Protein 9HQD (pdb70)

Structure (mmCIF, N/CA/C/O backbone):
data_9HQD
#
_entry.id   9HQD
#
_cell.length_a   60.430
_cell.length_b   75.130
_cell.length_c   134.180
_cell.angle_alpha   90.000
_cell.angle_beta   90.000
_cell.angle_gamma   90.000
#
_symmetry.space_group_name_H-M   'P 21 21 21'
#
loop_
_entity.id
_entity.type
_entity.pdbx_description
1 polymer '(+)-T-muurolol synthase ((2E,6E)-farnesyl diphosphate cyclizing)'
2 non-polymer 'MAGNESIUM ION'
3 non-polymer '(3S,6E)-3,7,11-trimethyldodeca-6,10-dien-1-yl trihydrogen diphosphate'
4 non-polymer 1,2-ETHANEDIOL
5 water water
#
loop_
_atom_site.group_PDB
_atom_site.id
_atom_site.type_symbol
_atom_site.label_atom_id
_atom_site.label_alt_id
_atom_site.label_comp_id
_atom_site.label_asym_id
_atom_site.label_entity_id
_atom_site.label_seq_id
_atom_site.pdbx_PDB_ins_code
_atom_site.Cartn_x
_atom_site.Cartn_y
_atom_site.Cartn_z
_atom_site.occupancy
_atom_site.B_iso_or_equiv
_atom_site.auth_seq_id
_atom_site.auth_comp_id
_atom_site.auth_asym_id
_atom_site.auth_atom_id
_atom_site.pdbx_PDB_model_num
ATOM 1 N N . GLN A 1 3 ? 6.799 24.361 -10.086 1.00 64.81 3 GLN A N 1
ATOM 2 C CA . GLN A 1 3 ? 5.998 23.227 -10.644 1.00 64.87 3 GLN A CA 1
ATOM 3 C C . GLN A 1 3 ? 6.930 22.041 -10.931 1.00 56.46 3 GLN A C 1
ATOM 4 O O . GLN A 1 3 ? 6.596 20.918 -10.507 1.00 52.53 3 GLN A O 1
ATOM 10 N N . ASP A 1 4 ? 8.049 22.281 -11.625 1.00 50.78 4 ASP A N 1
ATOM 11 C CA . ASP A 1 4 ? 9.128 21.280 -11.847 1.00 49.94 4 ASP A CA 1
ATOM 12 C C . ASP A 1 4 ? 10.093 21.342 -10.656 1.00 45.92 4 ASP A C 1
ATOM 13 O O . ASP A 1 4 ? 10.675 22.421 -10.431 1.00 44.28 4 ASP A O 1
ATOM 18 N N . TYR A 1 5 ? 10.247 20.232 -9.923 1.00 39.83 5 TYR A N 1
ATOM 19 C CA . TYR A 1 5 ? 11.099 20.130 -8.708 1.00 38.73 5 TYR A CA 1
ATOM 20 C C . TYR A 1 5 ? 12.304 19.216 -8.963 1.00 36.05 5 TYR A C 1
ATOM 21 O O . TYR A 1 5 ? 13.067 18.985 -8.008 1.00 37.21 5 TYR A O 1
ATOM 30 N N . ARG A 1 6 ? 12.491 18.745 -10.203 1.00 35.34 6 ARG A N 1
ATOM 31 C CA . ARG A 1 6 ? 13.608 17.842 -10.605 1.00 33.91 6 ARG A CA 1
ATOM 32 C C . ARG A 1 6 ? 14.936 18.415 -10.084 1.00 31.77 6 ARG A C 1
ATOM 33 O O . ARG A 1 6 ? 15.710 17.661 -9.469 1.00 28.77 6 ARG A O 1
ATOM 41 N N . ALA A 1 7 ? 15.165 19.717 -10.279 1.00 29.14 7 ALA A N 1
ATOM 42 C CA . ALA A 1 7 ? 16.420 20.417 -9.917 1.00 28.81 7 ALA A CA 1
ATOM 43 C C . ALA A 1 7 ? 16.623 20.439 -8.393 1.00 28.30 7 ALA A C 1
ATOM 44 O O . ALA A 1 7 ? 17.766 20.678 -7.954 1.00 27.33 7 ALA A O 1
ATOM 46 N N . ARG A 1 8 ? 15.570 20.222 -7.603 1.00 28.29 8 ARG A N 1
ATOM 47 C CA . ARG A 1 8 ? 15.647 20.311 -6.120 1.00 30.32 8 ARG A CA 1
ATOM 48 C C . ARG A 1 8 ? 15.492 18.920 -5.493 1.00 28.60 8 ARG A C 1
ATOM 49 O O . ARG A 1 8 ? 15.392 18.852 -4.258 1.00 29.52 8 ARG A O 1
ATOM 57 N N . LEU A 1 9 ? 15.513 17.860 -6.309 1.00 27.52 9 LEU A N 1
ATOM 58 C CA . LEU A 1 9 ? 15.441 16.445 -5.851 1.00 28.51 9 LEU A CA 1
ATOM 59 C C . LEU A 1 9 ? 16.648 15.693 -6.418 1.00 30.44 9 LEU A C 1
ATOM 60 O O . LEU A 1 9 ? 16.457 14.686 -7.121 1.00 34.51 9 LEU A O 1
ATOM 65 N N . VAL A 1 10 ? 17.847 16.189 -6.120 1.00 31.11 10 VAL A N 1
ATOM 66 C CA . VAL A 1 10 ? 19.136 15.679 -6.671 1.00 32.81 10 VAL A CA 1
ATOM 67 C C . VAL A 1 10 ? 19.735 14.699 -5.655 1.00 30.59 10 VAL A C 1
ATOM 68 O O . VAL A 1 10 ? 19.679 14.990 -4.444 1.00 32.73 10 VAL A O 1
ATOM 72 N N . TYR A 1 11 ? 20.240 13.563 -6.139 1.00 29.78 11 TYR A N 1
ATOM 73 C CA . TYR A 1 11 ? 20.998 12.552 -5.354 1.00 28.49 11 TYR A CA 1
ATOM 74 C C . TYR A 1 11 ? 22.380 12.385 -5.969 1.00 28.90 11 TYR A C 1
ATOM 75 O O . TYR A 1 11 ? 22.500 12.382 -7.193 1.00 30.38 11 TYR A O 1
ATOM 84 N N . PRO A 1 12 ? 23.450 12.238 -5.148 1.00 30.48 12 PRO A N 1
ATOM 85 C CA . PRO A 1 12 ? 24.805 12.016 -5.657 1.00 31.73 12 PRO A CA 1
ATOM 86 C C . PRO A 1 12 ? 25.106 10.541 -5.972 1.00 33.35 12 PRO A C 1
ATOM 87 O O . PRO A 1 12 ? 26.249 10.132 -5.897 1.00 37.31 12 PRO A O 1
ATOM 91 N N . PHE A 1 13 ? 24.061 9.780 -6.292 1.00 31.05 13 PHE A N 1
ATOM 92 C CA . PHE A 1 13 ? 24.123 8.387 -6.798 1.00 31.08 13 PHE A CA 1
ATOM 93 C C . PHE A 1 13 ? 23.011 8.240 -7.838 1.00 31.33 13 PHE A C 1
ATOM 94 O O . PHE A 1 13 ? 22.078 9.070 -7.833 1.00 31.09 13 PHE A O 1
ATOM 102 N N . SER A 1 14 ? 23.122 7.252 -8.724 1.00 33.92 14 SER A N 1
ATOM 103 C CA . SER A 1 14 ? 22.170 7.041 -9.843 1.00 35.46 14 SER A CA 1
ATOM 104 C C . SER A 1 14 ? 21.425 5.725 -9.638 1.00 33.69 14 SER A C 1
ATOM 105 O O . SER A 1 14 ? 21.931 4.848 -8.907 1.00 33.22 14 SER A O 1
ATOM 108 N N . GLY A 1 15 ? 20.254 5.622 -10.259 1.00 31.58 15 GLY A N 1
ATOM 109 C CA . GLY A 1 15 ? 19.437 4.402 -10.274 1.00 31.80 15 GLY A CA 1
ATOM 110 C C . GLY A 1 15 ? 19.761 3.547 -11.479 1.00 30.70 15 GLY A C 1
ATOM 111 O O . GLY A 1 15 ? 20.756 3.820 -12.184 1.00 31.49 15 GLY A O 1
ATOM 112 N N . ALA A 1 16 ? 18.937 2.531 -11.690 1.00 29.00 16 ALA A N 1
ATOM 113 C CA . ALA A 1 16 ? 18.945 1.650 -12.872 1.00 30.04 16 ALA A CA 1
ATOM 114 C C . ALA A 1 16 ? 17.528 1.106 -13.012 1.00 29.35 16 ALA A C 1
ATOM 115 O O . ALA A 1 16 ? 16.749 1.248 -12.047 1.00 29.83 16 ALA A O 1
ATOM 117 N N . ILE A 1 17 ? 17.205 0.526 -14.163 1.00 28.63 17 ILE A N 1
ATOM 118 C CA . ILE A 1 17 ? 15.873 -0.089 -14.416 1.00 29.22 17 ILE A CA 1
ATOM 119 C C . ILE A 1 17 ? 16.109 -1.488 -14.986 1.00 29.63 17 ILE A C 1
ATOM 120 O O . ILE A 1 17 ? 17.053 -1.654 -15.775 1.00 30.84 17 ILE A O 1
ATOM 125 N N . SER A 1 18 ? 15.306 -2.461 -14.560 1.00 30.39 18 SER A N 1
ATOM 126 C CA . SER A 1 18 ? 15.324 -3.836 -15.115 1.00 30.95 18 SER A CA 1
ATOM 127 C C . SER A 1 18 ? 15.021 -3.761 -16.607 1.00 31.69 18 SER A C 1
ATOM 128 O O . SER A 1 18 ? 14.079 -3.078 -17.009 1.00 28.91 18 SER A O 1
ATOM 131 N N . PRO A 1 19 ? 15.815 -4.440 -17.467 1.00 32.85 19 PRO A N 1
ATOM 132 C CA . PRO A 1 19 ? 15.504 -4.541 -18.894 1.00 34.00 19 PRO A CA 1
ATOM 133 C C . PRO A 1 19 ? 14.086 -5.036 -19.222 1.00 34.01 19 PRO A C 1
ATOM 134 O O . PRO A 1 19 ? 13.616 -4.754 -20.308 1.00 34.58 19 PRO A O 1
ATOM 138 N N . HIS A 1 20 ? 13.444 -5.754 -18.294 1.00 34.15 20 HIS A N 1
ATOM 139 C CA . HIS A 1 20 ? 12.115 -6.395 -18.491 1.00 36.20 20 HIS A CA 1
ATOM 140 C C . HIS A 1 20 ? 10.983 -5.502 -17.968 1.00 31.97 20 HIS A C 1
ATOM 141 O O . HIS A 1 20 ? 9.856 -6.019 -17.841 1.00 29.18 20 HIS A O 1
ATOM 148 N N . ALA A 1 21 ? 11.253 -4.209 -17.737 1.00 30.16 21 ALA A N 1
ATOM 149 C CA . ALA A 1 21 ? 10.335 -3.237 -17.094 1.00 29.91 21 ALA A CA 1
ATOM 150 C C . ALA A 1 21 ? 8.916 -3.347 -17.672 1.00 29.45 21 ALA A C 1
ATOM 151 O O . ALA A 1 21 ? 7.975 -3.520 -16.886 1.00 29.95 21 ALA A O 1
ATOM 153 N N . ASP A 1 22 ? 8.764 -3.241 -18.994 1.00 30.31 22 ASP A N 1
ATOM 154 C CA . ASP A 1 22 ? 7.435 -3.167 -19.661 1.00 31.45 22 ASP A CA 1
ATOM 155 C C . ASP A 1 22 ? 6.725 -4.526 -19.581 1.00 31.12 22 ASP A C 1
ATOM 156 O O . ASP A 1 22 ? 5.510 -4.539 -19.322 1.00 29.91 22 ASP A O 1
ATOM 161 N N . ILE A 1 23 ? 7.450 -5.628 -19.784 1.00 31.97 23 ILE A N 1
ATOM 162 C CA . ILE A 1 23 ? 6.889 -7.007 -19.666 1.00 34.14 23 ILE A CA 1
ATOM 163 C C . ILE A 1 23 ? 6.334 -7.180 -18.247 1.00 31.68 23 ILE A C 1
ATOM 164 O O . ILE A 1 23 ? 5.233 -7.751 -18.104 1.00 33.33 23 ILE A O 1
ATOM 169 N N . VAL A 1 24 ? 7.061 -6.689 -17.240 1.00 29.82 24 VAL A N 1
ATOM 170 C CA . VAL A 1 24 ? 6.694 -6.829 -15.800 1.00 30.40 24 VAL A CA 1
ATOM 171 C C . VAL A 1 24 ? 5.405 -6.041 -15.534 1.00 29.71 24 VAL A C 1
ATOM 172 O O . VAL A 1 24 ? 4.521 -6.586 -14.853 1.00 31.46 24 VAL A O 1
ATOM 176 N N . ASP A 1 25 ? 5.292 -4.818 -16.060 1.00 30.81 25 ASP A N 1
ATOM 177 C CA . ASP A 1 25 ? 4.089 -3.962 -15.878 1.00 32.81 25 ASP A CA 1
ATOM 178 C C . ASP A 1 25 ? 2.864 -4.655 -16.495 1.00 33.81 25 ASP A C 1
ATOM 179 O O . ASP A 1 25 ? 1.804 -4.655 -15.846 1.00 32.55 25 ASP A O 1
ATOM 184 N N . GLN A 1 26 ? 3.007 -5.234 -17.692 1.00 35.98 26 GLN A N 1
ATOM 185 C CA . GLN A 1 26 ? 1.921 -5.966 -18.403 1.00 39.79 26 GLN A CA 1
ATOM 186 C C . GLN A 1 26 ? 1.462 -7.152 -17.542 1.00 38.57 26 GLN A C 1
ATOM 187 O O . GLN A 1 26 ? 0.239 -7.356 -17.419 1.00 40.42 26 GLN A O 1
ATOM 193 N N . ALA A 1 27 ? 2.404 -7.889 -16.945 1.00 37.29 27 ALA A N 1
ATOM 194 C CA . ALA A 1 27 ? 2.133 -9.055 -16.070 1.00 37.43 27 ALA A CA 1
ATOM 195 C C . ALA A 1 27 ? 1.401 -8.605 -14.796 1.00 34.66 27 ALA A C 1
ATOM 196 O O . ALA A 1 27 ? 0.583 -9.385 -14.285 1.00 36.43 27 ALA A O 1
ATOM 198 N N . THR A 1 28 ? 1.685 -7.399 -14.296 1.00 33.16 28 THR A N 1
ATOM 199 C CA . THR A 1 28 ? 1.044 -6.824 -13.082 1.00 32.61 28 THR A CA 1
ATOM 200 C C . THR A 1 28 ? -0.421 -6.498 -13.403 1.00 33.08 28 THR A C 1
ATOM 201 O O . THR A 1 28 ? -1.284 -6.768 -12.545 1.00 34.19 28 THR A O 1
ATOM 205 N N . LEU A 1 29 ? -0.698 -5.964 -14.596 1.00 35.24 29 LEU A N 1
ATOM 206 C CA . LEU A 1 29 ? -2.077 -5.627 -15.048 1.00 38.15 29 LEU A CA 1
ATOM 207 C C . LEU A 1 29 ? -2.915 -6.908 -15.156 1.00 37.06 29 LEU A C 1
ATOM 208 O O . LEU A 1 29 ? -4.090 -6.871 -14.748 1.00 37.93 29 LEU A O 1
ATOM 213 N N . ALA A 1 30 ? -2.336 -7.995 -15.676 1.00 38.25 30 ALA A N 1
ATOM 214 C CA . ALA A 1 30 ? -2.997 -9.316 -15.805 1.00 39.28 30 ALA A CA 1
ATOM 215 C C . ALA A 1 30 ? -3.317 -9.862 -14.408 1.00 40.07 30 ALA A C 1
ATOM 216 O O . ALA A 1 30 ? -4.454 -10.319 -14.196 1.00 42.20 30 ALA A O 1
ATOM 218 N N . TRP A 1 31 ? -2.349 -9.801 -13.488 1.00 38.95 31 TRP A N 1
ATOM 219 C CA . TRP A 1 31 ? -2.514 -10.199 -12.064 1.00 38.06 31 TRP A CA 1
ATOM 220 C C . TRP A 1 31 ? -3.648 -9.378 -11.431 1.00 38.34 31 TRP A C 1
ATOM 221 O O . TRP A 1 31 ? -4.519 -9.980 -10.774 1.00 39.52 31 TRP A O 1
ATOM 232 N N . ALA A 1 32 ? -3.644 -8.058 -11.643 1.00 35.73 32 ALA A N 1
ATOM 233 C CA . ALA A 1 32 ? -4.669 -7.112 -11.140 1.00 37.30 32 ALA A CA 1
ATOM 234 C C . ALA A 1 32 ? -6.052 -7.520 -11.664 1.00 39.30 32 ALA A C 1
ATOM 235 O O . ALA A 1 32 ? -6.986 -7.616 -10.847 1.00 41.92 32 ALA A O 1
ATOM 237 N N . ALA A 1 33 ? -6.165 -7.759 -12.975 1.00 40.25 33 ALA A N 1
ATOM 238 C CA . ALA A 1 33 ? -7.400 -8.207 -13.661 1.00 42.16 33 ALA A CA 1
ATOM 239 C C . ALA A 1 33 ? -7.864 -9.543 -13.068 1.00 43.05 33 ALA A C 1
ATOM 240 O O . ALA A 1 33 ? -9.053 -9.649 -12.709 1.00 41.77 33 ALA A O 1
ATOM 242 N N . MET A 1 34 ? -6.942 -10.507 -12.946 1.00 43.48 34 MET A N 1
ATOM 243 C CA . MET A 1 34 ? -7.201 -11.888 -12.452 1.00 44.70 34 MET A CA 1
ATOM 244 C C . MET A 1 34 ? -7.844 -11.841 -11.059 1.00 42.60 34 MET A C 1
ATOM 245 O O . MET A 1 34 ? -8.758 -12.652 -10.811 1.00 42.88 34 MET A O 1
ATOM 250 N N . PHE A 1 35 ? -7.396 -10.926 -10.190 1.00 40.07 35 PHE A N 1
ATOM 251 C CA . PHE A 1 35 ? -7.857 -10.797 -8.780 1.00 41.06 35 PHE A CA 1
ATOM 252 C C . PHE A 1 35 ? -8.934 -9.707 -8.656 1.00 41.57 35 PHE A C 1
ATOM 253 O O . PHE A 1 35 ? -9.399 -9.468 -7.525 1.00 41.51 35 PHE A O 1
ATOM 261 N N . GLY A 1 36 ? -9.341 -9.096 -9.776 1.00 43.39 36 GLY A N 1
ATOM 262 C CA . GLY A 1 36 ? -10.483 -8.162 -9.857 1.00 45.97 36 GLY A CA 1
ATOM 263 C C . GLY A 1 36 ? -10.211 -6.851 -9.138 1.00 45.01 36 GLY A C 1
ATOM 264 O O . GLY A 1 36 ? -11.153 -6.311 -8.527 1.00 46.24 36 GLY A O 1
ATOM 265 N N . LEU A 1 37 ? -8.974 -6.350 -9.227 1.00 43.62 37 LEU A N 1
ATOM 266 C CA . LEU A 1 37 ? -8.493 -5.130 -8.520 1.00 43.92 37 LEU A CA 1
ATOM 267 C C . LEU A 1 37 ? -8.689 -3.881 -9.390 1.00 45.87 37 LEU A C 1
ATOM 268 O O . LEU A 1 37 ? -8.604 -2.769 -8.832 1.00 43.86 37 LEU A O 1
ATOM 273 N N . LEU A 1 38 ? -8.919 -4.050 -10.698 1.00 49.08 38 LEU A N 1
ATOM 274 C CA . LEU A 1 38 ? -9.081 -2.929 -11.665 1.00 53.28 38 LEU A CA 1
ATOM 275 C C . LEU A 1 38 ? -10.558 -2.523 -11.744 1.00 60.32 38 LEU A C 1
ATOM 276 O O . LEU A 1 38 ? -11.353 -3.281 -12.334 1.00 59.47 38 LEU A O 1
ATOM 281 N N . THR A 1 39 ? -10.899 -1.367 -11.165 1.00 68.81 39 THR A N 1
ATOM 282 C CA . THR A 1 39 ? -12.236 -0.719 -11.241 1.00 75.84 39 THR A CA 1
ATOM 283 C C . THR A 1 39 ? -12.083 0.602 -12.007 1.00 83.42 39 THR A C 1
ATOM 284 O O . THR A 1 39 ? -11.218 1.408 -11.610 1.00 88.78 39 THR A O 1
ATOM 288 N N . ASP A 1 40 ? -12.882 0.800 -13.063 1.00 89.51 40 ASP A N 1
ATOM 289 C CA . ASP A 1 40 ? -12.812 1.966 -13.987 1.00 92.50 40 ASP A CA 1
ATOM 290 C C . ASP A 1 40 ? -11.522 1.875 -14.812 1.00 92.93 40 ASP A C 1
ATOM 291 O O . ASP A 1 40 ? -11.472 0.999 -15.698 1.00 90.94 40 ASP A O 1
ATOM 296 N N . LYS A 1 45 ? -8.222 3.693 -17.166 1.00 78.96 45 LYS A N 1
ATOM 297 C CA . LYS A 1 45 ? -6.813 3.992 -17.544 1.00 81.15 45 LYS A CA 1
ATOM 298 C C . LYS A 1 45 ? -5.865 3.047 -16.789 1.00 79.02 45 LYS A C 1
ATOM 299 O O . LYS A 1 45 ? -4.850 3.532 -16.244 1.00 79.33 45 LYS A O 1
ATOM 305 N N . SER A 1 46 ? -6.178 1.746 -16.776 1.00 77.51 46 SER A N 1
ATOM 306 C CA . SER A 1 46 ? -5.331 0.664 -16.203 1.00 77.06 46 SER A CA 1
ATOM 307 C C . SER A 1 46 ? -3.950 0.675 -16.872 1.00 76.99 46 SER A C 1
ATOM 308 O O . SER A 1 46 ? -2.952 0.369 -16.192 1.00 75.93 46 SER A O 1
ATOM 311 N N . ARG A 1 47 ? -3.911 1.045 -18.155 1.00 76.59 47 ARG A N 1
ATOM 312 C CA . ARG A 1 47 ? -2.728 0.956 -19.052 1.00 76.61 47 ARG A CA 1
ATOM 313 C C . ARG A 1 47 ? -1.715 2.072 -18.738 1.00 71.44 47 ARG A C 1
ATOM 314 O O . ARG A 1 47 ? -0.596 1.998 -19.282 1.00 73.30 47 ARG A O 1
ATOM 322 N N . ARG A 1 48 ? -2.066 3.044 -17.882 1.00 66.62 48 ARG A N 1
ATOM 323 C CA . ARG A 1 48 ? -1.191 4.194 -17.507 1.00 61.68 48 ARG A CA 1
ATOM 324 C C . ARG A 1 48 ? -0.854 4.186 -16.005 1.00 53.55 48 ARG A C 1
ATOM 325 O O . ARG A 1 48 ? -0.295 5.197 -15.533 1.00 53.65 48 ARG A O 1
ATOM 333 N N . LEU A 1 49 ? -1.143 3.103 -15.275 1.00 46.16 49 LEU A N 1
ATOM 334 C CA . LEU A 1 49 ? -0.795 2.981 -13.829 1.00 42.60 49 LEU A CA 1
ATOM 335 C C . LEU A 1 49 ? 0.729 2.876 -13.682 1.00 38.30 49 LEU A C 1
ATOM 336 O O . LEU A 1 49 ? 1.291 3.625 -12.860 1.00 37.76 49 LEU A O 1
ATOM 341 N N . GLN A 1 50 ? 1.361 1.983 -14.452 1.00 37.04 50 GLN A N 1
ATOM 342 C CA . GLN A 1 50 ? 2.839 1.861 -14.597 1.00 36.54 50 GLN A CA 1
ATOM 343 C C . GLN A 1 50 ? 3.482 1.443 -13.267 1.00 32.95 50 GLN A C 1
ATOM 344 O O . GLN A 1 50 ? 4.643 1.817 -13.041 1.00 30.08 50 GLN A O 1
ATOM 350 N N . TYR A 1 51 ? 2.783 0.678 -12.423 1.00 30.23 51 TYR A N 1
ATOM 351 C CA . TYR A 1 51 ? 3.296 0.248 -11.095 1.00 29.40 51 TYR A CA 1
ATOM 352 C C . TYR A 1 51 ? 4.499 -0.682 -11.286 1.00 28.24 51 TYR A C 1
ATOM 353 O O . TYR A 1 51 ? 5.379 -0.672 -10.423 1.00 28.71 51 TYR A O 1
ATOM 362 N N . GLY A 1 52 ? 4.534 -1.439 -12.387 1.00 29.77 52 GLY A N 1
ATOM 363 C CA . GLY A 1 52 ? 5.677 -2.296 -12.762 1.00 28.94 52 GLY A CA 1
ATOM 364 C C . GLY A 1 52 ? 6.933 -1.486 -13.041 1.00 29.16 52 GLY A C 1
ATOM 365 O O . GLY A 1 52 ? 8.033 -2.012 -12.807 1.00 29.14 52 GLY A O 1
ATOM 366 N N . LEU A 1 53 ? 6.788 -0.246 -13.524 1.00 29.45 53 LEU A N 1
ATOM 367 C CA . LEU A 1 53 ? 7.937 0.617 -13.913 1.00 29.69 53 LEU A CA 1
ATOM 368 C C . LEU A 1 53 ? 8.594 1.231 -12.667 1.00 27.67 53 LEU A C 1
ATOM 369 O O . LEU A 1 53 ? 9.760 1.664 -12.784 1.00 29.90 53 LEU A O 1
ATOM 374 N N . LEU A 1 54 ? 7.895 1.280 -11.527 1.00 25.43 54 LEU A N 1
ATOM 375 C CA . LEU A 1 54 ? 8.497 1.639 -10.213 1.00 24.35 54 LEU A CA 1
ATOM 376 C C . LEU A 1 54 ? 9.307 0.443 -9.701 1.00 24.37 54 LEU A C 1
ATOM 377 O O . LEU A 1 54 ? 10.485 0.634 -9.363 1.00 25.74 54 LEU A O 1
ATOM 382 N N . ALA A 1 55 ? 8.701 -0.747 -9.675 1.00 24.79 55 ALA A N 1
ATOM 383 C CA . ALA A 1 55 ? 9.326 -2.013 -9.227 1.00 24.00 55 ALA A CA 1
ATOM 384 C C . ALA A 1 55 ? 10.588 -2.278 -10.050 1.00 22.93 55 ALA A C 1
ATOM 385 O O . ALA A 1 55 ? 11.611 -2.635 -9.451 1.00 25.49 55 ALA A O 1
ATOM 387 N N . ALA A 1 56 ? 10.504 -2.111 -11.376 1.00 24.16 56 ALA A N 1
ATOM 388 C CA . ALA A 1 56 ? 11.616 -2.326 -12.333 1.00 26.58 56 ALA A CA 1
ATOM 389 C C . ALA A 1 56 ? 12.810 -1.439 -11.960 1.00 25.90 56 ALA A C 1
ATOM 390 O O . ALA A 1 56 ? 13.945 -1.877 -12.176 1.00 26.51 56 ALA A O 1
ATOM 392 N N . ARG A 1 57 ? 12.559 -0.243 -11.420 1.00 26.06 57 ARG A N 1
ATOM 393 C CA . ARG A 1 57 ? 13.622 0.710 -10.991 1.00 26.85 57 ARG A CA 1
ATOM 394 C C . ARG A 1 57 ? 14.086 0.403 -9.559 1.00 26.05 57 ARG A C 1
ATOM 395 O O . ARG A 1 57 ? 15.285 0.597 -9.275 1.00 26.03 57 ARG A O 1
ATOM 403 N N . ALA A 1 58 ? 13.181 -0.025 -8.674 1.00 24.79 58 ALA A N 1
ATOM 404 C CA . ALA A 1 58 ? 13.475 -0.238 -7.237 1.00 24.65 58 ALA A CA 1
ATOM 405 C C . ALA A 1 58 ? 14.306 -1.515 -7.050 1.00 25.09 58 ALA A C 1
ATOM 406 O O . ALA A 1 58 ? 15.151 -1.533 -6.133 1.00 26.52 58 ALA A O 1
ATOM 408 N N . TYR A 1 59 ? 14.094 -2.530 -7.898 1.00 24.80 59 TYR A N 1
ATOM 409 C CA . TYR A 1 59 ? 14.809 -3.835 -7.865 1.00 25.09 59 TYR A CA 1
ATOM 410 C C . TYR A 1 59 ? 15.379 -4.128 -9.252 1.00 27.05 59 TYR A C 1
ATOM 411 O O . TYR A 1 59 ? 14.985 -5.099 -9.896 1.00 29.60 59 TYR A O 1
ATOM 420 N N . PRO A 1 60 ? 16.335 -3.303 -9.739 1.00 27.47 60 PRO A N 1
ATOM 421 C CA . PRO A 1 60 ? 16.732 -3.315 -11.149 1.00 29.32 60 PRO A CA 1
ATOM 422 C C . PRO A 1 60 ? 17.481 -4.576 -11.609 1.00 31.35 60 PRO A C 1
ATOM 423 O O . PRO A 1 60 ? 17.503 -4.822 -12.801 1.00 31.39 60 PRO A O 1
ATOM 427 N N . ARG A 1 61 ? 18.077 -5.322 -10.673 1.00 31.44 61 ARG A N 1
ATOM 428 C CA . ARG A 1 61 ? 18.938 -6.500 -10.964 1.00 34.74 61 ARG A CA 1
ATOM 429 C C . ARG A 1 61 ? 18.226 -7.796 -10.559 1.00 34.09 61 ARG A C 1
ATOM 430 O O . ARG A 1 61 ? 18.845 -8.865 -10.705 1.00 37.18 61 ARG A O 1
ATOM 438 N N . ALA A 1 62 ? 16.975 -7.710 -10.095 1.00 34.05 62 ALA A N 1
ATOM 439 C CA . ALA A 1 62 ? 16.169 -8.860 -9.616 1.00 35.08 62 ALA A CA 1
ATOM 440 C C . ALA A 1 62 ? 15.858 -9.807 -10.782 1.00 35.40 62 ALA A C 1
ATOM 441 O O . ALA A 1 62 ? 15.657 -9.320 -11.913 1.00 33.17 62 ALA A O 1
ATOM 443 N N . ASP A 1 63 ? 15.814 -11.114 -10.508 1.00 34.46 63 ASP A N 1
ATOM 444 C CA . ASP A 1 63 ? 15.319 -12.146 -11.459 1.00 39.15 63 ASP A CA 1
ATOM 445 C C . ASP A 1 63 ? 13.839 -11.856 -11.734 1.00 38.98 63 ASP A C 1
ATOM 446 O O . ASP A 1 63 ? 13.180 -11.278 -10.843 1.00 37.76 63 ASP A O 1
ATOM 451 N N . ARG A 1 64 ? 13.339 -12.227 -12.917 1.00 40.46 64 ARG A N 1
ATOM 452 C CA . ARG A 1 64 ? 11.994 -11.810 -13.402 1.00 42.41 64 ARG A CA 1
ATOM 453 C C . ARG A 1 64 ? 10.920 -12.232 -12.391 1.00 41.25 64 ARG A C 1
ATOM 454 O O . ARG A 1 64 ? 9.973 -11.449 -12.191 1.00 39.12 64 ARG A O 1
ATOM 462 N N . GLU A 1 65 ? 11.061 -13.412 -11.779 1.00 41.75 65 GLU A N 1
ATOM 463 C CA . GLU A 1 65 ? 10.052 -13.978 -10.843 1.00 42.35 65 GLU A CA 1
ATOM 464 C C . GLU A 1 65 ? 9.968 -13.104 -9.587 1.00 39.10 65 GLU A C 1
ATOM 465 O O . GLU A 1 65 ? 8.842 -12.726 -9.217 1.00 36.37 65 GLU A O 1
ATOM 471 N N . MET A 1 66 ? 11.111 -12.804 -8.959 1.00 36.26 66 MET A N 1
ATOM 472 C CA . MET A 1 66 ? 11.183 -11.956 -7.738 1.00 36.31 66 MET A CA 1
ATOM 473 C C . MET A 1 66 ? 10.721 -10.534 -8.083 1.00 34.72 66 MET A C 1
ATOM 474 O O . MET A 1 66 ? 9.970 -9.948 -7.286 1.00 33.81 66 MET A O 1
ATOM 479 N N . LEU A 1 67 ? 11.141 -9.998 -9.231 1.00 34.94 67 LEU A N 1
ATOM 480 C CA . LEU A 1 67 ? 10.703 -8.658 -9.706 1.00 33.00 67 LEU A CA 1
ATOM 481 C C . LEU A 1 67 ? 9.176 -8.642 -9.860 1.00 31.99 67 LEU A C 1
ATOM 482 O O . LEU A 1 67 ? 8.559 -7.606 -9.539 1.00 30.82 67 LEU A O 1
ATOM 487 N N . GLN A 1 68 ? 8.578 -9.745 -10.321 1.00 32.73 68 GLN A N 1
ATOM 488 C CA . GLN A 1 68 ? 7.113 -9.816 -10.568 1.00 32.63 68 GLN A CA 1
ATOM 489 C C . GLN A 1 68 ? 6.357 -9.782 -9.232 1.00 30.47 68 GLN A C 1
ATOM 490 O O . GLN A 1 68 ? 5.309 -9.111 -9.180 1.00 32.41 68 GLN A O 1
ATOM 496 N N . ILE A 1 69 ? 6.867 -10.457 -8.194 1.00 28.85 69 ILE A N 1
ATOM 497 C CA . ILE A 1 69 ? 6.304 -10.401 -6.809 1.00 29.43 69 ILE A CA 1
ATOM 498 C C . ILE A 1 69 ? 6.361 -8.945 -6.327 1.00 28.67 69 ILE A C 1
ATOM 499 O O . ILE A 1 69 ? 5.324 -8.427 -5.860 1.00 28.97 69 ILE A O 1
ATOM 504 N N . ALA A 1 70 ? 7.530 -8.310 -6.441 1.00 27.70 70 ALA A N 1
ATOM 505 C CA . ALA A 1 70 ? 7.761 -6.907 -6.025 1.00 26.27 70 ALA A CA 1
ATOM 506 C C . ALA A 1 70 ? 6.762 -5.990 -6.745 1.00 25.40 70 ALA A C 1
ATOM 507 O O . ALA A 1 70 ? 6.120 -5.165 -6.064 1.00 24.18 70 ALA A O 1
ATOM 509 N N . ALA A 1 71 ? 6.617 -6.138 -8.067 1.00 25.27 71 ALA A N 1
ATOM 510 C CA . ALA A 1 71 ? 5.701 -5.326 -8.907 1.00 26.69 71 ALA A CA 1
ATOM 511 C C . ALA A 1 71 ? 4.248 -5.519 -8.453 1.00 25.75 71 ALA A C 1
ATOM 512 O O . ALA A 1 71 ? 3.525 -4.519 -8.334 1.00 26.70 71 ALA A O 1
ATOM 514 N N . ASP A 1 72 ? 3.830 -6.761 -8.208 1.00 25.43 72 ASP A N 1
ATOM 515 C CA . ASP A 1 72 ? 2.444 -7.084 -7.773 1.00 26.35 72 ASP A CA 1
ATOM 516 C C . ASP A 1 72 ? 2.203 -6.525 -6.363 1.00 26.53 72 ASP A C 1
ATOM 517 O O . ASP A 1 72 ? 1.091 -6.020 -6.117 1.00 28.02 72 ASP A O 1
ATOM 522 N N . TRP A 1 73 ? 3.206 -6.601 -5.480 1.00 27.51 73 TRP A N 1
ATOM 523 C CA . TRP A 1 73 ? 3.155 -6.067 -4.089 1.00 26.39 73 TRP A CA 1
ATOM 524 C C . TRP A 1 73 ? 2.994 -4.541 -4.117 1.00 26.64 73 TRP A C 1
ATOM 525 O O . TRP A 1 73 ? 2.128 -4.024 -3.384 1.00 25.92 73 TRP A O 1
ATOM 536 N N . ILE A 1 74 ? 3.802 -3.851 -4.926 1.00 25.91 74 ILE A N 1
ATOM 537 C CA . ILE A 1 74 ? 3.741 -2.366 -5.074 1.00 25.24 74 ILE A CA 1
ATOM 538 C C . ILE A 1 74 ? 2.361 -1.994 -5.627 1.00 25.43 74 ILE A C 1
ATOM 539 O O . ILE A 1 74 ? 1.755 -1.048 -5.095 1.00 27.57 74 ILE A O 1
ATOM 544 N N . ALA A 1 75 ? 1.873 -2.724 -6.637 1.00 27.07 75 ALA A N 1
ATOM 545 C CA . ALA A 1 75 ? 0.512 -2.560 -7.200 1.00 27.68 75 ALA A CA 1
ATOM 546 C C . ALA A 1 75 ? -0.517 -2.710 -6.075 1.00 26.31 75 ALA A C 1
ATOM 547 O O . ALA A 1 75 ? -1.425 -1.851 -5.969 1.00 23.34 75 ALA A O 1
ATOM 549 N N . TRP A 1 76 ? -0.390 -3.769 -5.270 1.00 26.38 76 TRP A N 1
ATOM 550 C CA . TRP A 1 76 ? -1.309 -4.050 -4.136 1.00 26.86 76 TRP A CA 1
ATOM 551 C C . TRP A 1 76 ? -1.359 -2.830 -3.211 1.00 26.35 76 TRP A C 1
ATOM 552 O O . TRP A 1 76 ? -2.466 -2.396 -2.867 1.00 28.96 76 TRP A O 1
ATOM 563 N N . LEU A 1 77 ? -0.199 -2.287 -2.835 1.00 26.02 77 LEU A N 1
ATOM 564 C CA . LEU A 1 77 ? -0.130 -1.119 -1.918 1.00 25.83 77 LEU A CA 1
ATOM 565 C C . LEU A 1 77 ? -0.896 0.061 -2.532 1.00 25.86 77 LEU A C 1
ATOM 566 O O . LEU A 1 77 ? -1.652 0.705 -1.794 1.00 27.33 77 LEU A O 1
ATOM 571 N N . PHE A 1 78 ? -0.737 0.324 -3.831 1.00 27.79 78 PHE A N 1
ATOM 572 C CA . PHE A 1 78 ? -1.395 1.470 -4.516 1.00 27.99 78 PHE A CA 1
ATOM 573 C C . PHE A 1 78 ? -2.916 1.262 -4.546 1.00 28.81 78 PHE A C 1
ATOM 574 O O . PHE A 1 78 ? -3.654 2.218 -4.238 1.00 29.41 78 PHE A O 1
ATOM 582 N N . PHE A 1 79 ? -3.378 0.059 -4.895 1.00 28.50 79 PHE A N 1
ATOM 583 C CA . PHE A 1 79 ? -4.824 -0.294 -4.912 1.00 31.43 79 PHE A CA 1
ATOM 584 C C . PHE A 1 79 ? -5.401 -0.085 -3.505 1.00 31.19 79 PHE A C 1
ATOM 585 O O . PHE A 1 79 ? -6.444 0.574 -3.391 1.00 33.82 79 PHE A O 1
ATOM 593 N N . MET A 1 80 ? -4.727 -0.601 -2.470 1.00 32.85 80 MET A N 1
ATOM 594 C CA . MET A 1 80 ? -5.126 -0.429 -1.044 1.00 33.66 80 MET A CA 1
ATOM 595 C C . MET A 1 80 ? -5.137 1.064 -0.700 1.00 34.64 80 MET A C 1
ATOM 596 O O . MET A 1 80 ? -6.179 1.564 -0.236 1.00 35.47 80 MET A O 1
ATOM 601 N N . ASP A 1 81 ? -4.008 1.738 -0.928 1.00 33.94 81 ASP A N 1
ATOM 602 C CA . ASP A 1 81 ? -3.768 3.157 -0.556 1.00 36.75 81 ASP A CA 1
ATOM 603 C C . ASP A 1 81 ? -4.882 4.048 -1.113 1.00 39.46 81 ASP A C 1
ATOM 604 O O . ASP A 1 81 ? -5.341 4.943 -0.378 1.00 43.29 81 ASP A O 1
ATOM 609 N N . ASP A 1 82 ? -5.294 3.815 -2.363 1.00 41.84 82 ASP A N 1
ATOM 610 C CA . ASP A 1 82 ? -6.291 4.656 -3.077 1.00 43.28 82 ASP A CA 1
ATOM 611 C C . ASP A 1 82 ? -7.656 4.542 -2.389 1.00 47.91 82 ASP A C 1
ATOM 612 O O . ASP A 1 82 ? -8.365 5.557 -2.355 1.00 49.65 82 ASP A O 1
ATOM 617 N N . GLN A 1 83 ? -8.003 3.377 -1.833 1.00 52.24 83 GLN A N 1
ATOM 618 C CA . GLN A 1 83 ? -9.236 3.211 -1.016 1.00 55.16 83 GLN A CA 1
ATOM 619 C C . GLN A 1 83 ? -9.123 4.076 0.247 1.00 56.26 83 GLN A C 1
ATOM 620 O O . GLN A 1 83 ? -10.031 4.897 0.480 1.00 56.14 83 GLN A O 1
ATOM 626 N N . CYS A 1 84 ? -8.038 3.918 1.013 1.00 56.73 84 CYS A N 1
ATOM 627 C CA . CYS A 1 84 ? -7.768 4.666 2.274 1.00 58.61 84 CYS A CA 1
ATOM 628 C C . CYS A 1 84 ? -7.763 6.180 2.013 1.00 59.06 84 CYS A C 1
ATOM 629 O O . CYS A 1 84 ? -8.425 6.913 2.773 1.00 60.40 84 CYS A O 1
ATOM 632 N N . ASP A 1 85 ? -7.047 6.628 0.977 1.00 54.10 85 ASP A N 1
ATOM 633 C CA . ASP A 1 85 ? -6.675 8.057 0.777 1.00 52.17 85 ASP A CA 1
ATOM 634 C C . ASP A 1 85 ? -7.699 8.792 -0.097 1.00 55.37 85 ASP A C 1
ATOM 635 O O . ASP A 1 85 ? -7.545 10.028 -0.232 1.00 57.67 85 ASP A O 1
ATOM 640 N N . GLU A 1 86 ? -8.685 8.093 -0.676 1.00 57.53 86 GLU A N 1
ATOM 641 C CA . GLU A 1 86 ? -9.672 8.720 -1.603 1.00 61.36 86 GLU A CA 1
ATOM 642 C C . GLU A 1 86 ? -11.099 8.178 -1.411 1.00 62.14 86 GLU A C 1
ATOM 643 O O . GLU A 1 86 ? -11.991 8.703 -2.103 1.00 62.75 86 GLU A O 1
ATOM 649 N N . THR A 1 87 ? -11.335 7.206 -0.517 1.00 61.32 87 THR A N 1
ATOM 650 C CA . THR A 1 87 ? -12.670 6.569 -0.310 1.00 59.00 87 THR A CA 1
ATOM 651 C C . THR A 1 87 ? -13.016 6.549 1.188 1.00 56.62 87 THR A C 1
ATOM 652 O O . THR A 1 87 ? -12.150 6.921 2.005 1.00 54.84 87 THR A O 1
ATOM 656 N N . GLY A 1 88 ? -14.251 6.149 1.518 1.00 56.43 88 GLY A N 1
ATOM 657 C CA . GLY A 1 88 ? -14.864 6.241 2.859 1.00 53.51 88 GLY A CA 1
ATOM 658 C C . GLY A 1 88 ? -14.233 5.326 3.897 1.00 49.97 88 GLY A C 1
ATOM 659 O O . GLY A 1 88 ? -14.439 5.596 5.099 1.00 50.01 88 GLY A O 1
ATOM 660 N N . ILE A 1 89 ? -13.513 4.274 3.490 1.00 44.97 89 ILE A N 1
ATOM 661 C CA . ILE A 1 89 ? -12.884 3.312 4.448 1.00 45.84 89 ILE A CA 1
ATOM 662 C C . ILE A 1 89 ? -11.791 4.045 5.242 1.00 43.15 89 ILE A C 1
ATOM 663 O O . ILE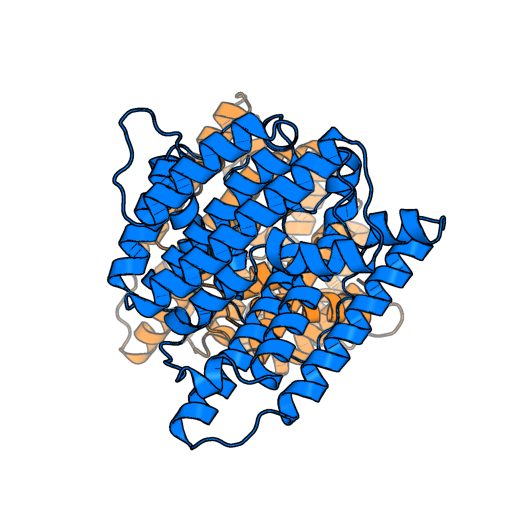 A 1 89 ? -11.647 3.760 6.448 1.00 38.49 89 ILE A O 1
ATOM 668 N N . GLY A 1 90 ? -11.084 4.981 4.601 1.00 41.34 90 GLY A N 1
ATOM 669 C CA . GLY A 1 90 ? -10.031 5.805 5.228 1.00 43.78 90 GLY A CA 1
ATOM 670 C C . GLY A 1 90 ? -10.576 6.782 6.262 1.00 45.10 90 GLY A C 1
ATOM 671 O O . GLY A 1 90 ? -9.743 7.398 6.962 1.00 46.10 90 GLY A O 1
ATOM 672 N N . ARG A 1 91 ? -11.904 6.946 6.344 1.00 44.48 91 ARG A N 1
ATOM 673 C CA . ARG A 1 91 ? -12.596 7.802 7.350 1.00 44.78 91 ARG A CA 1
ATOM 674 C C . ARG A 1 91 ? -13.441 6.951 8.313 1.00 46.59 91 ARG A C 1
ATOM 675 O O .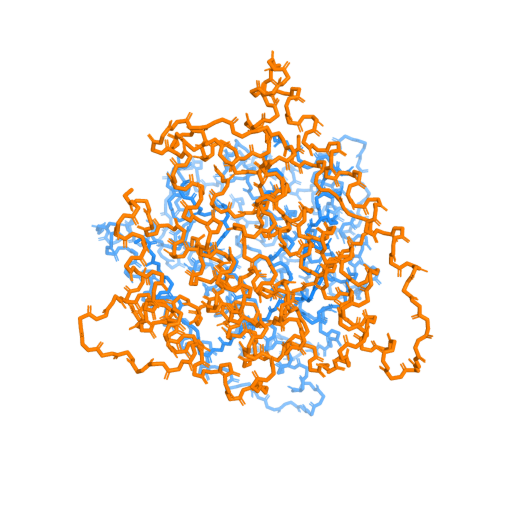 ARG A 1 91 ? -14.165 7.553 9.128 1.00 47.27 91 ARG A O 1
ATOM 683 N N . ASP A 1 92 ? -13.357 5.618 8.236 1.00 47.01 92 ASP A N 1
ATOM 684 C CA . ASP A 1 92 ? -14.171 4.683 9.062 1.00 48.10 92 ASP A CA 1
ATOM 685 C C . ASP A 1 92 ? -13.241 3.678 9.753 1.00 46.48 92 ASP A C 1
ATOM 686 O O . ASP A 1 92 ? -12.943 2.631 9.142 1.00 47.26 92 ASP A O 1
ATOM 691 N N . LEU A 1 93 ? -12.831 3.980 10.991 1.00 45.64 93 LEU A N 1
ATOM 692 C CA . LEU A 1 93 ? -11.897 3.154 11.806 1.00 45.25 93 LEU A CA 1
ATOM 693 C C . LEU A 1 93 ? -12.444 1.726 11.957 1.00 46.62 93 LEU A C 1
ATOM 694 O O . LEU A 1 93 ? -11.638 0.782 11.829 1.00 44.58 93 LEU A O 1
ATOM 699 N N . GLN A 1 94 ? -13.748 1.567 12.217 1.00 51.04 94 GLN A N 1
ATOM 700 C CA . GLN A 1 94 ? -14.375 0.243 12.502 1.00 52.21 94 GLN A CA 1
ATOM 701 C C . GLN A 1 94 ? -14.337 -0.646 11.251 1.00 51.65 94 GLN A C 1
ATOM 702 O O . GLN A 1 94 ? -14.107 -1.860 11.411 1.00 53.51 94 GLN A O 1
ATOM 708 N N . ARG A 1 95 ? -14.554 -0.079 10.060 1.00 50.17 95 ARG A N 1
ATOM 709 C CA . ARG A 1 95 ? -14.411 -0.820 8.775 1.00 51.66 95 ARG A CA 1
ATOM 710 C C . ARG A 1 95 ? -12.932 -1.163 8.556 1.00 47.50 95 ARG A C 1
ATOM 711 O O . ARG A 1 95 ? -12.649 -2.298 8.131 1.00 44.95 95 ARG A O 1
ATOM 719 N N . MET A 1 96 ? -12.024 -0.226 8.849 1.00 44.29 96 MET A N 1
ATOM 720 C CA . MET A 1 96 ? -10.561 -0.418 8.664 1.00 44.42 96 MET A CA 1
ATOM 721 C C . MET A 1 96 ? -10.060 -1.533 9.595 1.00 43.11 96 MET A C 1
ATOM 722 O O . MET A 1 96 ? -9.264 -2.367 9.121 1.00 40.96 96 MET A O 1
ATOM 727 N N . ILE A 1 97 ? -10.506 -1.552 10.859 1.00 42.36 97 ILE A N 1
ATOM 728 C CA . ILE A 1 97 ? -10.119 -2.590 11.866 1.00 43.81 97 ILE A CA 1
ATOM 729 C C . ILE A 1 97 ? -10.554 -3.964 11.341 1.00 43.53 97 ILE A C 1
ATOM 730 O O . ILE A 1 97 ? -9.731 -4.905 11.398 1.00 43.10 97 ILE A O 1
ATOM 735 N N . ALA A 1 98 ? -11.793 -4.063 10.846 1.00 43.38 98 ALA A N 1
ATOM 736 C CA . ALA A 1 98 ? -12.397 -5.290 10.273 1.00 43.02 98 ALA A CA 1
ATOM 737 C C . ALA A 1 98 ? -11.519 -5.808 9.128 1.00 41.99 98 ALA A C 1
ATOM 738 O O . ALA A 1 98 ? -11.129 -6.995 9.168 1.00 43.71 98 ALA A O 1
ATOM 740 N N . LEU A 1 99 ? -11.202 -4.941 8.161 1.00 39.83 99 LEU A N 1
ATOM 741 C CA . LEU A 1 99 ? -10.373 -5.278 6.971 1.00 39.00 99 LEU A CA 1
ATOM 742 C C . LEU A 1 99 ? -8.967 -5.706 7.414 1.00 37.75 99 LEU A C 1
ATOM 743 O O . LEU A 1 99 ? -8.496 -6.755 6.931 1.00 37.66 99 LEU A O 1
ATOM 748 N N . HIS A 1 100 ? -8.315 -4.931 8.289 1.00 36.15 100 HIS A N 1
ATOM 749 C CA . HIS A 1 100 ? -6.926 -5.192 8.756 1.00 37.07 100 HIS A CA 1
ATOM 750 C C . HIS A 1 100 ? -6.853 -6.554 9.456 1.00 38.92 100 HIS A C 1
ATOM 751 O O . HIS A 1 100 ? -5.856 -7.270 9.234 1.00 38.30 100 HIS A O 1
ATOM 758 N N . GLU A 1 101 ? -7.872 -6.907 10.245 1.00 42.01 101 GLU A N 1
ATOM 759 C CA . GLU A 1 101 ? -7.959 -8.223 10.937 1.00 46.04 101 GLU A CA 1
ATOM 760 C C . GLU A 1 101 ? -7.932 -9.344 9.889 1.00 43.88 101 GLU A C 1
ATOM 761 O O . GLU A 1 101 ? -7.234 -10.346 10.133 1.00 47.02 101 GLU A O 1
ATOM 767 N N . ARG A 1 102 ? -8.621 -9.169 8.754 1.00 42.74 102 ARG A N 1
ATOM 768 C CA . ARG A 1 102 ? -8.631 -10.162 7.643 1.00 43.43 102 ARG A CA 1
ATOM 769 C C . ARG A 1 102 ? -7.243 -10.220 6.993 1.00 40.22 102 ARG A C 1
ATOM 770 O O . ARG A 1 102 ? -6.734 -11.339 6.800 1.00 38.49 102 ARG A O 1
ATOM 778 N N . PHE A 1 103 ? -6.645 -9.071 6.668 1.00 37.13 103 PHE A N 1
ATOM 779 C CA . PHE A 1 103 ? -5.283 -9.002 6.076 1.00 36.04 103 PHE A CA 1
ATOM 780 C C . PHE A 1 103 ? -4.295 -9.719 7.003 1.00 36.55 103 PHE A C 1
ATOM 781 O O . PHE A 1 103 ? -3.512 -10.547 6.509 1.00 36.14 103 PHE A O 1
ATOM 789 N N . LEU A 1 104 ? -4.350 -9.423 8.305 1.00 38.24 104 LEU A N 1
ATOM 790 C CA . LEU A 1 104 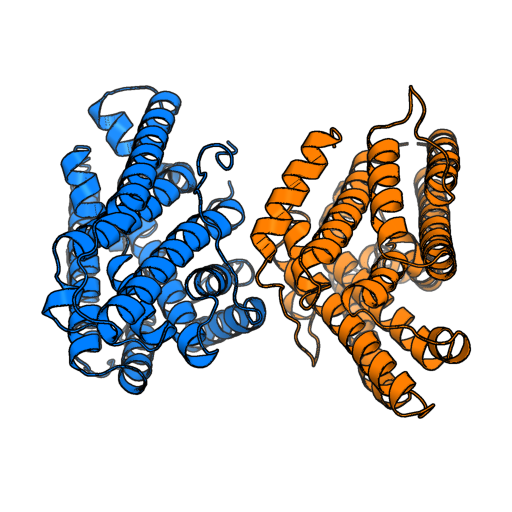? -3.418 -9.964 9.334 1.00 39.50 104 LEU A CA 1
ATOM 791 C C . LEU A 1 104 ? -3.570 -11.487 9.436 1.00 40.58 104 LEU A C 1
ATOM 792 O O . LEU A 1 104 ? -2.532 -12.166 9.584 1.00 42.53 104 LEU A O 1
ATOM 797 N N . ALA A 1 105 ? -4.802 -12.000 9.359 1.00 39.46 105 ALA A N 1
ATOM 798 C CA . ALA A 1 105 ? -5.099 -13.451 9.277 1.00 40.66 105 ALA A CA 1
ATOM 799 C C . ALA A 1 105 ? -4.373 -14.034 8.059 1.00 41.01 105 ALA A C 1
ATOM 800 O O . ALA A 1 105 ? -3.668 -15.051 8.215 1.00 41.46 105 ALA A O 1
ATOM 802 N N . ILE A 1 106 ? -4.519 -13.387 6.897 1.00 38.96 106 ILE A N 1
ATOM 803 C CA . ILE A 1 106 ? -3.904 -13.810 5.603 1.00 38.48 106 ILE A CA 1
ATOM 804 C C . ILE A 1 106 ? -2.372 -13.802 5.737 1.00 38.09 106 ILE A C 1
ATOM 805 O O . ILE A 1 106 ? -1.743 -14.776 5.284 1.00 36.10 106 ILE A O 1
ATOM 810 N N . LEU A 1 107 ? -1.786 -12.760 6.337 1.00 37.21 107 LEU A N 1
ATOM 811 C CA . LEU A 1 107 ? -0.309 -12.646 6.508 1.00 39.09 107 LEU A CA 1
ATOM 812 C C . LEU A 1 107 ? 0.212 -13.801 7.376 1.00 40.67 107 LEU A C 1
ATOM 813 O O . LEU A 1 107 ? 1.346 -14.252 7.120 1.00 41.93 107 LEU A O 1
ATOM 818 N N . ASP A 1 108 ? -0.586 -14.265 8.345 1.00 41.46 108 ASP A N 1
ATOM 819 C CA . ASP A 1 108 ? -0.250 -15.404 9.244 1.00 46.78 108 ASP A CA 1
ATOM 820 C C . ASP A 1 108 ? -0.413 -16.738 8.501 1.00 47.60 108 ASP A C 1
ATOM 821 O O . ASP A 1 108 ? 0.086 -17.757 9.023 1.00 52.92 108 ASP A O 1
ATOM 826 N N . GLY A 1 109 ? -1.091 -16.741 7.346 1.00 45.28 109 GLY A N 1
ATOM 827 C CA . GLY A 1 109 ? -1.190 -17.903 6.440 1.00 45.80 109 GLY A CA 1
ATOM 828 C C . GLY A 1 109 ? -2.600 -18.464 6.331 1.00 44.47 109 GLY A C 1
ATOM 829 O O . GLY A 1 109 ? -2.751 -19.526 5.695 1.00 43.22 109 GLY A O 1
ATOM 830 N N . ALA A 1 110 ? -3.600 -17.792 6.915 1.00 41.42 110 ALA A N 1
ATOM 831 C CA . ALA A 1 110 ? -5.029 -18.175 6.825 1.00 44.29 110 ALA A CA 1
ATOM 832 C C . ALA A 1 110 ? -5.487 -18.087 5.365 1.00 42.42 110 ALA A C 1
ATOM 833 O O . ALA A 1 110 ? -5.051 -17.160 4.656 1.00 39.80 110 ALA A O 1
ATOM 835 N N . THR A 1 111 ? -6.334 -19.024 4.933 1.00 44.27 111 THR A N 1
ATOM 836 C CA . THR A 1 111 ? -6.875 -19.099 3.550 1.00 46.26 111 THR A CA 1
ATOM 837 C C . THR A 1 111 ? -8.064 -18.148 3.430 1.00 43.77 111 THR A C 1
ATOM 838 O O . THR A 1 111 ? -8.907 -18.098 4.324 1.00 44.44 111 THR A O 1
ATOM 842 N N . PRO A 1 112 ? -8.171 -17.362 2.333 1.00 42.29 112 PRO A N 1
ATOM 843 C CA . PRO A 1 112 ? -9.290 -16.435 2.157 1.00 44.91 112 PRO A CA 1
ATOM 844 C C . PRO A 1 112 ? -10.656 -17.139 2.132 1.00 46.71 112 PRO A C 1
ATOM 845 O O . PRO A 1 112 ? -10.750 -18.216 1.572 1.00 47.68 112 PRO A O 1
ATOM 849 N N . GLU A 1 113 ? -11.666 -16.516 2.748 1.00 48.80 113 GLU A N 1
ATOM 850 C CA . GLU A 1 113 ? -13.084 -16.971 2.726 1.00 52.23 113 GLU A CA 1
ATOM 851 C C . GLU A 1 113 ? -13.680 -16.642 1.352 1.00 49.10 113 GLU A C 1
ATOM 852 O O . GLU A 1 113 ? -13.085 -15.817 0.634 1.00 48.84 113 GLU A O 1
ATOM 858 N N . ALA A 1 114 ? -14.816 -17.258 1.009 1.00 49.65 114 ALA A N 1
ATOM 859 C CA . ALA A 1 114 ? -15.470 -17.154 -0.318 1.00 54.63 114 ALA A CA 1
ATOM 860 C C . ALA A 1 114 ? -15.765 -15.690 -0.665 1.00 57.20 114 ALA A C 1
ATOM 861 O O . ALA A 1 114 ? -15.643 -15.342 -1.858 1.00 66.21 114 ALA A O 1
ATOM 863 N N . HIS A 1 115 ? -16.129 -14.866 0.326 1.00 55.62 115 HIS A N 1
ATOM 864 C CA . HIS A 1 115 ? -16.582 -13.462 0.124 1.00 55.83 115 HIS A CA 1
ATOM 865 C C . HIS A 1 115 ? -15.693 -12.476 0.897 1.00 57.14 115 HIS A C 1
ATOM 866 O O . HIS A 1 115 ? -16.188 -11.380 1.243 1.00 60.41 115 HIS A O 1
ATOM 873 N N . ASP A 1 116 ? -14.422 -12.835 1.120 1.00 54.96 116 ASP A N 1
ATOM 874 C CA . ASP A 1 116 ? -13.324 -11.872 1.409 1.00 50.49 116 ASP A CA 1
ATOM 875 C C . ASP A 1 116 ? -13.191 -10.956 0.188 1.00 48.31 116 ASP A C 1
ATOM 876 O O . ASP A 1 116 ? -13.462 -11.432 -0.932 1.00 48.51 116 ASP A O 1
ATOM 881 N N . CYS A 1 117 ? -12.805 -9.694 0.381 1.00 50.16 117 CYS A N 1
ATOM 882 C CA . CYS A 1 117 ? -12.689 -8.702 -0.722 1.00 50.92 117 CYS A CA 1
ATOM 883 C C . CYS A 1 117 ? -11.479 -9.051 -1.599 1.00 45.18 117 CYS A C 1
ATOM 884 O O . CYS A 1 117 ? -10.590 -9.801 -1.133 1.00 41.56 117 CYS A O 1
ATOM 887 N N . ALA A 1 118 ? -11.472 -8.542 -2.834 1.00 41.37 118 ALA A N 1
ATOM 888 C CA . ALA A 1 118 ? -10.444 -8.796 -3.870 1.00 42.11 118 ALA A CA 1
ATOM 889 C C . ALA A 1 118 ? -9.035 -8.632 -3.284 1.00 39.01 118 ALA A C 1
ATOM 890 O O . ALA A 1 118 ? -8.181 -9.496 -3.567 1.00 38.47 118 ALA A O 1
ATOM 892 N N . LEU A 1 119 ? -8.799 -7.570 -2.503 1.00 37.12 119 LEU A N 1
ATOM 893 C CA . LEU A 1 119 ? -7.454 -7.233 -1.952 1.00 35.61 119 LEU A CA 1
ATOM 894 C C . LEU A 1 119 ? -6.978 -8.334 -0.994 1.00 35.04 119 LEU A C 1
ATOM 895 O O . LEU A 1 119 ? -5.763 -8.582 -0.951 1.00 32.19 119 LEU A O 1
ATOM 900 N N . THR A 1 120 ? -7.891 -8.962 -0.249 1.00 35.13 120 THR A N 1
ATOM 901 C CA . THR A 1 120 ? -7.584 -10.066 0.700 1.00 35.96 120 THR A CA 1
ATOM 902 C C . THR A 1 120 ? -7.094 -11.284 -0.095 1.00 35.68 120 THR A C 1
ATOM 903 O O . THR A 1 120 ? -6.066 -11.861 0.299 1.00 32.91 120 THR A O 1
ATOM 907 N N . TYR A 1 121 ? -7.800 -11.651 -1.170 1.00 37.05 121 TYR A N 1
ATOM 908 C CA . TYR A 1 121 ? -7.422 -12.751 -2.099 1.00 38.20 121 TYR A CA 1
ATOM 909 C C . TYR A 1 121 ? -6.039 -12.470 -2.698 1.00 36.54 121 TYR A C 1
ATOM 910 O O . TYR A 1 121 ? -5.194 -13.384 -2.712 1.00 35.66 121 TYR A O 1
ATOM 919 N N . ALA A 1 122 ? -5.822 -11.240 -3.178 1.00 35.99 122 ALA A N 1
ATOM 920 C CA . ALA A 1 122 ? -4.558 -10.780 -3.802 1.00 34.79 122 ALA A CA 1
ATOM 921 C C . ALA A 1 122 ? -3.409 -10.866 -2.790 1.00 33.44 122 ALA A C 1
ATOM 922 O O . ALA A 1 122 ? -2.335 -11.360 -3.169 1.00 33.71 122 ALA A O 1
ATOM 924 N N . LEU A 1 123 ? -3.624 -10.406 -1.552 1.00 31.40 123 LEU A N 1
ATOM 925 C CA . LEU A 1 123 ? -2.594 -10.442 -0.478 1.00 30.72 123 LEU A CA 1
ATOM 926 C C . LEU A 1 123 ? -2.195 -11.897 -0.199 1.00 31.85 123 LEU A C 1
ATOM 927 O O . LEU A 1 123 ? -0.990 -12.148 -0.038 1.00 33.69 123 LEU A O 1
ATOM 932 N N . ALA A 1 124 ? -3.166 -12.814 -0.136 1.00 33.38 124 ALA A N 1
ATOM 933 C CA . ALA A 1 124 ? -2.931 -14.260 0.105 1.00 32.57 124 ALA A CA 1
ATOM 934 C C . ALA A 1 124 ? -2.029 -14.827 -0.998 1.00 32.07 124 ALA A C 1
ATOM 935 O O . ALA A 1 124 ? -1.105 -15.590 -0.664 1.00 33.51 124 ALA A O 1
ATOM 937 N N . ASP A 1 125 ? -2.278 -14.453 -2.258 1.00 30.59 125 ASP A N 1
ATOM 938 C CA . ASP A 1 125 ? -1.462 -14.873 -3.429 1.00 32.05 125 ASP A CA 1
ATOM 939 C C . ASP A 1 125 ? -0.014 -14.409 -3.223 1.00 30.60 125 ASP A C 1
ATOM 940 O O . ASP A 1 125 ? 0.908 -15.226 -3.402 1.00 29.81 125 ASP A O 1
ATOM 945 N N . LEU A 1 126 ? 0.177 -13.144 -2.847 1.00 30.51 126 LEU A N 1
ATOM 946 C CA . LEU A 1 126 ? 1.522 -12.561 -2.600 1.00 30.61 126 LEU A CA 1
ATOM 947 C C . LEU A 1 126 ? 2.203 -13.295 -1.435 1.00 32.18 126 LEU A C 1
ATOM 948 O O . LEU A 1 126 ? 3.398 -13.627 -1.568 1.00 32.66 126 LEU A O 1
ATOM 953 N N . ARG A 1 127 ? 1.467 -13.553 -0.348 1.00 32.20 127 ARG A N 1
ATOM 954 C CA . ARG A 1 127 ? 1.964 -14.286 0.850 1.00 34.09 127 ARG A CA 1
ATOM 955 C C . ARG A 1 127 ? 2.471 -15.665 0.403 1.00 33.36 127 ARG A C 1
ATOM 956 O O . ARG A 1 127 ? 3.613 -16.010 0.757 1.00 31.18 127 ARG A O 1
ATOM 964 N N . ARG A 1 128 ? 1.669 -16.398 -0.375 1.00 34.62 128 ARG A N 1
ATOM 965 C CA . ARG A 1 128 ? 2.009 -17.753 -0.890 1.00 34.84 128 ARG A CA 1
ATOM 966 C C . ARG A 1 128 ? 3.300 -17.676 -1.711 1.00 35.25 128 ARG A C 1
ATOM 967 O O . ARG A 1 128 ? 4.198 -18.515 -1.497 1.00 35.72 128 ARG A O 1
ATOM 975 N N . ARG A 1 129 ? 3.374 -16.713 -2.632 1.00 34.92 129 ARG A N 1
ATOM 976 C CA . ARG A 1 129 ? 4.510 -16.547 -3.576 1.00 35.88 129 ARG A CA 1
ATOM 977 C C . ARG A 1 129 ? 5.784 -16.152 -2.825 1.00 35.49 129 ARG A C 1
ATOM 978 O O . ARG A 1 129 ? 6.864 -16.642 -3.210 1.00 34.36 129 ARG A O 1
ATOM 986 N N . LEU A 1 130 ? 5.668 -15.290 -1.814 1.00 35.26 130 LEU A N 1
ATOM 987 C CA . LEU A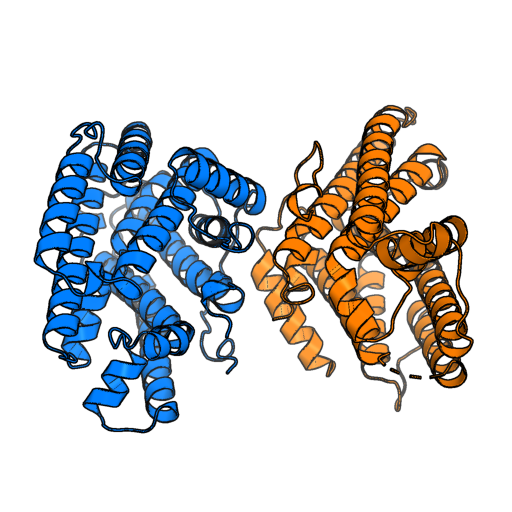 1 130 ? 6.812 -14.862 -0.965 1.00 33.41 130 LEU A CA 1
ATOM 988 C C . LEU A 1 130 ? 7.301 -16.044 -0.118 1.00 36.19 130 LEU A C 1
ATOM 989 O O . LEU A 1 130 ? 8.530 -16.154 0.072 1.00 37.85 130 LEU A O 1
ATOM 994 N N . ALA A 1 131 ? 6.384 -16.896 0.356 1.00 36.28 131 ALA A N 1
ATOM 995 C CA . ALA A 1 131 ? 6.693 -18.103 1.161 1.00 37.67 131 ALA A CA 1
ATOM 996 C C . ALA A 1 131 ? 7.549 -19.076 0.338 1.00 39.73 131 ALA A C 1
ATOM 997 O O . ALA A 1 131 ? 8.415 -19.717 0.940 1.00 37.18 131 ALA A O 1
ATOM 999 N N . LEU A 1 132 ? 7.328 -19.156 -0.983 1.00 36.80 132 LEU A N 1
ATOM 1000 C CA . LEU A 1 132 ? 8.128 -19.990 -1.922 1.00 38.65 132 LEU A CA 1
ATOM 1001 C C . LEU A 1 132 ? 9.564 -19.458 -2.028 1.00 39.29 132 LEU A C 1
ATOM 1002 O O . LEU A 1 132 ? 10.460 -20.282 -2.292 1.00 40.41 132 LEU A O 1
ATOM 1007 N N . ARG A 1 133 ? 9.776 -18.147 -1.840 1.00 38.63 133 ARG A N 1
ATOM 1008 C CA . ARG A 1 133 ? 11.075 -17.466 -2.103 1.00 38.90 133 ARG A CA 1
ATOM 1009 C C . ARG A 1 133 ? 11.814 -17.076 -0.820 1.00 37.32 133 ARG A C 1
ATOM 1010 O O . ARG A 1 133 ? 12.991 -16.696 -0.944 1.00 40.85 133 ARG A O 1
ATOM 1018 N N . ALA A 1 134 ? 11.169 -17.118 0.349 1.00 35.26 134 ALA A N 1
ATOM 1019 C CA . ALA A 1 134 ? 11.715 -16.519 1.589 1.00 38.14 134 ALA A CA 1
ATOM 1020 C C . ALA A 1 134 ? 11.606 -17.490 2.760 1.00 39.35 134 ALA A C 1
ATOM 1021 O O . ALA A 1 134 ? 10.599 -18.181 2.902 1.00 41.29 134 ALA A O 1
ATOM 1023 N N . PRO A 1 135 ? 12.632 -17.553 3.642 1.00 39.82 135 PRO A N 1
ATOM 1024 C CA . PRO A 1 135 ? 12.527 -18.296 4.898 1.00 42.10 135 PRO A CA 1
ATOM 1025 C C . PRO A 1 135 ? 11.505 -17.675 5.866 1.00 41.07 135 PRO A C 1
ATOM 1026 O O . PRO A 1 135 ? 11.148 -16.519 5.691 1.00 37.89 135 PRO A O 1
ATOM 1030 N N . ASP A 1 136 ? 11.074 -18.455 6.865 1.00 43.12 136 ASP A N 1
ATOM 1031 C CA . ASP A 1 136 ? 9.992 -18.103 7.827 1.00 43.22 136 ASP A CA 1
ATOM 1032 C C . ASP A 1 136 ? 10.355 -16.837 8.611 1.00 41.10 136 ASP A C 1
ATOM 1033 O O . ASP A 1 136 ? 9.437 -16.039 8.891 1.00 42.27 136 ASP A O 1
ATOM 1038 N N . ASN A 1 137 ? 11.630 -16.672 8.974 1.00 38.80 137 ASN A N 1
ATOM 1039 C CA . ASN A 1 137 ? 12.127 -15.484 9.720 1.00 38.89 137 ASN A CA 1
ATOM 1040 C C . ASN A 1 137 ? 11.850 -14.226 8.888 1.00 34.08 137 ASN A C 1
ATOM 1041 O O . ASN A 1 137 ? 11.444 -13.211 9.482 1.00 34.16 137 ASN A O 1
ATOM 1046 N N . TRP A 1 138 ? 12.033 -14.302 7.566 1.00 31.43 138 TRP A N 1
ATOM 1047 C CA . TRP A 1 138 ? 11.785 -13.174 6.628 1.00 28.35 138 TRP A CA 1
ATOM 1048 C C . TRP A 1 138 ? 10.290 -12.830 6.620 1.00 28.74 138 TRP A C 1
ATOM 1049 O O . TRP A 1 138 ? 9.961 -11.637 6.760 1.00 26.47 138 TRP A O 1
ATOM 1060 N N . LEU A 1 139 ? 9.423 -13.837 6.462 1.00 30.02 139 LEU A N 1
ATOM 1061 C CA . LEU A 1 139 ? 7.944 -13.658 6.439 1.00 31.71 139 LEU A CA 1
ATOM 1062 C C . LEU A 1 139 ? 7.487 -12.954 7.724 1.00 30.55 139 LEU A C 1
ATOM 1063 O O . LEU A 1 139 ? 6.577 -12.107 7.633 1.00 28.75 139 LEU A O 1
ATOM 1068 N N . ARG A 1 140 ? 8.083 -13.287 8.875 1.00 30.24 140 ARG A N 1
ATOM 1069 C CA . ARG A 1 140 ? 7.761 -12.632 10.173 1.00 32.02 140 ARG A CA 1
ATOM 1070 C C . ARG A 1 140 ? 8.164 -11.153 10.117 1.00 30.57 140 ARG A C 1
ATOM 1071 O O . ARG A 1 140 ? 7.340 -10.314 10.522 1.00 30.26 140 ARG A O 1
ATOM 1079 N N . ARG A 1 141 ? 9.376 -10.846 9.639 1.00 30.67 141 ARG A N 1
ATOM 1080 C CA . ARG A 1 141 ? 9.899 -9.454 9.557 1.00 30.99 141 ARG A CA 1
ATOM 1081 C C . ARG A 1 141 ? 9.004 -8.637 8.618 1.00 29.92 141 ARG A C 1
ATOM 1082 O O . ARG A 1 141 ? 8.575 -7.529 9.019 1.00 28.56 141 ARG A O 1
ATOM 1090 N N . PHE A 1 142 ? 8.721 -9.173 7.428 1.00 28.67 142 PHE A N 1
ATOM 1091 C CA . PHE A 1 142 ? 7.834 -8.550 6.410 1.00 27.72 142 PHE A CA 1
ATOM 1092 C C . PHE A 1 142 ? 6.453 -8.298 7.029 1.00 27.15 142 PHE A C 1
ATOM 1093 O O . PHE A 1 142 ? 5.969 -7.154 6.956 1.00 25.45 142 PHE A O 1
ATOM 1101 N N . SER A 1 143 ? 5.851 -9.330 7.628 1.00 27.85 143 SER A N 1
ATOM 1102 C CA . SER A 1 143 ? 4.490 -9.297 8.229 1.00 28.98 143 SER A CA 1
ATOM 1103 C C . SER A 1 143 ? 4.400 -8.190 9.284 1.00 27.80 143 SER A C 1
ATOM 1104 O O . SER A 1 143 ? 3.363 -7.490 9.318 1.00 27.19 143 SER A O 1
ATOM 1107 N N . GLU A 1 144 ? 5.436 -8.049 10.115 1.00 27.20 144 GLU A N 1
ATOM 1108 C CA . GLU A 1 144 ? 5.480 -7.048 11.215 1.00 29.71 144 GLU A CA 1
ATOM 1109 C C . GLU A 1 144 ? 5.509 -5.636 10.615 1.00 27.75 144 GLU A C 1
ATOM 1110 O O . GLU A 1 144 ? 4.762 -4.772 11.116 1.00 27.86 144 GLU A O 1
ATOM 1116 N N . HIS A 1 145 ? 6.322 -5.410 9.578 1.00 27.30 145 HIS A N 1
ATOM 1117 C CA . HIS A 1 145 ? 6.412 -4.105 8.865 1.00 27.01 145 HIS A CA 1
ATOM 1118 C C . HIS A 1 145 ? 5.055 -3.770 8.229 1.00 26.78 145 HIS A C 1
ATOM 1119 O O . HIS A 1 145 ? 4.674 -2.587 8.253 1.00 25.51 145 HIS A O 1
ATOM 1126 N N . VAL A 1 146 ? 4.343 -4.766 7.698 1.00 26.58 146 VAL A N 1
ATOM 1127 C CA . VAL A 1 146 ? 2.983 -4.577 7.108 1.00 28.75 146 VAL A CA 1
ATOM 1128 C C . VAL A 1 146 ? 1.978 -4.288 8.236 1.00 28.91 146 VAL A C 1
ATOM 1129 O O . VAL A 1 146 ? 1.082 -3.455 8.021 1.00 25.69 146 VAL A O 1
ATOM 1133 N N . ARG A 1 147 ? 2.108 -4.947 9.392 1.00 29.46 147 ARG A N 1
ATOM 1134 C CA . ARG A 1 147 ? 1.231 -4.696 10.572 1.00 29.93 147 ARG A CA 1
ATOM 1135 C C . ARG A 1 147 ? 1.383 -3.233 11.012 1.00 28.39 147 ARG A C 1
ATOM 1136 O O . ARG A 1 147 ? 0.350 -2.577 11.275 1.00 29.14 147 ARG A O 1
ATOM 1144 N N . LEU A 1 148 ? 2.619 -2.733 11.078 1.00 26.90 148 LEU A N 1
ATOM 1145 C CA . LEU A 1 148 ? 2.914 -1.331 11.487 1.00 25.86 148 LEU A CA 1
ATOM 1146 C C . LEU A 1 148 ? 2.320 -0.362 10.454 1.00 25.45 148 LEU A C 1
ATOM 1147 O O . LEU A 1 148 ? 1.815 0.704 10.861 1.00 26.64 148 LEU A O 1
ATOM 1152 N N . TYR A 1 149 ? 2.326 -0.742 9.173 1.00 25.51 149 TYR A N 1
ATOM 1153 C CA . TYR A 1 149 ? 1.679 0.002 8.060 1.00 25.86 149 TYR A CA 1
ATOM 1154 C C . TYR A 1 149 ? 0.178 0.141 8.342 1.00 25.81 149 TYR A C 1
ATOM 1155 O O . TYR A 1 149 ? -0.334 1.265 8.251 1.00 27.12 149 TYR A O 1
ATOM 1164 N N . PHE A 1 150 ? -0.507 -0.958 8.679 1.00 26.94 150 PHE A N 1
ATOM 1165 C CA . PHE A 1 150 ? -1.958 -0.949 9.007 1.00 28.49 150 PHE A CA 1
ATOM 1166 C C . PHE A 1 150 ? -2.199 -0.046 10.225 1.00 28.54 150 PHE A C 1
ATOM 1167 O O . PHE A 1 150 ? -3.107 0.803 10.173 1.00 28.42 150 PHE A O 1
ATOM 1175 N N . THR A 1 151 ? -1.413 -0.222 11.293 1.00 28.07 151 THR A N 1
ATOM 1176 C CA . THR A 1 151 ? -1.502 0.584 12.541 1.00 28.11 151 THR A CA 1
ATOM 1177 C C . THR A 1 151 ? -1.363 2.076 12.205 1.00 26.81 151 THR A C 1
ATOM 1178 O O . THR A 1 151 ? -2.168 2.868 12.725 1.00 26.05 151 THR A O 1
ATOM 1182 N N . ALA A 1 152 ? -0.379 2.447 11.380 1.00 25.98 152 ALA A N 1
ATOM 1183 C CA . ALA A 1 152 ? -0.132 3.853 10.972 1.00 26.87 152 ALA A CA 1
ATOM 1184 C C . ALA A 1 152 ? -1.334 4.389 10.182 1.00 28.60 152 ALA A C 1
ATOM 1185 O O . ALA A 1 152 ? -1.705 5.560 10.406 1.00 30.51 152 ALA A O 1
ATOM 1187 N N . ASN A 1 153 ? -1.936 3.568 9.313 1.00 29.85 153 ASN A N 1
ATOM 1188 C CA . ASN A 1 153 ? -3.119 3.960 8.493 1.00 31.77 153 ASN A CA 1
ATOM 1189 C C . ASN A 1 153 ? -4.347 4.174 9.391 1.00 30.29 153 ASN A C 1
ATOM 1190 O O . ASN A 1 153 ? -5.100 5.121 9.109 1.00 30.56 153 ASN A O 1
ATOM 1195 N N . ARG A 1 154 ? -4.553 3.344 10.422 1.00 31.65 154 ARG A N 1
ATOM 1196 C CA . ARG A 1 154 ? -5.665 3.523 11.401 1.00 32.95 154 ARG A CA 1
ATOM 1197 C C . ARG A 1 154 ? -5.454 4.838 12.163 1.00 32.49 154 ARG A C 1
ATOM 1198 O O . ARG A 1 154 ? -6.451 5.540 12.428 1.00 35.44 154 ARG A O 1
ATOM 1206 N N . TRP A 1 155 ? -4.203 5.155 12.502 1.00 31.96 155 TRP A N 1
ATOM 1207 C CA . TRP A 1 155 ? -3.806 6.428 13.161 1.00 31.70 155 TRP A CA 1
ATOM 1208 C C . TRP A 1 155 ? -4.148 7.609 12.240 1.00 31.45 155 TRP A C 1
ATOM 1209 O O . TRP A 1 155 ? -4.708 8.588 12.747 1.00 30.48 155 TRP A O 1
ATOM 1220 N N . GLU A 1 156 ? -3.841 7.504 10.942 1.00 32.70 156 GLU A N 1
ATOM 1221 C CA . GLU A 1 156 ? -4.195 8.523 9.912 1.00 35.04 156 GLU A CA 1
ATOM 1222 C C . GLU A 1 156 ? -5.721 8.675 9.856 1.00 34.36 156 GLU A C 1
ATOM 1223 O O . GLU A 1 156 ? -6.197 9.828 9.808 1.00 36.18 156 GLU A O 1
ATOM 1229 N N . THR A 1 157 ? -6.453 7.553 9.864 1.00 32.38 157 THR A N 1
ATOM 1230 C CA . THR A 1 157 ? -7.942 7.498 9.818 1.00 33.83 157 THR A CA 1
ATOM 1231 C C . THR A 1 157 ? -8.521 8.284 11.001 1.00 34.42 157 THR A C 1
ATOM 1232 O O . THR A 1 157 ? -9.466 9.069 10.779 1.00 37.04 157 THR A O 1
ATOM 1236 N N . VAL A 1 158 ? -7.987 8.083 12.208 1.00 35.29 158 VAL A N 1
ATOM 1237 C CA . VAL A 1 158 ? -8.460 8.784 13.440 1.00 37.31 158 VAL A CA 1
ATOM 1238 C C . VAL A 1 158 ? -8.212 10.289 13.270 1.00 37.65 158 VAL A C 1
ATOM 1239 O O . VAL A 1 158 ? -9.092 11.075 13.670 1.00 40.99 158 VAL A O 1
ATOM 1243 N N . ASN A 1 159 ? -7.073 10.674 12.685 1.00 35.76 159 ASN A N 1
ATOM 1244 C CA . ASN A 1 159 ? -6.755 12.095 12.373 1.00 36.87 159 ASN A CA 1
ATOM 1245 C C . ASN A 1 159 ? -7.799 12.638 11.386 1.00 36.50 159 ASN A C 1
ATOM 1246 O O . ASN A 1 159 ? -8.331 13.730 11.655 1.00 37.03 159 ASN A O 1
ATOM 1251 N N . ARG A 1 160 ? -8.106 11.903 10.309 1.00 39.10 160 ARG A N 1
ATOM 1252 C CA . ARG A 1 160 ? -9.147 12.305 9.317 1.00 40.48 160 ARG A CA 1
ATOM 1253 C C . ARG A 1 160 ? -10.497 12.461 10.026 1.00 40.11 160 ARG A C 1
ATOM 1254 O O . ARG A 1 160 ? -11.180 13.474 9.773 1.00 40.98 160 ARG A O 1
ATOM 1262 N N . GLN A 1 161 ? -10.864 11.485 10.864 1.00 39.84 161 GLN A N 1
ATOM 1263 C CA . GLN A 1 161 ? -12.150 11.460 11.614 1.00 41.97 161 GLN A CA 1
ATOM 1264 C C . GLN A 1 161 ? -12.243 12.688 12.526 1.00 40.48 161 GLN A C 1
ATOM 1265 O O . GLN A 1 161 ? -13.303 13.333 12.527 1.00 38.23 161 GLN A O 1
ATOM 1271 N N . ARG A 1 162 ? -11.173 13.004 13.259 1.00 40.73 162 ARG A N 1
ATOM 1272 C CA . ARG A 1 162 ? -11.160 14.100 14.266 1.00 44.07 162 ARG A CA 1
ATOM 1273 C C . ARG A 1 162 ? -10.880 15.447 13.588 1.00 43.25 162 ARG A C 1
ATOM 1274 O O . ARG A 1 162 ? -10.966 16.474 14.286 1.00 45.77 162 ARG A O 1
ATOM 1282 N N . GLY A 1 163 ? -10.561 15.448 12.288 1.00 41.78 163 GLY A N 1
ATOM 1283 C CA . GLY A 1 163 ? -10.123 16.652 11.554 1.00 41.32 163 GLY A CA 1
ATOM 1284 C C . GLY A 1 163 ? -8.868 17.238 12.174 1.00 41.19 163 GLY A C 1
ATOM 1285 O O . GLY A 1 163 ? -8.732 18.475 12.182 1.00 41.95 163 GLY A O 1
ATOM 1286 N N . ALA A 1 164 ? -7.988 16.371 12.683 1.00 40.33 164 ALA A N 1
ATOM 1287 C CA . ALA A 1 164 ? -6.727 16.733 13.368 1.00 41.12 164 ALA A CA 1
ATOM 1288 C C . ALA A 1 164 ? -5.603 16.835 12.334 1.00 40.17 164 ALA A C 1
ATOM 1289 O O . ALA A 1 164 ? -5.695 16.171 11.278 1.00 40.55 164 ALA A O 1
ATOM 1291 N N . THR A 1 165 ? -4.595 17.657 12.628 1.00 38.18 165 THR A N 1
ATOM 1292 C CA . THR A 1 165 ? -3.304 17.716 11.896 1.00 39.54 165 THR A CA 1
ATOM 1293 C C . THR A 1 165 ? -2.183 17.552 12.919 1.00 37.66 165 THR A C 1
ATOM 1294 O O . THR A 1 165 ? -2.102 18.317 13.878 1.00 36.17 165 THR A O 1
ATOM 1298 N N . PRO A 1 166 ? -1.304 16.535 12.770 1.00 35.97 166 PRO A N 1
ATOM 1299 C CA . PRO A 1 166 ? -0.171 16.364 13.679 1.00 35.44 166 PRO A CA 1
ATOM 1300 C C . PRO A 1 166 ? 0.895 17.436 13.415 1.00 33.06 166 PRO A C 1
ATOM 1301 O O . PRO A 1 166 ? 0.906 17.985 12.329 1.00 34.89 166 PRO A O 1
ATOM 1305 N N . ASN A 1 167 ? 1.756 17.710 14.397 1.00 31.18 167 ASN A N 1
ATOM 1306 C CA . ASN A 1 167 ? 2.942 18.588 14.213 1.00 31.00 167 ASN A CA 1
ATOM 1307 C C . ASN A 1 167 ? 3.971 17.816 13.372 1.00 28.20 167 ASN A C 1
ATOM 1308 O O . ASN A 1 167 ? 3.737 16.614 13.104 1.00 27.20 167 ASN A O 1
ATOM 1313 N N . VAL A 1 168 ? 5.054 18.480 12.958 1.00 27.09 168 VAL A N 1
ATOM 1314 C CA . VAL A 1 168 ? 6.059 17.934 11.995 1.00 27.50 168 VAL A CA 1
ATOM 1315 C C . VAL A 1 168 ? 6.697 16.677 12.601 1.00 26.31 168 VAL A C 1
ATOM 1316 O O . VAL A 1 168 ? 6.769 15.655 11.893 1.00 24.82 168 VAL A O 1
ATOM 1320 N N . ALA A 1 169 ? 7.116 16.748 13.868 1.00 27.39 169 ALA A N 1
ATOM 1321 C CA . ALA A 1 169 ? 7.804 15.657 14.599 1.00 27.16 169 ALA A CA 1
ATOM 1322 C C . ALA A 1 169 ? 6.922 14.403 14.610 1.00 27.31 169 ALA A C 1
ATOM 1323 O O . ALA A 1 169 ? 7.444 13.303 14.314 1.00 26.69 169 ALA A O 1
ATOM 1325 N N . THR A 1 170 ? 5.636 14.567 14.934 1.00 26.38 170 THR A N 1
ATOM 1326 C CA . THR A 1 170 ? 4.651 13.458 15.036 1.00 26.55 170 THR A CA 1
ATOM 1327 C C . THR A 1 170 ? 4.378 12.895 13.639 1.00 26.10 170 THR A C 1
ATOM 1328 O O . THR A 1 170 ? 4.436 11.662 13.482 1.00 27.12 170 THR A O 1
ATOM 1332 N N . TYR A 1 171 ? 4.089 13.755 12.661 1.00 24.44 171 TYR A N 1
ATOM 1333 C CA . TYR A 1 171 ? 3.828 13.329 11.262 1.00 24.37 171 TYR A CA 1
ATOM 1334 C C . TYR A 1 171 ? 4.996 12.477 10.751 1.00 24.02 171 TYR A C 1
ATOM 1335 O O . TYR A 1 171 ? 4.747 11.368 10.239 1.00 24.30 171 TYR A O 1
ATOM 1344 N N . CYS A 1 172 ? 6.226 12.993 10.851 1.00 22.53 172 CYS A N 1
ATOM 1345 C CA . CYS A 1 172 ? 7.442 12.352 10.276 1.00 23.53 172 CYS A CA 1
ATOM 1346 C C . CYS A 1 172 ? 7.654 10.979 10.921 1.00 23.07 172 CYS A C 1
ATOM 1347 O O . CYS A 1 172 ? 8.000 10.026 10.189 1.00 21.88 172 CYS A O 1
ATOM 1350 N N . ALA A 1 173 ? 7.444 10.894 12.237 1.00 23.11 173 ALA A N 1
ATOM 1351 C CA . ALA A 1 173 ? 7.607 9.661 13.037 1.00 22.66 173 ALA A CA 1
ATOM 1352 C C . ALA A 1 173 ? 6.581 8.617 12.573 1.00 21.92 173 ALA A C 1
ATOM 1353 O O . ALA A 1 173 ? 6.959 7.441 12.458 1.00 21.46 173 ALA A O 1
ATOM 1355 N N . ALA A 1 174 ? 5.342 9.033 12.286 1.00 21.34 174 ALA A N 1
ATOM 1356 C CA . ALA A 1 174 ? 4.257 8.141 11.810 1.00 20.87 174 ALA A CA 1
ATOM 1357 C C . ALA A 1 174 ? 4.493 7.753 10.343 1.00 20.53 174 ALA A C 1
ATOM 1358 O O . ALA A 1 174 ? 4.262 6.580 9.994 1.00 22.65 174 ALA A O 1
ATOM 1360 N N . ARG A 1 175 ? 4.957 8.701 9.525 1.00 21.79 175 ARG A N 1
ATOM 1361 C CA . ARG A 1 175 ? 5.105 8.567 8.048 1.0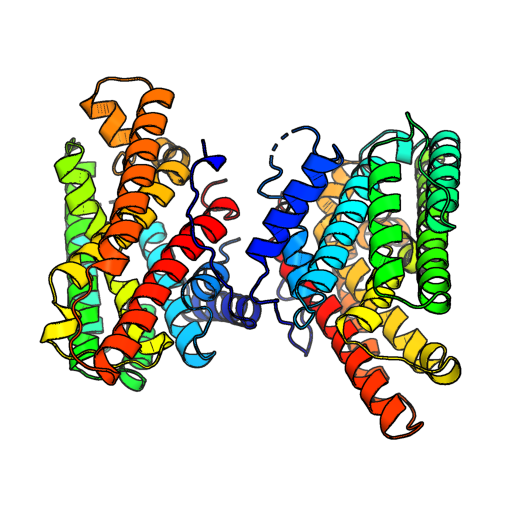0 21.83 175 ARG A CA 1
ATOM 1362 C C . ARG A 1 175 ? 6.050 7.402 7.715 1.00 22.47 175 ARG A C 1
ATOM 1363 O O . ARG A 1 175 ? 5.801 6.717 6.705 1.00 22.99 175 ARG A O 1
ATOM 1371 N N . LEU A 1 176 ? 7.071 7.154 8.544 1.00 20.89 176 LEU A N 1
ATOM 1372 C CA . LEU A 1 176 ? 8.034 6.033 8.354 1.00 22.21 176 LEU A CA 1
ATOM 1373 C C . LEU A 1 176 ? 7.291 4.692 8.274 1.00 23.24 176 LEU A C 1
ATOM 1374 O O . LEU A 1 176 ? 7.849 3.759 7.675 1.00 25.32 176 LEU A O 1
ATOM 1379 N N . PHE A 1 177 ? 6.091 4.590 8.853 1.00 23.66 177 PHE A N 1
ATOM 1380 C CA . PHE A 1 177 ? 5.275 3.347 8.871 1.00 23.56 177 PHE A CA 1
ATOM 1381 C C . PHE A 1 177 ? 4.102 3.435 7.881 1.00 24.60 177 PHE A C 1
ATOM 1382 O O . PHE A 1 177 ? 3.779 2.397 7.271 1.00 24.59 177 PHE A O 1
ATOM 1390 N N . SER A 1 178 ? 3.500 4.613 7.690 1.00 26.26 178 SER A N 1
ATOM 1391 C CA . SER A 1 178 ? 2.272 4.784 6.865 1.00 25.40 178 SER A CA 1
ATOM 1392 C C . SER A 1 178 ? 2.570 4.570 5.373 1.00 25.16 178 SER A C 1
ATOM 1393 O O . SER A 1 178 ? 1.621 4.268 4.622 1.00 25.63 178 SER A O 1
ATOM 1396 N N . GLY A 1 179 ? 3.828 4.728 4.956 1.00 24.98 179 GLY A N 1
ATOM 1397 C CA . GLY A 1 179 ? 4.256 4.614 3.547 1.00 27.30 179 GLY A CA 1
ATOM 1398 C C . GLY A 1 179 ? 4.628 3.191 3.157 1.00 26.92 179 GLY A C 1
ATOM 1399 O O . GLY A 1 179 ? 4.799 2.953 1.952 1.00 27.00 179 GLY A O 1
ATOM 1400 N N . ALA A 1 180 ? 4.766 2.288 4.137 1.00 27.38 180 ALA A N 1
ATOM 1401 C CA . ALA A 1 180 ? 5.061 0.843 3.960 1.00 26.46 180 ALA A CA 1
ATOM 1402 C C . ALA A 1 180 ? 6.445 0.636 3.333 1.00 23.92 180 ALA A C 1
ATOM 1403 O O . ALA A 1 180 ? 6.685 -0.459 2.803 1.00 24.67 180 ALA A O 1
ATOM 1405 N N . VAL A 1 181 ? 7.336 1.630 3.403 1.00 22.07 181 VAL A N 1
ATOM 1406 C CA . VAL A 1 181 ? 8.666 1.586 2.728 1.00 21.95 181 VAL A CA 1
ATOM 1407 C C . VAL A 1 181 ? 9.501 0.444 3.328 1.00 22.35 181 VAL A C 1
ATOM 1408 O O . VAL A 1 181 ? 10.208 -0.234 2.557 1.00 22.18 181 VAL A O 1
ATOM 1412 N N . TYR A 1 182 ? 9.422 0.228 4.644 1.00 22.00 182 TYR A N 1
ATOM 1413 C CA . TYR A 1 182 ? 10.186 -0.837 5.343 1.00 22.43 182 TYR A CA 1
ATOM 1414 C C . TYR A 1 182 ? 9.799 -2.211 4.780 1.00 23.33 182 TYR A C 1
ATOM 1415 O O . TYR A 1 182 ? 10.702 -3.052 4.629 1.00 24.62 182 TYR A O 1
ATOM 1424 N N . ALA A 1 183 ? 8.513 -2.434 4.481 1.00 23.34 183 ALA A N 1
ATOM 1425 C CA . ALA A 1 183 ? 8.023 -3.691 3.864 1.00 24.35 183 ALA A CA 1
ATOM 1426 C C . ALA A 1 183 ? 8.684 -3.868 2.491 1.00 24.43 183 ALA A C 1
ATOM 1427 O O . ALA A 1 183 ? 9.113 -4.993 2.172 1.00 24.87 183 ALA A O 1
ATOM 1429 N N . CYS A 1 184 ? 8.789 -2.788 1.715 1.00 22.95 184 CYS A N 1
ATOM 1430 C CA . CYS A 1 184 ? 9.445 -2.779 0.380 1.00 23.08 184 CYS A CA 1
ATOM 1431 C C . CYS A 1 184 ? 10.958 -2.995 0.532 1.00 22.93 184 CYS A C 1
ATOM 1432 O O . CYS A 1 184 ? 11.543 -3.660 -0.336 1.00 22.73 184 CYS A O 1
ATOM 1435 N N . PHE A 1 185 ? 11.569 -2.487 1.607 1.00 23.43 185 PHE A N 1
ATOM 1436 C CA . PHE A 1 185 ? 13.017 -2.673 1.893 1.00 23.40 185 PHE A CA 1
ATOM 1437 C C . PHE A 1 185 ? 13.290 -4.149 2.203 1.00 24.60 185 PHE A C 1
ATOM 1438 O O . PHE A 1 185 ? 14.368 -4.643 1.821 1.00 24.77 185 PHE A O 1
ATOM 1446 N N . ASP A 1 186 ? 12.352 -4.838 2.860 1.00 25.60 186 ASP A N 1
ATOM 1447 C CA . ASP A 1 186 ? 12.501 -6.285 3.179 1.00 27.17 186 ASP A CA 1
ATOM 1448 C C . ASP A 1 186 ? 12.746 -7.056 1.875 1.00 26.73 186 ASP A C 1
ATOM 1449 O O . ASP A 1 186 ? 13.598 -7.960 1.888 1.00 27.19 186 ASP A O 1
ATOM 1454 N N . LEU A 1 187 ? 12.058 -6.687 0.790 1.00 25.97 187 LEU A N 1
ATOM 1455 C CA . LEU A 1 187 ? 12.149 -7.376 -0.528 1.00 28.93 187 LEU A CA 1
ATOM 1456 C C . LEU A 1 187 ? 13.557 -7.232 -1.130 1.00 28.98 187 LEU A C 1
ATOM 1457 O O . LEU A 1 187 ? 13.901 -8.066 -1.981 1.00 30.13 187 LEU A O 1
ATOM 1462 N N . ILE A 1 188 ? 14.335 -6.214 -0.741 1.00 26.99 188 ILE A N 1
ATOM 1463 C CA . ILE A 1 188 ? 15.724 -6.005 -1.256 1.00 27.36 188 ILE A CA 1
ATOM 1464 C C . ILE A 1 188 ? 16.539 -7.285 -1.021 1.00 26.88 188 ILE A C 1
ATOM 1465 O O . ILE A 1 188 ? 17.210 -7.735 -1.972 1.00 26.81 188 ILE A O 1
ATOM 1470 N N . GLU A 1 189 ? 16.457 -7.849 0.189 1.00 27.59 189 GLU A N 1
ATOM 1471 C CA . GLU A 1 189 ? 17.161 -9.093 0.611 1.00 31.27 189 GLU A CA 1
ATOM 1472 C C . GLU A 1 189 ? 16.894 -10.229 -0.383 1.00 30.05 189 GLU A C 1
ATOM 1473 O O . GLU A 1 189 ? 17.846 -10.971 -0.709 1.00 29.69 189 GLU A O 1
ATOM 1479 N N . LEU A 1 190 ? 15.633 -10.390 -0.792 1.00 28.96 190 LEU A N 1
ATOM 1480 C CA . LEU A 1 190 ? 15.191 -11.473 -1.711 1.00 29.52 190 LEU A CA 1
ATOM 1481 C C . LEU A 1 190 ? 15.647 -11.129 -3.134 1.00 30.36 190 LEU A C 1
ATOM 1482 O O . LEU A 1 190 ? 16.146 -12.030 -3.821 1.00 30.75 190 LEU A O 1
ATOM 1487 N N . ALA A 1 191 ? 15.499 -9.866 -3.547 1.00 30.34 191 ALA A N 1
ATOM 1488 C CA . ALA A 1 191 ? 15.906 -9.367 -4.882 1.00 31.61 191 ALA A CA 1
ATOM 1489 C C . ALA A 1 191 ? 17.410 -9.588 -5.090 1.00 31.92 191 ALA A C 1
ATOM 1490 O O . ALA A 1 191 ? 17.793 -10.021 -6.191 1.00 34.05 191 ALA A O 1
ATOM 1492 N N . GLU A 1 192 ? 18.226 -9.314 -4.067 1.00 31.03 192 GLU A N 1
ATOM 1493 C CA . GLU A 1 192 ? 19.711 -9.337 -4.154 1.00 32.77 192 GLU A CA 1
ATOM 1494 C C . GLU A 1 192 ? 20.259 -10.683 -3.663 1.00 32.83 192 GLU A C 1
ATOM 1495 O O . GLU A 1 192 ? 21.484 -10.872 -3.752 1.00 34.49 192 GLU A O 1
ATOM 1501 N N . GLN A 1 193 ? 19.389 -11.570 -3.168 1.00 33.04 193 GLN A N 1
ATOM 1502 C CA . GLN A 1 193 ? 19.736 -12.942 -2.709 1.00 34.95 193 GLN A CA 1
ATOM 1503 C C . GLN A 1 193 ? 20.836 -12.858 -1.649 1.00 36.16 193 GLN A C 1
ATOM 1504 O O . GLN A 1 193 ? 21.863 -13.553 -1.796 1.00 36.84 193 GLN A O 1
ATOM 1510 N N . ILE A 1 194 ? 20.623 -12.037 -0.619 1.00 35.94 194 ILE A N 1
ATOM 1511 C CA . ILE A 1 194 ? 21.589 -11.859 0.504 1.00 37.86 194 ILE A CA 1
ATOM 1512 C C . ILE A 1 194 ? 20.913 -12.287 1.807 1.00 38.80 194 ILE A C 1
ATOM 1513 O O . ILE A 1 194 ? 19.673 -12.217 1.897 1.00 35.29 194 ILE A O 1
ATOM 1518 N N . GLU A 1 195 ? 21.720 -12.753 2.758 1.00 42.33 195 GLU A N 1
ATOM 1519 C CA . GLU A 1 195 ? 21.316 -12.976 4.165 1.00 45.55 195 GLU A CA 1
ATOM 1520 C C . GLU A 1 195 ? 22.200 -12.082 5.036 1.00 45.03 195 GLU A C 1
ATOM 1521 O O . GLU A 1 195 ? 23.429 -12.072 4.816 1.00 51.33 195 GLU A O 1
ATOM 1527 N N . LEU A 1 196 ? 21.578 -11.319 5.934 1.00 41.83 196 LEU A N 1
ATOM 1528 C CA . LEU A 1 196 ? 22.260 -10.540 6.996 1.00 39.90 196 LEU A CA 1
ATOM 1529 C C . LEU A 1 196 ? 21.990 -11.232 8.326 1.00 37.92 196 LEU A C 1
ATOM 1530 O O . LEU A 1 196 ? 20.848 -11.592 8.611 1.00 35.55 196 LEU A O 1
ATOM 1535 N N . PRO A 1 197 ? 23.021 -11.454 9.173 1.00 37.16 197 PRO A N 1
ATOM 1536 C CA . PRO A 1 197 ? 22.793 -11.974 10.519 1.00 36.97 197 PRO A CA 1
ATOM 1537 C C . PRO A 1 197 ? 22.090 -10.899 11.360 1.00 36.31 197 PRO A C 1
ATOM 1538 O O . PRO A 1 197 ? 22.242 -9.721 11.051 1.00 34.13 197 PRO A O 1
ATOM 1542 N N . PHE A 1 198 ? 21.321 -11.337 12.361 1.00 34.50 198 PHE A N 1
ATOM 1543 C CA . PHE A 1 198 ? 20.489 -10.492 13.258 1.00 33.69 198 PHE A CA 1
ATOM 1544 C C . PHE A 1 198 ? 21.291 -9.275 13.746 1.00 32.63 198 PHE A C 1
ATOM 1545 O O . PHE A 1 198 ? 20.727 -8.164 13.749 1.00 33.05 198 PHE A O 1
ATOM 1553 N N . TYR A 1 199 ? 22.560 -9.463 14.130 1.00 31.77 199 TYR A N 1
ATOM 1554 C CA . TYR A 1 199 ? 23.405 -8.397 14.737 1.00 32.02 199 TYR A CA 1
ATOM 1555 C C . TYR A 1 199 ? 23.717 -7.305 13.702 1.00 32.79 199 TYR A C 1
ATOM 1556 O O . TYR A 1 199 ? 23.799 -6.121 14.097 1.00 32.70 199 TYR A O 1
ATOM 1565 N N . ALA A 1 200 ? 23.886 -7.675 12.427 1.00 33.34 200 ALA A N 1
ATOM 1566 C CA . ALA A 1 200 ? 24.144 -6.733 11.310 1.00 33.95 200 ALA A CA 1
ATOM 1567 C C . ALA A 1 200 ? 22.844 -6.027 10.909 1.00 34.28 200 ALA A C 1
ATOM 1568 O O . ALA A 1 200 ? 22.863 -4.787 10.769 1.00 32.12 200 ALA A O 1
ATOM 1570 N N . ARG A 1 201 ? 21.759 -6.789 10.735 1.00 35.85 201 ARG A N 1
ATOM 1571 C CA . ARG A 1 201 ? 20.430 -6.287 10.287 1.00 38.95 201 ARG A CA 1
ATOM 1572 C C . ARG A 1 201 ? 19.913 -5.204 11.243 1.00 35.62 201 ARG A C 1
ATOM 1573 O O . ARG A 1 201 ? 19.299 -4.240 10.751 1.00 37.41 201 ARG A O 1
ATOM 1581 N N . HIS A 1 202 ? 20.130 -5.370 12.550 1.00 32.93 202 HIS A N 1
ATOM 1582 C CA . HIS A 1 202 ? 19.597 -4.477 13.616 1.00 32.80 202 HIS A CA 1
ATOM 1583 C C . HIS A 1 202 ? 20.649 -3.451 14.060 1.00 30.59 202 HIS A C 1
ATOM 1584 O O . HIS A 1 202 ? 20.339 -2.681 14.982 1.00 31.08 202 HIS A O 1
ATOM 1591 N N . HIS A 1 203 ? 21.845 -3.430 13.459 1.00 30.93 203 HIS A N 1
ATOM 1592 C CA . HIS A 1 203 ? 22.926 -2.497 13.880 1.00 29.85 203 HIS A CA 1
ATOM 1593 C C . HIS A 1 203 ? 22.414 -1.055 13.772 1.00 28.95 203 HIS A C 1
ATOM 1594 O O . HIS A 1 203 ? 21.720 -0.744 12.784 1.00 27.87 203 HIS A O 1
ATOM 1601 N N . SER A 1 204 ? 22.752 -0.219 14.756 1.00 28.52 204 SER A N 1
ATOM 1602 C CA . SER A 1 204 ? 22.277 1.185 14.889 1.00 30.44 204 SER A CA 1
ATOM 1603 C C . SER A 1 204 ? 22.393 1.917 13.545 1.00 29.42 204 SER A C 1
ATOM 1604 O O . SER A 1 204 ? 21.416 2.583 13.150 1.00 28.68 204 SER A O 1
ATOM 1607 N N . ILE A 1 205 ? 23.542 1.804 12.873 1.00 29.75 205 ILE A N 1
ATOM 1608 C CA . ILE A 1 205 ? 23.869 2.581 11.636 1.00 31.11 205 ILE A CA 1
ATOM 1609 C C . ILE A 1 205 ? 23.040 2.037 10.464 1.00 28.88 205 ILE A C 1
ATOM 1610 O O . ILE A 1 205 ? 22.535 2.855 9.681 1.00 26.59 205 ILE A O 1
ATOM 1615 N N . VAL A 1 206 ? 22.867 0.715 10.364 1.00 27.34 206 VAL A N 1
ATOM 1616 C CA . VAL A 1 206 ? 22.010 0.087 9.314 1.00 25.36 206 VAL A CA 1
ATOM 1617 C C . VAL A 1 206 ? 20.581 0.624 9.479 1.00 24.07 206 VAL A C 1
ATOM 1618 O O . VAL A 1 206 ? 19.996 1.035 8.464 1.00 23.39 206 VAL A O 1
ATOM 1622 N N . GLN A 1 207 ? 20.062 0.663 10.711 1.00 23.29 207 GLN A N 1
ATOM 1623 C CA . GLN A 1 207 ? 18.696 1.168 11.027 1.00 24.70 207 GLN A CA 1
ATOM 1624 C C . GLN A 1 207 ? 18.595 2.646 10.629 1.00 24.13 207 GLN A C 1
ATOM 1625 O O . GLN A 1 207 ? 17.557 3.054 10.063 1.00 23.72 207 GLN A O 1
ATOM 1631 N N . GLN A 1 208 ? 19.637 3.423 10.929 1.00 24.29 208 GLN A N 1
ATOM 1632 C CA . GLN A 1 208 ? 19.678 4.879 10.644 1.00 24.12 208 GLN A CA 1
ATOM 1633 C C . GLN A 1 208 ? 19.712 5.099 9.128 1.00 23.69 208 GLN A C 1
ATOM 1634 O O . GLN A 1 208 ? 19.098 6.071 8.681 1.00 22.93 208 GLN A O 1
ATOM 1640 N N . LEU A 1 209 ? 20.384 4.224 8.370 1.00 24.52 209 LEU A N 1
ATOM 1641 C CA . LEU A 1 209 ? 20.430 4.299 6.883 1.00 23.80 209 LEU A CA 1
ATOM 1642 C C . LEU A 1 209 ? 19.042 3.963 6.319 1.00 22.66 209 LEU A C 1
ATOM 1643 O O . LEU A 1 209 ? 18.593 4.676 5.396 1.00 20.51 209 LEU A O 1
ATOM 1648 N N . GLU A 1 210 ? 18.364 2.946 6.867 1.00 21.51 210 GLU A N 1
ATOM 1649 C CA . GLU A 1 210 ? 16.980 2.583 6.457 1.00 22.32 210 GLU A CA 1
ATOM 1650 C C . GLU A 1 210 ? 16.044 3.754 6.780 1.00 22.04 210 GLU A C 1
ATOM 1651 O O . GLU A 1 210 ? 15.174 4.058 5.951 1.00 22.54 210 GLU A O 1
ATOM 1657 N N . GLN A 1 211 ? 16.203 4.363 7.957 1.00 22.12 211 GLN A N 1
ATOM 1658 C CA . GLN A 1 211 ? 15.367 5.511 8.402 1.00 21.79 211 GLN A CA 1
ATOM 1659 C C . GLN A 1 211 ? 15.551 6.676 7.425 1.00 21.29 211 GLN A C 1
ATOM 1660 O O . GLN A 1 211 ? 14.541 7.225 6.973 1.00 21.36 211 GLN A O 1
ATOM 1666 N N . ALA A 1 212 ? 16.795 7.032 7.100 1.00 20.85 212 ALA A N 1
ATOM 1667 C CA . ALA A 1 212 ? 17.097 8.159 6.187 1.00 21.71 212 ALA A CA 1
ATOM 1668 C C . ALA A 1 212 ? 16.524 7.863 4.793 1.00 21.80 212 ALA A C 1
ATOM 1669 O O . ALA A 1 212 ? 15.848 8.740 4.235 1.00 20.16 212 ALA A O 1
ATOM 1671 N N . ALA A 1 213 ? 16.755 6.661 4.253 1.00 21.28 213 ALA A N 1
ATOM 1672 C CA . ALA A 1 213 ? 16.236 6.253 2.926 1.00 20.41 213 ALA A CA 1
ATOM 1673 C C . ALA A 1 213 ? 14.704 6.374 2.910 1.00 20.46 213 ALA A C 1
ATOM 1674 O O . ALA A 1 213 ? 14.157 6.913 1.929 1.00 20.93 213 ALA A O 1
ATOM 1676 N N . ASN A 1 214 ? 14.042 5.899 3.967 1.00 21.12 214 ASN A N 1
ATOM 1677 C CA . ASN A 1 214 ? 12.564 5.923 4.125 1.00 21.96 214 ASN A CA 1
ATOM 1678 C C . ASN A 1 214 ? 12.107 7.392 4.142 1.00 21.59 214 ASN A C 1
ATOM 1679 O O . ASN A 1 214 ? 11.226 7.754 3.341 1.00 21.07 214 ASN A O 1
ATOM 1684 N N . ASN A 1 215 ? 12.718 8.220 4.993 1.00 20.57 215 ASN A N 1
ATOM 1685 C CA . ASN A 1 215 ? 12.413 9.678 5.074 1.00 20.86 215 ASN A CA 1
ATOM 1686 C C . ASN A 1 215 ? 12.537 10.309 3.680 1.00 20.01 215 ASN A C 1
ATOM 1687 O O . ASN A 1 215 ? 11.609 11.039 3.279 1.00 19.65 215 ASN A O 1
ATOM 1692 N N . ILE A 1 216 ? 13.644 10.060 2.971 1.00 20.41 216 ILE A N 1
ATOM 1693 C CA . ILE A 1 216 ? 13.921 10.668 1.632 1.00 21.34 216 ILE A CA 1
ATOM 1694 C C . ILE A 1 216 ? 12.768 10.305 0.683 1.00 22.12 216 ILE A C 1
ATOM 1695 O O . ILE A 1 216 ? 12.189 11.214 0.061 1.00 20.80 216 ILE A O 1
ATOM 1700 N N . ILE A 1 217 ? 12.417 9.020 0.608 1.00 21.06 217 ILE A N 1
ATOM 1701 C CA . ILE A 1 217 ? 11.355 8.501 -0.301 1.00 20.82 217 ILE A CA 1
ATOM 1702 C C . ILE A 1 217 ? 10.026 9.182 0.052 1.00 19.90 217 ILE A C 1
ATOM 1703 O O . ILE A 1 217 ? 9.371 9.686 -0.873 1.00 20.47 217 ILE A O 1
ATOM 1708 N N . CYS A 1 218 ? 9.661 9.228 1.336 1.00 20.42 218 CYS A N 1
ATOM 1709 C CA . CYS A 1 218 ? 8.354 9.761 1.805 1.00 21.06 218 CYS A CA 1
ATOM 1710 C C . CYS A 1 218 ? 8.255 11.262 1.543 1.00 20.81 218 CYS A C 1
ATOM 1711 O O . CYS A 1 218 ? 7.183 11.708 1.099 1.00 23.07 218 CYS A O 1
ATOM 1714 N N . TRP A 1 219 ? 9.329 12.007 1.803 1.00 21.51 219 TRP A N 1
ATOM 1715 C CA . TRP A 1 219 ? 9.326 13.490 1.698 1.00 20.76 219 TRP A CA 1
ATOM 1716 C C . TRP A 1 219 ? 9.385 13.897 0.222 1.00 20.56 219 TRP A C 1
ATOM 1717 O O . TRP A 1 219 ? 8.685 14.866 -0.150 1.00 21.02 219 TRP A O 1
ATOM 1728 N N . CYS A 1 220 ? 10.144 13.165 -0.603 1.00 19.85 220 CYS A N 1
ATOM 1729 C CA . CYS A 1 220 ? 10.119 13.310 -2.083 1.00 20.96 220 CYS A CA 1
ATOM 1730 C C . CYS A 1 220 ? 8.687 13.075 -2.578 1.00 21.80 220 CYS A C 1
ATOM 1731 O O . CYS A 1 220 ? 8.154 13.933 -3.305 1.00 23.83 220 CYS A O 1
ATOM 1734 N N . ASN A 1 221 ? 8.064 11.970 -2.165 1.00 21.57 221 ASN A N 1
ATOM 1735 C CA . ASN A 1 221 ? 6.645 11.687 -2.500 1.00 22.10 221 ASN A CA 1
ATOM 1736 C C . ASN A 1 221 ? 5.758 12.855 -2.046 1.00 22.06 221 ASN A C 1
ATOM 1737 O O . ASN A 1 221 ? 4.891 13.280 -2.841 1.00 21.40 221 ASN A O 1
ATOM 1742 N N . ASP A 1 222 ? 5.937 13.339 -0.811 1.00 22.19 222 ASP A N 1
ATOM 1743 C CA . ASP A 1 222 ? 5.057 14.383 -0.212 1.00 21.77 222 ASP A CA 1
ATOM 1744 C C . ASP A 1 222 ? 5.094 15.643 -1.086 1.00 23.98 222 ASP A C 1
ATOM 1745 O O . ASP A 1 222 ? 4.020 16.214 -1.333 1.00 25.95 222 ASP A O 1
ATOM 1750 N N . VAL A 1 223 ? 6.276 16.058 -1.546 1.00 23.88 223 VAL A N 1
ATOM 1751 C CA . VAL A 1 223 ? 6.427 17.267 -2.411 1.00 25.28 223 VAL A CA 1
ATOM 1752 C C . VAL A 1 223 ? 5.700 17.017 -3.739 1.00 26.36 223 VAL A C 1
ATOM 1753 O O . VAL A 1 223 ? 5.029 17.942 -4.228 1.00 26.99 223 VAL A O 1
ATOM 1757 N N . LEU A 1 224 ? 5.807 15.809 -4.302 1.00 26.03 224 LEU A N 1
ATOM 1758 C CA . LEU A 1 224 ? 5.261 15.518 -5.654 1.00 27.56 224 LEU A CA 1
ATOM 1759 C C . LEU A 1 224 ? 3.760 15.198 -5.583 1.00 26.80 224 LEU A C 1
ATOM 1760 O O . LEU A 1 224 ? 3.105 15.308 -6.633 1.00 28.63 224 LEU A O 1
ATOM 1765 N N . SER A 1 225 ? 3.229 14.828 -4.409 1.00 25.06 225 SER A N 1
ATOM 1766 C CA . SER A 1 225 ? 1.840 14.317 -4.256 1.00 25.97 225 SER A CA 1
ATOM 1767 C C . SER A 1 225 ? 0.972 15.261 -3.409 1.00 26.89 225 SER A C 1
ATOM 1768 O O . SER A 1 225 ? -0.221 14.943 -3.221 1.00 28.67 225 SER A O 1
ATOM 1771 N N . TYR A 1 226 ? 1.496 16.402 -2.950 1.00 27.22 226 TYR A N 1
ATOM 1772 C CA . TYR A 1 226 ? 0.715 17.342 -2.101 1.00 28.71 226 TYR A CA 1
ATOM 1773 C C . TYR A 1 226 ? -0.493 17.851 -2.891 1.00 27.18 226 TYR A C 1
ATOM 1774 O O . TYR A 1 226 ? -1.573 17.970 -2.317 1.00 28.30 226 TYR A O 1
ATOM 1783 N N . PRO A 1 227 ? -0.398 18.139 -4.213 1.00 28.47 227 PRO A N 1
ATOM 1784 C CA . PRO A 1 227 ? -1.564 18.616 -4.962 1.00 30.27 227 PRO A CA 1
ATOM 1785 C C . PRO A 1 227 ? -2.739 17.626 -4.931 1.00 30.34 227 PRO A C 1
ATOM 1786 O O . PRO A 1 227 ? -3.822 18.041 -4.591 1.00 30.09 227 PRO A O 1
ATOM 1790 N N . LYS A 1 228 ? -2.514 16.345 -5.245 1.00 29.66 228 LYS A N 1
ATOM 1791 C CA . LYS A 1 228 ? -3.625 15.352 -5.307 1.00 30.04 228 LYS A CA 1
ATOM 1792 C C . LYS A 1 228 ? -4.158 15.105 -3.888 1.00 29.35 228 LYS A C 1
ATOM 1793 O O . LYS A 1 228 ? -5.362 14.840 -3.756 1.00 31.50 228 LYS A O 1
ATOM 1799 N N . GLU A 1 229 ? -3.313 15.238 -2.863 1.00 29.47 229 GLU A N 1
ATOM 1800 C CA . GLU A 1 229 ? -3.704 15.009 -1.445 1.00 29.72 229 GLU A CA 1
ATOM 1801 C C . GLU A 1 229 ? -4.508 16.209 -0.922 1.00 29.46 229 GLU A C 1
ATOM 1802 O O . GLU A 1 229 ? -5.532 15.971 -0.246 1.00 31.46 229 GLU A O 1
ATOM 1808 N N . MET A 1 230 ? -4.100 17.442 -1.240 1.00 29.75 230 MET A N 1
ATOM 1809 C CA . MET A 1 230 ? -4.910 18.656 -0.941 1.00 31.62 230 MET A CA 1
ATOM 1810 C C . MET A 1 230 ? -6.306 18.491 -1.555 1.00 31.90 230 MET A C 1
ATOM 1811 O O . MET A 1 230 ? -7.296 18.801 -0.868 1.00 33.50 230 MET A O 1
ATOM 1816 N N . GLN A 1 231 ? -6.371 18.014 -2.802 1.00 33.04 231 GLN A N 1
ATOM 1817 C CA . GLN A 1 231 ? -7.625 17.884 -3.597 1.00 34.58 231 GLN A CA 1
ATOM 1818 C C . GLN A 1 231 ? -8.618 16.945 -2.899 1.00 34.45 231 GLN A C 1
ATOM 1819 O O . GLN A 1 231 ? -9.829 17.185 -3.027 1.00 35.82 231 GLN A O 1
ATOM 1825 N N . HIS A 1 232 ? -8.134 15.914 -2.197 1.00 36.57 232 HIS A N 1
ATOM 1826 C CA . HIS A 1 232 ? -8.978 14.928 -1.468 1.00 38.23 232 HIS A CA 1
ATOM 1827 C C . HIS A 1 232 ? -9.119 15.323 0.009 1.00 35.58 232 HIS A C 1
ATOM 1828 O O . HIS A 1 232 ? -9.755 14.564 0.751 1.00 36.09 232 HIS A O 1
ATOM 1835 N N . GLY A 1 233 ? -8.557 16.466 0.417 1.00 35.28 233 GLY A N 1
ATOM 1836 C CA . GLY A 1 233 ? -8.639 16.988 1.796 1.00 37.11 233 GLY A CA 1
ATOM 1837 C C . GLY A 1 233 ? -7.799 16.183 2.776 1.00 36.33 233 GLY A C 1
ATOM 1838 O O . GLY A 1 233 ? -8.130 16.197 3.981 1.00 37.05 233 GLY A O 1
ATOM 1839 N N . ASP A 1 234 ? -6.747 15.512 2.289 1.00 34.09 234 ASP A N 1
ATOM 1840 C CA . ASP A 1 234 ? -5.788 14.729 3.117 1.00 34.93 234 ASP A CA 1
ATOM 1841 C C . ASP A 1 234 ? -4.629 15.657 3.504 1.00 35.25 234 ASP A C 1
ATOM 1842 O O . ASP A 1 234 ? -4.204 16.455 2.648 1.00 35.88 234 ASP A O 1
ATOM 1847 N N . ARG A 1 235 ? -4.153 15.571 4.751 1.00 34.98 235 ARG A N 1
ATOM 1848 C CA . ARG A 1 235 ? -3.113 16.477 5.311 1.00 32.98 235 ARG A CA 1
ATOM 1849 C C . ARG A 1 235 ? -1.899 15.676 5.793 1.00 31.49 235 ARG A C 1
ATOM 1850 O O . ARG A 1 235 ? -0.988 16.289 6.380 1.00 32.55 235 ARG A O 1
ATOM 1858 N N . HIS A 1 236 ? -1.870 14.367 5.536 1.00 30.44 236 HIS A N 1
ATOM 1859 C CA . HIS A 1 236 ? -0.728 13.478 5.868 1.00 31.54 236 HIS A CA 1
ATOM 1860 C C . HIS A 1 236 ? 0.326 13.673 4.780 1.00 27.77 236 HIS A C 1
ATOM 1861 O O . HIS A 1 236 ? 0.420 12.838 3.859 1.00 27.98 236 HIS A O 1
ATOM 1868 N N . ASN A 1 237 ? 1.059 14.782 4.890 1.00 26.82 237 ASN A N 1
ATOM 1869 C CA . ASN A 1 237 ? 1.984 15.296 3.852 1.00 25.01 237 ASN A CA 1
ATOM 1870 C C . ASN A 1 237 ? 2.895 16.336 4.509 1.00 24.17 237 ASN A C 1
ATOM 1871 O O . ASN A 1 237 ? 2.364 17.263 5.133 1.00 24.66 237 ASN A O 1
ATOM 1876 N N . LEU A 1 238 ? 4.214 16.170 4.397 1.00 22.97 238 LEU A N 1
ATOM 1877 C CA . LEU A 1 238 ? 5.202 17.050 5.070 1.00 23.56 238 LEU A CA 1
ATOM 1878 C C . LEU A 1 238 ? 4.905 18.516 4.739 1.00 24.72 238 LEU A C 1
ATOM 1879 O O . LEU A 1 238 ? 5.000 19.358 5.656 1.00 26.03 238 LEU A O 1
ATOM 1884 N N . VAL A 1 239 ? 4.574 18.808 3.478 1.00 24.67 239 VAL A N 1
ATOM 1885 C CA . VAL A 1 239 ? 4.322 20.201 3.000 1.00 24.88 239 VAL A CA 1
ATOM 1886 C C . VAL A 1 239 ? 3.159 20.777 3.811 1.00 25.74 239 VAL A C 1
ATOM 1887 O O . VAL A 1 239 ? 3.310 21.884 4.364 1.00 27.27 239 VAL A O 1
ATOM 1891 N N . LEU A 1 240 ? 2.059 20.028 3.908 1.00 24.59 240 LEU A N 1
ATOM 1892 C CA . LEU A 1 240 ? 0.789 20.490 4.525 1.00 26.43 240 LEU A CA 1
ATOM 1893 C C . LEU A 1 240 ? 0.951 20.548 6.048 1.00 26.57 240 LEU A C 1
ATOM 1894 O O . LEU A 1 240 ? 0.393 21.467 6.656 1.00 28.15 240 LEU A O 1
ATOM 1899 N N . VAL A 1 241 ? 1.723 19.634 6.642 1.00 26.26 241 VAL A N 1
ATOM 1900 C CA . VAL A 1 241 ? 1.979 19.621 8.114 1.00 26.62 241 VAL A CA 1
ATOM 1901 C C . VAL A 1 241 ? 2.881 20.810 8.482 1.00 27.01 241 VAL A C 1
ATOM 1902 O O . VAL A 1 241 ? 2.574 21.476 9.488 1.00 28.94 241 VAL A O 1
ATOM 1906 N N . ILE A 1 242 ? 3.942 21.071 7.704 1.00 27.21 242 ILE A N 1
ATOM 1907 C CA . ILE A 1 242 ? 4.845 22.250 7.897 1.00 27.78 242 ILE A CA 1
ATOM 1908 C C . ILE A 1 242 ? 4.005 23.530 7.797 1.00 28.76 242 ILE A C 1
ATOM 1909 O O . ILE A 1 242 ? 4.169 24.417 8.666 1.00 30.74 242 ILE A O 1
ATOM 1914 N N . GLN A 1 243 ? 3.153 23.628 6.773 1.00 28.62 243 GLN A N 1
ATOM 1915 C CA . GLN A 1 243 ? 2.268 24.801 6.538 1.00 33.15 243 GLN A CA 1
ATOM 1916 C C . GLN A 1 243 ? 1.341 24.989 7.745 1.00 34.29 243 GLN A C 1
ATOM 1917 O O . GLN A 1 243 ? 1.143 26.138 8.148 1.00 38.52 243 GLN A O 1
ATOM 1923 N N . GLY A 1 244 ? 0.810 23.895 8.303 1.00 34.08 244 GLY A N 1
ATOM 1924 C CA . GLY A 1 244 ? -0.041 23.910 9.510 1.00 34.91 244 GLY A CA 1
ATOM 1925 C C . GLY A 1 244 ? 0.700 24.376 10.759 1.00 37.65 244 GLY A C 1
ATOM 1926 O O . GLY A 1 244 ? 0.070 25.067 11.581 1.00 43.70 244 GLY A O 1
ATOM 1927 N N . GLU A 1 245 ? 1.974 24.000 10.920 1.00 39.14 245 GLU A N 1
ATOM 1928 C CA . GLU A 1 245 ? 2.772 24.236 12.158 1.00 42.27 245 GLU A CA 1
ATOM 1929 C C . GLU A 1 245 ? 3.310 25.674 12.177 1.00 45.37 245 GLU A C 1
ATOM 1930 O O . GLU A 1 245 ? 3.221 26.319 13.244 1.00 47.67 245 GLU A O 1
ATOM 1936 N N . HIS A 1 246 ? 3.860 26.152 11.055 1.00 46.37 246 HIS A N 1
ATOM 1937 C CA . HIS A 1 246 ? 4.512 27.486 10.928 1.00 48.86 246 HIS A CA 1
ATOM 1938 C C . HIS A 1 246 ? 3.483 28.565 10.566 1.00 49.74 246 HIS A C 1
ATOM 1939 O O . HIS A 1 246 ? 3.808 29.756 10.733 1.00 51.71 246 HIS A O 1
ATOM 1946 N N . GLN A 1 247 ? 2.300 28.164 10.084 1.00 50.92 247 GLN A N 1
ATOM 1947 C CA . GLN A 1 247 ? 1.244 29.071 9.556 1.00 49.53 247 GLN A CA 1
ATOM 1948 C C . GLN A 1 247 ? 1.859 29.961 8.468 1.00 46.68 247 GLN A C 1
ATOM 1949 O O . GLN A 1 247 ? 1.702 31.195 8.537 1.00 47.15 247 GLN A O 1
ATOM 1955 N N . CYS A 1 248 ? 2.529 29.336 7.495 1.00 42.34 248 CYS A N 1
ATOM 1956 C CA . CYS A 1 248 ? 3.261 30.006 6.388 1.00 42.03 248 CYS A CA 1
ATOM 1957 C C . CYS A 1 248 ? 2.533 29.778 5.058 1.00 39.87 248 CYS A C 1
ATOM 1958 O O . CYS A 1 248 ? 1.536 29.034 5.038 1.00 39.27 248 CYS A O 1
ATOM 1961 N N . SER A 1 249 ? 3.027 30.411 3.991 1.00 37.68 249 SER A N 1
ATOM 1962 C CA . SER A 1 249 ? 2.544 30.253 2.596 1.00 37.42 249 SER A CA 1
ATOM 1963 C C . SER A 1 249 ? 2.876 28.845 2.088 1.00 36.57 249 SER A C 1
ATOM 1964 O O . SER A 1 249 ? 3.783 28.196 2.656 1.00 34.09 249 SER A O 1
ATOM 1967 N N . LEU A 1 250 ? 2.176 28.401 1.043 1.00 35.81 250 LEU A N 1
ATOM 1968 C CA . LEU A 1 250 ? 2.392 27.074 0.410 1.00 34.51 250 LEU A CA 1
ATOM 1969 C C . LEU A 1 250 ? 3.800 27.017 -0.183 1.00 33.39 250 LEU A C 1
ATOM 1970 O O . LEU A 1 250 ? 4.508 26.037 0.034 1.00 32.49 250 LEU A O 1
ATOM 1975 N N . PRO A 1 251 ? 4.276 28.049 -0.923 1.00 34.77 251 PRO A N 1
ATOM 1976 C CA . PRO A 1 251 ? 5.658 28.072 -1.412 1.00 34.42 251 PRO A CA 1
ATOM 1977 C C . PRO A 1 251 ? 6.714 27.962 -0.301 1.00 31.86 251 PRO A C 1
ATOM 1978 O O . PRO A 1 251 ? 7.702 27.277 -0.516 1.00 29.32 251 PRO A O 1
ATOM 1982 N N . GLU A 1 252 ? 6.495 28.618 0.846 1.00 31.33 252 GLU A N 1
ATOM 1983 C CA . GLU A 1 252 ? 7.416 28.527 2.012 1.00 32.41 252 GLU A CA 1
ATOM 1984 C C . GLU A 1 252 ? 7.417 27.087 2.540 1.00 30.75 252 GLU A C 1
ATOM 1985 O O . GLU A 1 252 ? 8.511 26.576 2.842 1.00 30.24 252 GLU A O 1
ATOM 1991 N N . ALA A 1 253 ? 6.240 26.465 2.652 1.00 29.30 253 ALA A N 1
ATOM 1992 C CA . ALA A 1 253 ? 6.072 25.076 3.141 1.00 28.00 253 ALA A CA 1
ATOM 1993 C C . ALA A 1 253 ? 6.850 24.117 2.232 1.00 28.04 253 ALA A C 1
ATOM 1994 O O . ALA A 1 253 ? 7.571 23.242 2.760 1.00 28.29 253 ALA A O 1
ATOM 1996 N N . ILE A 1 254 ? 6.718 24.288 0.915 1.00 27.18 254 ILE A N 1
ATOM 1997 C CA . ILE A 1 254 ? 7.410 23.449 -0.109 1.00 27.78 254 ILE A CA 1
ATOM 1998 C C . ILE A 1 254 ? 8.926 23.623 0.054 1.00 26.05 254 ILE A C 1
ATOM 1999 O O . ILE A 1 254 ? 9.642 22.610 0.075 1.00 24.67 254 ILE A O 1
ATOM 2004 N N . ASP A 1 255 ? 9.394 24.862 0.199 1.00 25.78 255 ASP A N 1
ATOM 2005 C CA . ASP A 1 255 ? 10.835 25.175 0.395 1.00 27.21 255 ASP A CA 1
ATOM 2006 C C . ASP A 1 255 ? 11.343 24.445 1.643 1.00 25.83 255 ASP A C 1
ATOM 2007 O O . ASP A 1 255 ? 12.388 23.774 1.542 1.00 27.28 255 ASP A O 1
ATOM 2012 N N . ARG A 1 256 ? 10.607 24.530 2.756 1.00 27.03 256 ARG A N 1
ATOM 2013 C CA . ARG A 1 256 ? 10.974 23.886 4.049 1.00 28.28 256 ARG A CA 1
ATOM 2014 C C . ARG A 1 256 ? 11.034 22.361 3.867 1.00 27.03 256 ARG A C 1
ATOM 2015 O O . ARG A 1 256 ? 11.993 21.739 4.372 1.00 27.33 256 ARG A O 1
ATOM 2023 N N . ALA A 1 257 ? 10.059 21.773 3.167 1.00 26.39 257 ALA A N 1
ATOM 2024 C CA . ALA A 1 257 ? 10.006 20.318 2.884 1.00 25.95 257 ALA A CA 1
ATOM 2025 C C . ALA A 1 257 ? 11.226 19.913 2.047 1.00 25.73 257 ALA A C 1
ATOM 2026 O O . ALA A 1 257 ? 11.885 18.898 2.389 1.00 25.55 257 ALA A O 1
ATOM 2028 N N . LEU A 1 258 ? 11.535 20.674 0.993 1.00 24.81 258 LEU A N 1
ATOM 2029 C CA . LEU A 1 258 ? 12.692 20.381 0.103 1.00 25.32 258 LEU A CA 1
ATOM 2030 C C . LEU A 1 258 ? 13.998 20.558 0.888 1.00 25.41 258 LEU A C 1
ATOM 2031 O O . LEU A 1 258 ? 14.936 19.792 0.629 1.00 24.31 258 LEU A O 1
ATOM 2036 N N . ASP A 1 259 ? 14.056 21.499 1.835 1.00 27.50 259 ASP A N 1
ATOM 2037 C CA . ASP A 1 259 ? 15.250 21.680 2.708 1.00 28.23 259 ASP A CA 1
ATOM 2038 C C . ASP A 1 259 ? 15.443 20.422 3.564 1.00 27.64 259 ASP A C 1
ATOM 2039 O O . ASP A 1 259 ? 16.593 19.943 3.660 1.00 26.48 259 ASP A O 1
ATOM 2044 N N . LEU A 1 260 ? 14.368 19.898 4.161 1.00 26.99 260 LEU A N 1
ATOM 2045 C CA . LEU A 1 260 ? 14.438 18.671 5.002 1.00 26.61 260 LEU A CA 1
ATOM 2046 C C . LEU A 1 260 ? 14.880 17.484 4.138 1.00 24.59 260 LEU A C 1
ATOM 2047 O O . LEU A 1 260 ? 15.734 16.700 4.609 1.00 24.27 260 LEU A O 1
ATOM 2052 N N . HIS A 1 261 ? 14.339 17.364 2.921 1.00 22.00 261 HIS A N 1
ATOM 2053 C CA . HIS A 1 261 ? 14.717 16.307 1.945 1.00 22.19 261 HIS A CA 1
ATOM 2054 C C . HIS A 1 261 ? 16.227 16.375 1.678 1.00 21.74 261 HIS A C 1
ATOM 2055 O O . HIS A 1 261 ? 16.885 15.324 1.798 1.00 22.18 261 HIS A O 1
ATOM 2062 N N . ALA A 1 262 ? 16.757 17.562 1.349 1.00 23.39 262 ALA A N 1
ATOM 2063 C CA . ALA A 1 262 ? 18.197 17.795 1.073 1.00 24.50 262 ALA A CA 1
ATOM 2064 C C . ALA A 1 262 ? 19.040 17.329 2.266 1.00 24.62 262 ALA A C 1
ATOM 2065 O O . ALA A 1 262 ? 20.052 16.625 2.049 1.00 24.16 262 ALA A O 1
ATOM 2067 N N . ARG A 1 263 ? 18.644 17.734 3.475 1.00 24.58 263 ARG A N 1
ATOM 2068 C CA . ARG A 1 263 ? 19.372 17.436 4.737 1.00 26.69 263 ARG A CA 1
ATOM 2069 C C . ARG A 1 263 ? 19.414 15.919 4.942 1.00 25.17 263 ARG A C 1
ATOM 2070 O O . ARG A 1 263 ? 20.453 15.399 5.378 1.00 25.81 263 ARG A O 1
ATOM 2078 N N . GLU A 1 264 ? 18.315 15.235 4.636 1.00 23.95 264 GLU A N 1
ATOM 2079 C CA . GLU A 1 264 ? 18.194 13.772 4.848 1.00 23.81 264 GLU A CA 1
ATOM 2080 C C . GLU A 1 264 ? 19.093 13.034 3.850 1.00 23.08 264 GLU A C 1
ATOM 2081 O O . GLU A 1 264 ? 19.714 12.026 4.246 1.00 25.84 264 GLU A O 1
ATOM 2087 N N . VAL A 1 265 ? 19.173 13.521 2.609 1.00 22.37 265 VAL A N 1
ATOM 2088 C CA . VAL A 1 265 ? 20.081 12.961 1.566 1.00 22.90 265 VAL A CA 1
ATOM 2089 C C . VAL A 1 265 ? 21.516 13.052 2.093 1.00 24.24 265 VAL A C 1
ATOM 2090 O O . VAL A 1 265 ? 22.224 12.033 2.031 1.00 25.59 265 VAL A O 1
ATOM 2094 N N . ALA A 1 266 ? 21.912 14.217 2.614 1.00 24.59 266 ALA A N 1
ATOM 2095 C CA . ALA A 1 266 ? 23.251 14.455 3.207 1.00 26.33 266 ALA A CA 1
ATOM 2096 C C . ALA A 1 266 ? 23.505 13.445 4.336 1.00 27.45 266 ALA A C 1
ATOM 2097 O O . ALA A 1 266 ? 24.605 12.859 4.371 1.00 26.42 266 ALA A O 1
ATOM 2099 N N . THR A 1 267 ? 22.526 13.244 5.223 1.00 27.38 267 THR A N 1
ATOM 2100 C CA . THR A 1 267 ? 22.621 12.313 6.380 1.00 28.48 267 THR A CA 1
ATOM 2101 C C . THR A 1 267 ? 22.874 10.893 5.859 1.00 28.72 267 THR A C 1
ATOM 2102 O O . THR A 1 267 ? 23.857 10.257 6.318 1.00 26.23 267 THR A O 1
ATOM 2106 N N . PHE A 1 268 ? 22.042 10.427 4.923 1.00 27.48 268 PHE A N 1
ATOM 2107 C CA . PHE A 1 268 ? 22.168 9.082 4.305 1.00 27.42 268 PHE A CA 1
ATOM 2108 C C . PHE A 1 268 ? 23.584 8.905 3.739 1.00 27.78 268 PHE A C 1
ATOM 2109 O O . PHE A 1 268 ? 24.229 7.891 4.063 1.00 26.87 268 PHE A O 1
ATOM 2117 N N . VAL A 1 269 ? 24.060 9.847 2.919 1.00 29.32 269 VAL A N 1
ATOM 2118 C CA . VAL A 1 269 ? 25.370 9.713 2.205 1.00 31.52 269 VAL A CA 1
ATOM 2119 C C . VAL A 1 269 ? 26.521 9.697 3.221 1.00 31.95 269 VAL A C 1
ATOM 2120 O O . VAL A 1 269 ? 27.460 8.910 3.001 1.00 29.51 269 VAL A O 1
ATOM 2124 N N . ARG A 1 270 ? 26.467 10.515 4.281 1.00 33.83 270 ARG A N 1
ATOM 2125 C CA . ARG A 1 270 ? 27.568 10.611 5.286 1.00 36.03 270 ARG A CA 1
ATOM 2126 C C . ARG A 1 270 ? 27.582 9.326 6.123 1.00 32.82 270 ARG A C 1
ATOM 2127 O O . ARG A 1 270 ? 28.684 8.834 6.411 1.00 33.09 270 ARG A O 1
ATOM 2135 N N . LYS A 1 271 ? 26.400 8.814 6.490 1.00 30.91 271 LYS A N 1
ATOM 2136 C CA . LYS A 1 271 ? 26.232 7.648 7.402 1.00 30.17 271 LYS A CA 1
ATOM 2137 C C . LYS A 1 271 ? 26.641 6.352 6.690 1.00 30.54 271 LYS A C 1
ATOM 2138 O O . LYS A 1 271 ? 27.017 5.401 7.403 1.00 34.38 271 LYS A O 1
ATOM 2144 N N . ARG A 1 272 ? 26.592 6.314 5.353 1.00 31.14 272 ARG A N 1
ATOM 2145 C CA . ARG A 1 272 ? 27.107 5.185 4.525 1.00 36.50 272 ARG A CA 1
ATOM 2146 C C . ARG A 1 272 ? 28.492 4.741 5.012 1.00 38.23 272 ARG A C 1
ATOM 2147 O O . ARG A 1 272 ? 28.730 3.519 5.068 1.00 41.92 272 ARG A O 1
ATOM 2155 N N . THR A 1 273 ? 29.370 5.699 5.331 1.00 40.05 273 THR A N 1
ATOM 2156 C CA . THR A 1 273 ? 30.810 5.470 5.635 1.00 41.64 273 THR A CA 1
ATOM 2157 C C . THR A 1 273 ? 30.997 5.028 7.096 1.00 40.35 273 THR A C 1
ATOM 2158 O O . THR A 1 273 ? 32.145 4.732 7.459 1.00 41.58 273 THR A O 1
ATOM 2162 N N . CYS A 1 274 ? 29.924 4.990 7.897 1.00 37.82 274 CYS A N 1
ATOM 2163 C CA . CYS A 1 274 ? 29.950 4.710 9.359 1.00 38.72 274 CYS A CA 1
ATOM 2164 C C . CYS A 1 274 ? 29.584 3.251 9.665 1.00 37.66 274 CYS A C 1
ATOM 2165 O O . CYS A 1 274 ? 29.553 2.907 10.859 1.00 36.92 274 CYS A O 1
ATOM 2168 N N . VAL A 1 275 ? 29.291 2.434 8.648 1.00 39.23 275 VAL A N 1
ATOM 2169 C CA . VAL A 1 275 ? 28.969 0.987 8.826 1.00 38.31 275 VAL A CA 1
ATOM 2170 C C . VAL A 1 275 ? 30.223 0.299 9.356 1.00 38.65 275 VAL A C 1
ATOM 2171 O O . VAL A 1 275 ? 31.272 0.367 8.720 1.00 37.71 275 VAL A O 1
ATOM 2175 N N . PRO A 1 276 ? 30.169 -0.369 10.533 1.00 39.11 276 PRO A N 1
ATOM 2176 C CA . PRO A 1 276 ? 31.318 -1.115 11.043 1.00 39.53 276 PRO A CA 1
ATOM 2177 C C . PRO A 1 276 ? 31.712 -2.288 10.133 1.00 39.83 276 PRO A C 1
ATOM 2178 O O . PRO A 1 276 ? 30.864 -2.775 9.398 1.00 36.46 276 PRO A O 1
ATOM 2182 N N . TYR A 1 277 ? 32.976 -2.715 10.207 1.00 41.28 277 TYR A N 1
ATOM 2183 C CA . TYR A 1 277 ? 33.467 -3.959 9.560 1.00 41.25 277 TYR A CA 1
ATOM 2184 C C . TYR A 1 277 ? 33.191 -5.135 10.502 1.00 38.88 277 TYR A C 1
ATOM 2185 O O . TYR A 1 277 ? 33.782 -5.184 11.600 1.00 38.27 277 TYR A O 1
ATOM 2194 N N . PHE A 1 278 ? 32.306 -6.043 10.079 1.00 35.96 278 PHE A N 1
ATOM 2195 C CA . PHE A 1 278 ? 31.904 -7.265 10.821 1.00 37.02 278 PHE A CA 1
ATOM 2196 C C . PHE A 1 278 ? 32.768 -8.439 10.345 1.00 39.15 278 PHE A C 1
ATOM 2197 O O . PHE A 1 278 ? 33.533 -8.982 11.159 1.00 40.99 278 PHE A O 1
ATOM 2205 N N . ASP A 1 279 ? 32.635 -8.808 9.067 1.00 40.93 279 ASP A N 1
ATOM 2206 C CA . ASP A 1 279 ? 33.551 -9.727 8.337 1.00 43.69 279 ASP A CA 1
ATOM 2207 C C . ASP A 1 279 ? 33.318 -9.522 6.835 1.00 43.36 279 ASP A C 1
ATOM 2208 O O . ASP A 1 279 ? 32.411 -8.746 6.490 1.00 43.12 279 ASP A O 1
ATOM 2213 N N . ALA A 1 280 ? 34.114 -10.178 5.986 1.00 44.65 280 ALA A N 1
ATOM 2214 C CA . ALA A 1 280 ? 34.086 -10.028 4.511 1.00 45.57 280 ALA A CA 1
ATOM 2215 C C . ALA A 1 280 ? 32.668 -10.293 3.993 1.00 44.70 280 ALA A C 1
ATOM 2216 O O . ALA A 1 280 ? 32.128 -9.425 3.273 1.00 46.51 280 ALA A O 1
ATOM 2218 N N . ALA A 1 281 ? 32.087 -11.435 4.374 1.00 43.79 281 ALA A N 1
ATOM 2219 C CA . ALA A 1 281 ? 30.783 -11.942 3.882 1.00 44.26 281 ALA A CA 1
ATOM 2220 C C . ALA A 1 281 ? 29.659 -10.969 4.259 1.00 41.85 281 ALA A C 1
ATOM 2221 O O . ALA A 1 281 ? 28.893 -10.575 3.356 1.00 43.57 281 ALA A O 1
ATOM 2223 N N . VAL A 1 282 ? 29.561 -10.596 5.538 1.00 39.34 282 VAL A N 1
ATOM 2224 C CA . VAL A 1 282 ? 28.451 -9.742 6.062 1.00 38.14 282 VAL A CA 1
ATOM 2225 C C . VAL A 1 282 ? 28.567 -8.341 5.444 1.00 37.77 282 VAL A C 1
ATOM 2226 O O . VAL A 1 282 ? 27.522 -7.794 5.044 1.00 37.48 282 VAL A O 1
ATOM 2230 N N . ASN A 1 283 ? 29.782 -7.791 5.349 1.00 37.74 283 ASN A N 1
ATOM 2231 C CA . ASN A 1 283 ? 30.020 -6.410 4.843 1.00 38.98 283 ASN A CA 1
ATOM 2232 C C . ASN A 1 283 ? 29.777 -6.341 3.331 1.00 38.80 283 ASN A C 1
ATOM 2233 O O . ASN A 1 283 ? 29.371 -5.263 2.861 1.00 37.05 283 ASN A O 1
ATOM 2238 N N . THR A 1 284 ? 30.022 -7.429 2.595 1.00 41.30 284 THR A N 1
ATOM 2239 C CA . THR A 1 284 ? 29.661 -7.548 1.157 1.00 41.91 284 THR A CA 1
ATOM 2240 C C . THR A 1 284 ? 28.133 -7.502 1.032 1.00 40.30 284 THR A C 1
ATOM 2241 O O . THR A 1 284 ? 27.639 -6.762 0.166 1.00 39.44 284 THR A O 1
ATOM 2245 N N . ALA A 1 285 ? 27.424 -8.259 1.877 1.00 38.36 285 ALA A N 1
ATOM 2246 C CA . ALA A 1 285 ? 25.944 -8.337 1.909 1.00 36.84 285 ALA A CA 1
ATOM 2247 C C . ALA A 1 285 ? 25.360 -6.967 2.285 1.00 35.07 285 ALA A C 1
ATOM 2248 O O . ALA A 1 285 ? 24.380 -6.551 1.642 1.00 32.41 285 ALA A O 1
ATOM 2250 N N . LEU A 1 286 ? 25.949 -6.289 3.277 1.00 34.28 286 LEU A N 1
ATOM 2251 C CA . LEU A 1 286 ? 25.504 -4.946 3.744 1.00 33.26 286 LEU A CA 1
ATOM 2252 C C . LEU A 1 286 ? 25.715 -3.901 2.642 1.00 32.69 286 LEU A C 1
ATOM 2253 O O . LEU A 1 286 ? 24.823 -3.056 2.471 1.00 30.80 286 LEU A O 1
ATOM 2258 N N . GLU A 1 287 ? 26.844 -3.938 1.928 1.00 35.08 287 GLU A N 1
ATOM 2259 C CA . GLU A 1 287 ? 27.130 -2.964 0.839 1.00 38.06 287 GLU A CA 1
ATOM 2260 C C . GLU A 1 287 ? 26.135 -3.188 -0.309 1.00 33.34 287 GLU A C 1
ATOM 2261 O O . GLU A 1 287 ? 25.659 -2.182 -0.872 1.00 30.69 287 GLU A O 1
ATOM 2267 N N . LYS A 1 288 ? 25.792 -4.446 -0.607 1.00 34.13 288 LYS A N 1
ATOM 2268 C CA . LYS A 1 288 ? 24.718 -4.808 -1.572 1.00 34.22 288 LYS A CA 1
ATOM 2269 C C . LYS A 1 288 ? 23.386 -4.202 -1.109 1.00 30.32 288 LYS A C 1
ATOM 2270 O O . LYS A 1 288 ? 22.678 -3.626 -1.955 1.00 29.94 288 LYS A O 1
ATOM 2276 N N . TYR A 1 289 ? 23.055 -4.344 0.179 1.00 27.99 289 TYR A N 1
ATOM 2277 C CA . TYR A 1 289 ? 21.772 -3.882 0.771 1.00 28.15 289 TYR A CA 1
ATOM 2278 C C . TYR A 1 289 ? 21.686 -2.355 0.693 1.00 27.40 289 TYR A C 1
ATOM 2279 O O . TYR A 1 289 ? 20.636 -1.836 0.265 1.00 26.23 289 TYR A O 1
ATOM 2288 N N . VAL A 1 290 ? 22.753 -1.661 1.098 1.00 26.98 290 VAL A N 1
ATOM 2289 C CA . VAL A 1 290 ? 22.823 -0.168 1.090 1.00 27.95 290 VAL A CA 1
ATOM 2290 C C . VAL A 1 290 ? 22.708 0.323 -0.362 1.00 27.69 290 VAL A C 1
ATOM 2291 O O . VAL A 1 290 ? 22.003 1.321 -0.589 1.00 27.14 290 VAL A O 1
ATOM 2295 N N . THR A 1 291 ? 23.350 -0.354 -1.318 1.00 28.20 291 THR A N 1
ATOM 2296 C CA . THR A 1 291 ? 23.185 -0.078 -2.772 1.00 28.89 291 THR A CA 1
ATOM 2297 C C . THR A 1 291 ? 21.699 -0.203 -3.134 1.00 27.72 291 THR A C 1
ATOM 2298 O O . THR A 1 291 ? 21.203 0.663 -3.878 1.00 27.74 291 THR A O 1
ATOM 2302 N N . GLY A 1 292 ? 21.030 -1.241 -2.618 1.00 26.26 292 GLY A N 1
ATOM 2303 C CA . GLY A 1 292 ? 19.580 -1.483 -2.760 1.00 24.81 292 GLY A CA 1
ATOM 2304 C C . GLY A 1 292 ? 18.740 -0.308 -2.281 1.00 24.45 292 GLY A C 1
ATOM 2305 O O . GLY A 1 292 ? 17.764 0.053 -2.991 1.00 21.96 292 GLY A O 1
ATOM 2306 N N . LEU A 1 293 ? 19.066 0.260 -1.111 1.00 23.69 293 LEU A N 1
ATOM 2307 C CA . LEU A 1 293 ? 18.370 1.469 -0.584 1.00 23.33 293 LEU A CA 1
ATOM 2308 C C . LEU A 1 293 ? 18.540 2.615 -1.591 1.00 23.30 293 LEU A C 1
ATOM 2309 O O . LEU A 1 293 ? 17.556 3.347 -1.819 1.00 23.18 293 LEU A O 1
ATOM 2314 N N . GLN A 1 294 ? 19.731 2.762 -2.178 1.00 24.22 294 GLN A N 1
ATOM 2315 C CA . GLN A 1 294 ? 20.027 3.836 -3.171 1.00 26.05 294 GLN A CA 1
ATOM 2316 C C . GLN A 1 294 ? 19.180 3.613 -4.431 1.00 26.23 294 GLN A C 1
ATOM 2317 O O . GLN A 1 294 ? 18.624 4.599 -4.948 1.00 25.73 294 GLN A O 1
ATOM 2323 N N . PHE A 1 295 ? 19.054 2.367 -4.899 1.00 26.54 295 PHE A N 1
ATOM 2324 C CA . PHE A 1 295 ? 18.192 2.018 -6.058 1.00 26.00 295 PHE A CA 1
ATOM 2325 C C . PHE A 1 295 ? 16.749 2.445 -5.759 1.00 23.26 295 PHE A C 1
ATOM 2326 O O . PHE A 1 295 ? 16.108 3.003 -6.659 1.00 23.99 295 PHE A O 1
ATOM 2334 N N . TRP A 1 296 ? 16.265 2.202 -4.536 1.00 21.90 296 TRP A N 1
ATOM 2335 C CA . TRP A 1 296 ? 14.881 2.550 -4.112 1.00 22.19 296 TRP A CA 1
ATOM 2336 C C . TRP A 1 296 ? 14.722 4.073 -4.084 1.00 22.26 296 TRP A C 1
ATOM 2337 O O . TRP A 1 296 ? 13.710 4.580 -4.616 1.00 22.13 296 TRP A O 1
ATOM 2348 N N . ILE A 1 297 ? 15.685 4.780 -3.493 1.00 22.21 297 ILE A N 1
ATOM 2349 C CA . ILE A 1 297 ? 15.646 6.269 -3.389 1.00 22.65 297 ILE A CA 1
ATOM 2350 C C . ILE A 1 297 ? 15.501 6.845 -4.805 1.00 22.85 297 ILE A C 1
ATOM 2351 O O . ILE A 1 297 ? 14.585 7.657 -5.023 1.00 22.60 297 ILE A O 1
ATOM 2356 N N . CYS A 1 298 ? 16.349 6.412 -5.741 1.00 23.95 298 CYS A N 1
ATOM 2357 C CA . CYS A 1 298 ? 16.324 6.861 -7.161 1.00 24.89 298 CYS A CA 1
ATOM 2358 C C . CYS A 1 298 ? 15.027 6.411 -7.846 1.00 24.59 298 CYS A C 1
ATOM 2359 O O . CYS A 1 298 ? 14.402 7.241 -8.533 1.00 25.36 298 CYS A O 1
ATOM 2362 N N . ALA A 1 299 ? 14.629 5.149 -7.671 1.00 23.66 299 ALA A N 1
ATOM 2363 C CA . ALA A 1 299 ? 13.399 4.578 -8.281 1.00 23.82 299 ALA A CA 1
ATOM 2364 C C . ALA A 1 299 ? 12.199 5.468 -7.949 1.00 22.63 299 ALA A C 1
ATOM 2365 O O . ALA A 1 299 ? 11.455 5.846 -8.878 1.00 23.52 299 ALA A O 1
ATOM 2367 N N . ASN A 1 300 ? 12.016 5.768 -6.662 1.00 22.85 300 ASN A N 1
ATOM 2368 C CA . ASN A 1 300 ? 10.900 6.608 -6.156 1.00 23.46 300 ASN A CA 1
ATOM 2369 C C . ASN A 1 300 ? 10.863 7.926 -6.935 1.00 23.45 300 ASN A C 1
ATOM 2370 O O . ASN A 1 300 ? 9.799 8.258 -7.481 1.00 23.73 300 ASN A O 1
ATOM 2375 N N . ARG A 1 301 ? 11.984 8.649 -6.986 1.00 23.54 301 ARG A N 1
ATOM 2376 C CA . ARG A 1 301 ? 12.036 9.991 -7.627 1.00 25.26 301 ARG A CA 1
ATOM 2377 C C . ARG A 1 301 ? 11.845 9.843 -9.143 1.00 25.97 301 ARG A C 1
ATOM 2378 O O . ARG A 1 301 ? 10.987 10.555 -9.693 1.00 29.30 301 ARG A O 1
ATOM 2386 N N . ASP A 1 302 ? 12.612 8.954 -9.785 1.00 26.21 302 ASP A N 1
ATOM 2387 C CA . ASP A 1 302 ? 12.664 8.802 -11.267 1.00 27.49 302 ASP A CA 1
ATOM 2388 C C . ASP A 1 302 ? 11.274 8.437 -11.803 1.00 28.29 302 ASP A C 1
ATOM 2389 O O . ASP A 1 302 ? 10.858 9.023 -12.823 1.00 28.16 302 ASP A O 1
ATOM 2394 N N . TRP A 1 303 ? 10.581 7.504 -11.144 1.00 28.53 303 TRP A N 1
ATOM 2395 C CA . TRP A 1 303 ? 9.214 7.064 -11.525 1.00 27.56 303 TRP A CA 1
ATOM 2396 C C . TRP A 1 303 ? 8.209 8.196 -11.272 1.00 27.14 303 TRP A C 1
ATOM 2397 O O . TRP A 1 303 ? 7.403 8.481 -12.184 1.00 26.96 303 TRP A O 1
ATOM 2408 N N . SER A 1 304 ? 8.261 8.822 -10.091 1.00 25.41 304 SER A N 1
ATOM 2409 C CA . SER A 1 304 ? 7.260 9.823 -9.626 1.00 27.95 304 SER A CA 1
ATOM 2410 C C . SER A 1 304 ? 7.286 11.081 -10.504 1.00 29.47 304 SER A C 1
ATOM 2411 O O . SER A 1 304 ? 6.212 11.706 -10.670 1.00 32.06 304 SER A O 1
ATOM 2414 N N . LEU A 1 305 ? 8.451 11.439 -11.049 1.00 29.75 305 LEU A N 1
ATOM 2415 C CA . LEU A 1 305 ? 8.629 12.668 -11.869 1.00 33.51 305 LEU A CA 1
ATOM 2416 C C . LEU A 1 305 ? 7.867 12.547 -13.197 1.00 37.83 305 LEU A C 1
ATOM 2417 O O . LEU A 1 305 ? 7.516 13.607 -13.752 1.00 41.11 305 LEU A O 1
ATOM 2422 N N . THR A 1 306 ? 7.603 11.322 -13.674 1.00 39.80 306 THR A N 1
ATOM 2423 C CA . THR A 1 306 ? 6.996 11.051 -15.007 1.00 43.74 306 THR A CA 1
ATOM 2424 C C . THR A 1 306 ? 5.707 10.222 -14.891 1.00 43.67 306 THR A C 1
ATOM 2425 O O . THR A 1 306 ? 5.067 10.013 -15.938 1.00 45.01 306 THR A O 1
ATOM 2429 N N . ALA A 1 307 ? 5.314 9.791 -13.686 1.00 39.56 307 ALA A N 1
ATOM 2430 C CA . ALA A 1 307 ? 4.116 8.946 -13.462 1.00 40.22 307 ALA A CA 1
ATOM 2431 C C . ALA A 1 307 ? 2.845 9.800 -13.568 1.00 41.26 307 ALA A C 1
ATOM 2432 O O . ALA A 1 307 ? 2.796 10.887 -12.955 1.00 42.01 307 ALA A O 1
ATOM 2434 N N . THR A 1 308 ? 1.856 9.305 -14.322 1.00 39.34 308 THR A N 1
ATOM 2435 C CA . THR A 1 308 ? 0.488 9.876 -14.476 1.00 40.74 308 THR A CA 1
ATOM 2436 C C . THR A 1 308 ? -0.145 10.128 -13.100 1.00 38.41 308 THR A C 1
ATOM 2437 O O . THR A 1 308 ? -0.943 11.076 -12.987 1.00 37.72 308 THR A O 1
ATOM 2441 N N . ARG A 1 309 ? 0.186 9.302 -12.103 1.00 37.02 309 ARG A N 1
ATOM 2442 C CA . ARG A 1 309 ? -0.361 9.380 -10.720 1.00 37.61 309 ARG A CA 1
ATOM 2443 C C . ARG A 1 309 ? -0.194 10.794 -10.134 1.00 36.11 309 ARG A C 1
ATOM 2444 O O . ARG A 1 309 ? -1.120 11.242 -9.433 1.00 37.34 309 ARG A O 1
ATOM 2452 N N . TYR A 1 310 ? 0.930 11.473 -10.391 1.00 34.93 310 TYR A N 1
ATOM 2453 C CA . TYR A 1 310 ? 1.274 12.781 -9.764 1.00 35.29 310 TYR A CA 1
ATOM 2454 C C . TYR A 1 310 ? 1.141 13.936 -10.763 1.00 38.78 310 TYR A C 1
ATOM 2455 O O . TYR A 1 310 ? 1.493 15.072 -10.389 1.00 40.64 310 TYR A O 1
ATOM 2464 N N . ALA A 1 311 ? 0.636 13.671 -11.973 1.00 41.02 311 ALA A N 1
ATOM 2465 C CA . ALA A 1 311 ? 0.390 14.695 -13.016 1.00 44.29 311 ALA A CA 1
ATOM 2466 C C . ALA A 1 311 ? -0.911 15.428 -12.696 1.00 48.52 311 ALA A C 1
ATOM 2467 O O . ALA A 1 311 ? -1.854 14.819 -12.195 1.00 51.52 311 ALA A O 1
ATOM 2469 N N . PRO A 1 312 ? -1.003 16.753 -12.960 1.00 53.76 312 PRO A N 1
ATOM 2470 C CA . PRO A 1 312 ? -2.216 17.526 -12.670 1.00 54.57 312 PRO A CA 1
ATOM 2471 C C . PRO A 1 312 ? -3.535 16.851 -13.084 1.00 57.95 312 PRO A C 1
ATOM 2472 O O . PRO A 1 312 ? -3.648 16.204 -14.126 1.00 59.46 312 PRO A O 1
ATOM 2476 N N . TYR B 1 5 ? -9.580 0.225 -28.360 1.00 54.62 5 TYR B N 1
ATOM 2477 C CA . TYR B 1 5 ? -8.849 0.434 -29.650 1.00 55.82 5 TYR B CA 1
ATOM 2478 C C . TYR B 1 5 ? -7.336 0.355 -29.412 1.00 56.23 5 TYR B C 1
ATOM 2479 O O . TYR B 1 5 ? -6.653 -0.341 -30.185 1.00 57.59 5 TYR B O 1
ATOM 2481 N N . ARG B 1 6 ? -6.848 1.047 -28.377 1.00 56.40 6 ARG B N 1
ATOM 2482 C CA . ARG B 1 6 ? -5.408 1.140 -28.002 1.00 57.72 6 ARG B CA 1
ATOM 2483 C C . ARG B 1 6 ? -4.871 -0.253 -27.646 1.00 55.87 6 ARG B C 1
ATOM 2484 O O . ARG B 1 6 ? -3.685 -0.518 -27.930 1.00 53.61 6 ARG B O 1
ATOM 2492 N N . ALA B 1 7 ? -5.717 -1.108 -27.064 1.00 54.40 7 ALA B N 1
ATOM 2493 C CA . ALA B 1 7 ? -5.379 -2.482 -26.617 1.00 54.14 7 ALA B CA 1
ATOM 2494 C C . ALA B 1 7 ? -5.038 -3.378 -27.817 1.00 51.73 7 ALA B C 1
ATOM 2495 O O . ALA B 1 7 ? -4.403 -4.428 -27.598 1.00 49.42 7 ALA B O 1
ATOM 2497 N N . ARG B 1 8 ? -5.438 -2.988 -29.033 1.00 51.53 8 ARG B N 1
ATOM 2498 C CA . ARG B 1 8 ? -5.274 -3.807 -30.266 1.00 52.27 8 ARG B CA 1
ATOM 2499 C C . ARG B 1 8 ? -3.905 -3.541 -30.911 1.00 49.20 8 ARG B C 1
ATOM 2500 O O . ARG B 1 8 ? -3.612 -4.178 -31.941 1.00 48.25 8 ARG B O 1
ATOM 2508 N N . LEU B 1 9 ? -3.088 -2.657 -30.326 1.00 47.63 9 LEU B N 1
ATOM 2509 C CA . LEU B 1 9 ? -1.693 -2.388 -30.771 1.00 46.68 9 LEU B CA 1
ATOM 2510 C C . LEU B 1 9 ? -0.756 -3.402 -30.101 1.00 46.77 9 LEU B C 1
ATOM 2511 O O . LEU B 1 9 ? -0.103 -3.043 -29.097 1.00 41.04 9 LEU B O 1
ATOM 2516 N N . VAL B 1 10 ? -0.696 -4.612 -30.670 1.00 46.61 10 VAL B N 1
ATOM 2517 C CA . VAL B 1 10 ? -0.089 -5.841 -30.072 1.00 47.18 10 VAL B CA 1
ATOM 2518 C C . VAL B 1 10 ? 0.905 -6.449 -31.071 1.00 42.64 10 VAL B C 1
ATOM 2519 O O . VAL B 1 10 ? 0.679 -6.307 -32.291 1.00 41.82 10 VAL B O 1
ATOM 2523 N N . TYR B 1 11 ? 1.955 -7.105 -30.561 1.00 39.70 11 TYR B N 1
ATOM 2524 C CA . TYR B 1 11 ? 3.013 -7.798 -31.347 1.00 38.23 11 TYR B CA 1
ATOM 2525 C C . TYR B 1 11 ? 3.291 -9.168 -30.737 1.00 38.55 11 TYR B C 1
ATOM 2526 O O . TYR B 1 11 ? 3.173 -9.336 -29.525 1.00 41.63 11 TYR B O 1
ATOM 2535 N N . PRO B 1 12 ? 3.673 -10.177 -31.556 1.00 38.27 12 PRO B N 1
ATOM 2536 C CA . PRO B 1 12 ? 4.004 -11.512 -31.049 1.00 39.87 12 PRO B CA 1
ATOM 2537 C C . PRO B 1 12 ? 5.395 -11.604 -30.404 1.00 40.25 12 PRO B C 1
ATOM 2538 O O . PRO B 1 12 ? 5.777 -12.680 -29.976 1.00 44.59 12 PRO B O 1
ATOM 2542 N N . PHE B 1 13 ? 6.118 -10.482 -30.368 1.00 37.12 13 PHE B N 1
ATOM 2543 C CA . PHE B 1 13 ? 7.455 -10.335 -29.740 1.00 36.53 13 PHE B CA 1
ATOM 2544 C C . PHE B 1 13 ? 7.367 -9.193 -28.727 1.00 36.16 13 PHE B C 1
ATOM 2545 O O . PHE B 1 13 ? 6.390 -8.420 -28.785 1.00 37.68 13 PHE B O 1
ATOM 2553 N N . SER B 1 14 ? 8.349 -9.099 -27.831 1.00 37.58 14 SER B N 1
ATOM 2554 C CA . SER B 1 14 ? 8.407 -8.090 -26.744 1.00 38.32 14 SER B CA 1
ATOM 2555 C C . SER B 1 14 ? 9.732 -7.329 -26.818 1.00 36.58 14 SER B C 1
ATOM 2556 O O . SER B 1 14 ? 10.685 -7.834 -27.444 1.00 35.15 14 SER B O 1
ATOM 2559 N N . GLY B 1 15 ? 9.771 -6.142 -26.215 1.00 34.58 15 GLY B N 1
ATOM 2560 C CA . GLY B 1 15 ? 10.939 -5.248 -26.253 1.00 35.32 15 GLY B CA 1
ATOM 2561 C C . GLY B 1 15 ? 11.795 -5.387 -25.011 1.00 34.24 15 GLY B C 1
ATOM 2562 O O . GLY B 1 15 ? 11.633 -6.376 -24.265 1.00 33.02 15 GLY B O 1
ATOM 2563 N N . ALA B 1 16 ? 12.682 -4.417 -24.807 1.00 32.11 16 ALA B N 1
ATOM 2564 C CA . ALA B 1 16 ? 13.560 -4.297 -23.626 1.00 32.93 16 ALA B CA 1
ATOM 2565 C C . ALA B 1 16 ? 13.896 -2.815 -23.444 1.00 31.91 16 ALA B C 1
ATOM 2566 O O . ALA B 1 16 ? 13.662 -2.038 -24.393 1.00 30.55 16 ALA B O 1
ATOM 2568 N N . ILE B 1 17 ? 14.409 -2.441 -22.274 1.00 31.85 17 ILE B N 1
ATOM 2569 C CA . ILE B 1 17 ? 14.836 -1.043 -21.975 1.00 31.35 17 ILE B CA 1
ATOM 2570 C C . ILE B 1 17 ? 16.271 -1.076 -21.438 1.00 31.59 17 ILE B C 1
ATOM 2571 O O . ILE B 1 17 ? 16.604 -2.006 -20.684 1.00 33.07 17 ILE B O 1
ATOM 2576 N N . SER B 1 18 ? 17.099 -0.114 -21.858 1.00 30.92 18 SER B N 1
ATOM 2577 C CA . SER B 1 18 ? 18.466 0.108 -21.328 1.00 31.36 18 SER B CA 1
ATOM 2578 C C . SER B 1 18 ? 18.375 0.323 -19.821 1.00 32.94 18 SER B C 1
ATOM 2579 O O . SER B 1 18 ? 17.518 1.078 -19.364 1.00 33.31 18 SER B O 1
ATOM 2582 N N . PRO B 1 19 ? 19.242 -0.326 -19.009 1.00 33.93 19 PRO B N 1
ATOM 2583 C CA . PRO B 1 19 ? 19.340 -0.016 -17.581 1.00 34.97 19 PRO B CA 1
ATOM 2584 C C . PRO B 1 19 ? 19.657 1.461 -17.281 1.00 36.06 19 PRO B C 1
ATOM 2585 O O . PRO B 1 19 ? 19.384 1.887 -16.173 1.00 35.92 19 PRO B O 1
ATOM 2589 N N . HIS B 1 20 ? 20.189 2.197 -18.267 1.00 36.52 20 HIS B N 1
ATOM 2590 C CA . HIS B 1 20 ? 20.636 3.615 -18.157 1.00 40.00 20 HIS B CA 1
ATOM 2591 C C . HIS B 1 20 ? 19.507 4.606 -18.481 1.00 36.97 20 HIS B C 1
ATOM 2592 O O . HIS B 1 20 ? 19.813 5.816 -18.547 1.00 37.46 20 HIS B O 1
ATOM 2599 N N . ALA B 1 21 ? 18.270 4.135 -18.682 1.00 33.27 21 ALA B N 1
ATOM 2600 C CA . ALA B 1 21 ? 17.147 4.909 -19.271 1.00 33.43 21 ALA B CA 1
ATOM 2601 C C . ALA B 1 21 ? 17.023 6.303 -18.634 1.00 33.95 21 ALA B C 1
ATOM 2602 O O . ALA B 1 21 ? 16.993 7.290 -19.390 1.00 33.61 21 ALA B O 1
ATOM 2604 N N . ASP B 1 22 ? 16.945 6.390 -17.301 1.00 34.05 22 ASP B N 1
ATOM 2605 C CA . ASP B 1 22 ? 16.611 7.655 -16.586 1.00 35.41 22 ASP B CA 1
ATOM 2606 C C . ASP B 1 22 ? 17.790 8.635 -16.649 1.00 36.46 22 ASP B C 1
ATOM 2607 O O . ASP B 1 22 ? 17.530 9.846 -16.799 1.00 35.15 22 ASP B O 1
ATOM 2612 N N . ILE B 1 23 ? 19.024 8.135 -16.551 1.00 37.67 23 ILE B N 1
ATOM 2613 C CA . ILE B 1 23 ? 20.273 8.954 -16.623 1.00 39.82 23 ILE B CA 1
ATOM 2614 C C . ILE B 1 23 ? 20.360 9.597 -18.017 1.00 37.94 23 ILE B C 1
ATOM 2615 O O . ILE B 1 23 ? 20.806 10.759 -18.117 1.00 37.48 23 ILE B O 1
ATOM 2620 N N . VAL B 1 24 ? 19.935 8.873 -19.055 1.00 36.63 24 VAL B N 1
ATOM 2621 C CA . VAL B 1 24 ? 19.928 9.356 -20.469 1.00 39.26 24 VAL B CA 1
ATOM 2622 C C . VAL B 1 24 ? 18.826 10.411 -20.634 1.00 41.12 24 VAL B C 1
ATOM 2623 O O . VAL B 1 24 ? 19.110 11.466 -21.242 1.00 42.91 24 VAL B O 1
ATOM 2627 N N . ASP B 1 25 ? 17.624 10.142 -20.110 1.00 40.86 25 ASP B N 1
ATOM 2628 C CA . ASP B 1 25 ? 16.443 11.040 -20.232 1.00 42.31 25 ASP B CA 1
ATOM 2629 C C . ASP B 1 25 ? 16.762 12.386 -19.570 1.00 42.96 25 ASP B C 1
ATOM 2630 O O . ASP B 1 25 ? 16.367 13.427 -20.137 1.00 43.73 25 ASP B O 1
ATOM 2635 N N . GLN B 1 26 ? 17.452 12.359 -18.426 1.00 43.56 26 GLN B N 1
ATOM 2636 C CA . GLN B 1 26 ? 17.901 13.565 -17.674 1.00 44.90 26 GLN B CA 1
ATOM 2637 C C . GLN B 1 26 ? 18.944 14.332 -18.498 1.00 43.94 26 GLN B C 1
ATOM 2638 O O . GLN B 1 26 ? 18.841 15.573 -18.568 1.00 43.61 26 GLN B O 1
ATOM 2644 N N . ALA B 1 27 ? 19.907 13.622 -19.096 1.00 41.23 27 ALA B N 1
ATOM 2645 C CA . ALA B 1 27 ? 21.004 14.197 -19.914 1.00 43.37 27 ALA B CA 1
ATOM 2646 C C . ALA B 1 27 ? 20.450 14.761 -21.232 1.00 43.65 27 ALA B C 1
ATOM 2647 O O . ALA B 1 27 ? 21.064 15.703 -21.769 1.00 45.20 27 ALA B O 1
ATOM 2649 N N . THR B 1 28 ? 19.340 14.208 -21.737 1.00 44.01 28 THR B N 1
ATOM 2650 C CA . THR B 1 28 ? 18.600 14.732 -22.919 1.00 43.28 28 THR B CA 1
ATOM 2651 C C . THR B 1 28 ? 17.967 16.080 -22.555 1.00 44.14 28 THR B C 1
ATOM 2652 O O . THR B 1 28 ? 18.136 17.032 -23.336 1.00 44.15 28 THR B O 1
ATOM 2656 N N . LEU B 1 29 ? 17.269 16.152 -21.416 1.00 46.23 29 LEU B N 1
ATOM 2657 C CA . LEU B 1 29 ? 16.648 17.406 -20.902 1.00 47.30 29 LEU B CA 1
ATOM 2658 C C . LEU B 1 29 ? 17.744 18.444 -20.620 1.00 49.73 29 LEU B C 1
ATOM 2659 O O . LEU B 1 29 ? 17.486 19.638 -20.865 1.00 54.43 29 LEU B O 1
ATOM 2664 N N . ALA B 1 30 ? 18.916 18.007 -20.142 1.00 48.09 30 ALA B N 1
ATOM 2665 C CA . ALA B 1 30 ? 20.112 18.855 -19.911 1.00 50.09 30 ALA B CA 1
ATOM 2666 C C . ALA B 1 30 ? 20.647 19.372 -21.253 1.00 48.20 30 ALA B C 1
ATOM 2667 O O . ALA B 1 30 ? 20.959 20.577 -21.346 1.00 45.43 30 ALA B O 1
ATOM 2669 N N . TRP B 1 31 ? 20.747 18.486 -22.247 1.00 47.38 31 TRP B N 1
ATOM 2670 C CA . TRP B 1 31 ? 21.260 18.774 -23.614 1.00 49.61 31 TRP B CA 1
ATOM 2671 C C . TRP B 1 31 ? 20.356 19.800 -24.311 1.00 49.30 31 TRP B C 1
ATOM 2672 O O . TRP B 1 31 ? 20.897 20.764 -24.881 1.00 49.10 31 TRP B O 1
ATOM 2683 N N . ALA B 1 32 ? 19.034 19.594 -24.253 1.00 49.47 32 ALA B N 1
ATOM 2684 C CA . ALA B 1 32 ? 17.994 20.473 -24.841 1.00 49.55 32 ALA B CA 1
ATOM 2685 C C . ALA B 1 32 ? 18.059 21.871 -24.211 1.00 50.57 32 ALA B C 1
ATOM 2686 O O . ALA B 1 32 ? 17.832 22.857 -24.942 1.00 51.07 32 ALA B O 1
ATOM 2688 N N . ALA B 1 33 ? 18.355 21.951 -22.908 1.00 51.12 33 ALA B N 1
ATOM 2689 C CA . ALA B 1 33 ? 18.507 23.218 -22.152 1.00 53.79 33 ALA B CA 1
ATOM 2690 C C . ALA B 1 33 ? 19.782 23.940 -22.604 1.00 55.79 33 ALA B C 1
ATOM 2691 O O . ALA B 1 33 ? 19.721 25.171 -22.786 1.00 58.07 33 ALA B O 1
ATOM 2693 N N . MET B 1 34 ? 20.885 23.203 -22.788 1.00 55.91 34 MET B N 1
ATOM 2694 C CA . MET B 1 34 ? 22.209 23.765 -23.172 1.00 59.05 34 MET B CA 1
ATOM 2695 C C . MET B 1 34 ? 22.106 24.449 -24.541 1.00 56.51 34 MET B C 1
ATOM 2696 O O . MET B 1 34 ? 22.690 25.539 -24.689 1.00 59.24 34 MET B O 1
ATOM 2701 N N . PHE B 1 35 ? 21.390 23.841 -25.495 1.00 54.56 35 PHE B N 1
ATOM 2702 C CA . PHE B 1 35 ? 21.251 24.341 -26.891 1.00 56.77 35 PHE B CA 1
ATOM 2703 C C . PHE B 1 35 ? 20.003 25.228 -27.027 1.00 59.25 35 PHE B C 1
ATOM 2704 O O . PHE B 1 35 ? 19.759 25.745 -28.135 1.00 60.30 35 PHE B O 1
ATOM 2712 N N . GLY B 1 36 ? 19.253 25.419 -25.935 1.00 57.96 36 GLY B N 1
ATOM 2713 C CA . GLY B 1 36 ? 18.129 26.373 -25.850 1.00 61.58 36 GLY B CA 1
ATOM 2714 C C . GLY B 1 36 ? 16.919 25.906 -26.642 1.00 61.06 36 GLY B C 1
ATOM 2715 O O . GLY B 1 36 ? 16.333 26.735 -27.364 1.00 60.61 36 GLY B O 1
ATOM 2716 N N . LEU B 1 37 ? 16.555 24.628 -26.504 1.00 61.92 37 LEU B N 1
ATOM 2717 C CA . LEU B 1 37 ? 15.370 24.010 -27.157 1.00 60.99 37 LEU B CA 1
ATOM 2718 C C . LEU B 1 37 ? 14.201 24.006 -26.165 1.00 63.64 37 LEU B C 1
ATOM 2719 O O . LEU B 1 37 ? 13.085 23.652 -26.606 1.00 64.95 37 LEU B O 1
ATOM 2724 N N . ARG B 1 48 ? 7.812 15.624 -18.322 1.00 66.61 48 ARG B N 1
ATOM 2725 C CA . ARG B 1 48 ? 6.737 15.679 -19.351 1.00 66.50 48 ARG B CA 1
ATOM 2726 C C . ARG B 1 48 ? 7.144 14.854 -20.578 1.00 61.50 48 ARG B C 1
ATOM 2727 O O . ARG B 1 48 ? 6.399 13.925 -20.944 1.00 65.05 48 ARG B O 1
ATOM 2735 N N . LEU B 1 49 ? 8.301 15.184 -21.162 1.00 52.61 49 LEU B N 1
ATOM 2736 C CA . LEU B 1 49 ? 8.704 14.813 -22.546 1.00 49.00 49 LEU B CA 1
ATOM 2737 C C . LEU B 1 49 ? 9.103 13.331 -22.601 1.00 45.76 49 LEU B C 1
ATOM 2738 O O . LEU B 1 49 ? 8.478 12.588 -23.380 1.00 43.93 49 LEU B O 1
ATOM 2743 N N . GLN B 1 50 ? 10.106 12.928 -21.814 1.00 42.93 50 GLN B N 1
ATOM 2744 C CA . GLN B 1 50 ? 10.533 11.513 -21.626 1.00 42.98 50 GLN B CA 1
ATOM 2745 C C . GLN B 1 50 ? 11.091 10.939 -22.938 1.00 39.83 50 GLN B C 1
ATOM 2746 O O . GLN B 1 50 ? 10.917 9.728 -23.172 1.00 39.68 50 GLN B O 1
ATOM 2752 N N . TYR B 1 51 ? 11.767 11.754 -23.753 1.00 37.58 51 TYR B N 1
ATOM 2753 C CA . TYR B 1 51 ? 12.306 11.335 -25.076 1.00 37.27 51 TYR B CA 1
ATOM 2754 C C . TYR B 1 51 ? 13.421 10.296 -24.874 1.00 35.42 51 TYR B C 1
ATOM 2755 O O . TYR B 1 51 ? 13.534 9.372 -25.703 1.00 34.42 51 TYR B O 1
ATOM 2764 N N . GLY B 1 52 ? 14.194 10.414 -23.789 1.00 34.74 52 GLY B N 1
ATOM 2765 C CA . GLY B 1 52 ? 15.255 9.453 -23.426 1.00 34.85 52 GLY B CA 1
ATOM 2766 C C . GLY B 1 52 ? 14.703 8.066 -23.137 1.00 34.26 52 GLY B C 1
ATOM 2767 O O . GLY B 1 52 ? 15.439 7.082 -23.362 1.00 34.82 52 GLY B O 1
ATOM 2768 N N . LEU B 1 53 ? 13.457 7.981 -22.656 1.00 34.29 53 LEU B N 1
ATOM 2769 C CA . LEU B 1 53 ? 12.778 6.701 -22.323 1.00 33.83 53 LEU B CA 1
ATOM 2770 C C . LEU B 1 53 ? 12.266 6.029 -23.603 1.00 33.17 53 LEU B C 1
ATOM 2771 O O . LEU B 1 53 ? 12.043 4.809 -23.563 1.00 33.79 53 LEU B O 1
ATOM 2776 N N . LEU B 1 54 ? 12.092 6.779 -24.697 1.00 32.39 54 LEU B N 1
ATOM 2777 C CA . LEU B 1 54 ? 11.836 6.182 -26.037 1.00 31.42 54 LEU B CA 1
ATOM 2778 C C . LEU B 1 54 ? 13.149 5.587 -26.556 1.00 31.10 54 LEU B C 1
ATOM 2779 O O . LEU B 1 54 ? 13.146 4.408 -26.965 1.00 33.36 54 LEU B O 1
ATOM 2784 N N . ALA B 1 55 ? 14.230 6.374 -26.523 1.00 30.56 55 ALA B N 1
ATOM 2785 C CA . ALA B 1 55 ? 15.581 5.983 -26.992 1.00 33.08 55 ALA B CA 1
ATOM 2786 C C . ALA B 1 55 ? 16.077 4.749 -26.225 1.00 32.36 55 ALA B C 1
ATOM 2787 O O . ALA B 1 55 ? 16.653 3.842 -26.866 1.00 31.39 55 ALA B O 1
ATOM 2789 N N . ALA B 1 56 ? 15.863 4.711 -24.905 1.00 30.45 56 ALA B N 1
ATOM 2790 C CA . ALA B 1 56 ? 16.307 3.615 -24.010 1.00 30.73 56 ALA B CA 1
ATOM 2791 C C . ALA B 1 56 ? 15.613 2.300 -24.388 1.00 29.90 56 ALA B C 1
ATOM 2792 O O . ALA B 1 56 ? 16.237 1.232 -24.210 1.00 30.46 56 ALA B O 1
ATOM 2794 N N . ARG B 1 57 ? 14.375 2.366 -24.884 1.00 29.77 57 ARG B N 1
ATOM 2795 C CA . ARG B 1 57 ? 13.602 1.174 -25.331 1.00 30.15 57 ARG B CA 1
ATOM 2796 C C . ARG B 1 57 ? 13.989 0.815 -26.772 1.00 30.46 57 ARG B C 1
ATOM 2797 O O . ARG B 1 57 ? 13.984 -0.384 -27.094 1.00 30.19 57 ARG B O 1
ATOM 2805 N N . ALA B 1 58 ? 14.295 1.813 -27.609 1.00 30.22 58 ALA B N 1
ATOM 2806 C CA . ALA B 1 58 ? 14.561 1.638 -29.057 1.00 30.98 58 ALA B CA 1
ATOM 2807 C C . ALA B 1 58 ? 15.942 1.003 -29.273 1.00 31.13 58 ALA B C 1
ATOM 2808 O O . ALA B 1 58 ? 16.078 0.210 -30.223 1.00 33.16 58 ALA B O 1
ATOM 2810 N N . TYR B 1 59 ? 16.921 1.347 -28.429 1.00 32.48 59 TYR B N 1
ATOM 2811 C CA . TYR B 1 59 ? 18.317 0.837 -28.475 1.00 32.01 59 TYR B CA 1
ATOM 2812 C C . TYR B 1 59 ? 18.697 0.312 -27.091 1.00 31.35 59 TYR B C 1
ATOM 2813 O O . TYR B 1 59 ? 19.564 0.873 -26.422 1.00 32.03 59 TYR B O 1
ATOM 2822 N N . PRO B 1 60 ? 18.061 -0.785 -26.617 1.00 31.62 60 PRO B N 1
ATOM 2823 C CA . PRO B 1 60 ? 18.195 -1.211 -25.222 1.00 32.70 60 PRO B CA 1
ATOM 2824 C C . PRO B 1 60 ? 19.529 -1.879 -24.847 1.00 34.29 60 PRO B C 1
ATOM 2825 O O . PRO B 1 60 ? 19.805 -1.982 -23.664 1.00 34.96 60 PRO B O 1
ATOM 2829 N N . ARG B 1 61 ? 20.318 -2.308 -25.836 1.00 36.23 61 ARG B N 1
ATOM 2830 C CA . ARG B 1 61 ? 21.626 -2.987 -25.621 1.00 39.19 61 ARG B CA 1
ATOM 2831 C C . ARG B 1 61 ? 22.773 -2.002 -25.879 1.00 38.69 61 ARG B C 1
ATOM 2832 O O . ARG B 1 61 ? 23.934 -2.385 -25.647 1.00 38.53 61 ARG B O 1
ATOM 2840 N N . ALA B 1 62 ? 22.463 -0.781 -26.328 1.00 39.36 62 ALA B N 1
ATOM 2841 C CA . ALA B 1 62 ? 23.454 0.245 -26.734 1.00 39.48 62 ALA B CA 1
ATOM 2842 C C . ALA B 1 62 ? 24.260 0.706 -25.514 1.00 41.16 62 ALA B C 1
ATOM 2843 O O . ALA B 1 62 ? 23.669 0.837 -24.422 1.00 40.48 62 ALA B O 1
ATOM 2845 N N . ASP B 1 63 ? 25.564 0.941 -25.698 1.00 42.11 63 ASP B N 1
ATOM 2846 C CA . ASP B 1 63 ? 26.456 1.548 -24.674 1.00 44.96 63 ASP B CA 1
ATOM 2847 C C . ASP B 1 63 ? 25.939 2.960 -24.374 1.00 44.04 63 ASP B C 1
ATOM 2848 O O . ASP B 1 63 ? 25.220 3.515 -25.230 1.00 44.34 63 ASP B O 1
ATOM 2853 N N . ARG B 1 64 ? 26.290 3.516 -23.212 1.00 46.16 64 ARG B N 1
ATOM 2854 C CA . ARG B 1 64 ? 25.714 4.793 -22.708 1.00 48.63 64 ARG B CA 1
ATOM 2855 C C . ARG B 1 64 ? 26.015 5.928 -23.696 1.00 45.39 64 ARG B C 1
ATOM 2856 O O . ARG B 1 64 ? 25.094 6.722 -23.963 1.00 45.98 64 ARG B O 1
ATOM 2864 N N . GLU B 1 65 ? 27.241 5.986 -24.226 1.00 44.61 65 GLU B N 1
ATOM 2865 C CA . GLU B 1 65 ? 27.701 7.050 -25.161 1.00 46.38 65 GLU B CA 1
ATOM 2866 C C . GLU B 1 65 ? 26.808 7.055 -26.411 1.00 45.09 65 GLU B C 1
ATOM 2867 O O . GLU B 1 65 ? 26.305 8.139 -26.777 1.00 44.50 65 GLU B O 1
ATOM 2873 N N . MET B 1 66 ? 26.601 5.891 -27.034 1.00 43.47 66 MET B N 1
ATOM 2874 C CA . MET B 1 66 ? 25.814 5.764 -28.290 1.00 41.02 66 MET B CA 1
ATOM 2875 C C . MET B 1 66 ? 24.323 5.992 -28.003 1.00 38.82 66 MET B C 1
ATOM 2876 O O . MET B 1 66 ? 23.670 6.633 -28.845 1.00 36.41 66 MET B O 1
ATOM 2881 N N . LEU B 1 67 ? 23.802 5.498 -26.871 1.00 37.19 67 LEU B N 1
ATOM 2882 C CA . LEU B 1 67 ? 22.377 5.691 -26.477 1.00 37.00 67 LEU B CA 1
ATOM 2883 C C . LEU B 1 67 ? 22.078 7.189 -26.325 1.00 36.84 67 LEU B C 1
ATOM 2884 O O . LEU B 1 67 ? 20.968 7.609 -26.715 1.00 35.62 67 LEU B O 1
ATOM 2889 N N . GLN B 1 68 ? 23.024 7.956 -25.774 1.00 36.53 68 GLN B N 1
ATOM 2890 C CA . GLN B 1 68 ? 22.865 9.411 -25.508 1.00 36.77 68 GLN B CA 1
ATOM 2891 C C . GLN B 1 68 ? 22.728 10.172 -26.834 1.00 36.90 68 GLN B C 1
ATOM 2892 O O . GLN B 1 68 ? 21.867 11.068 -26.903 1.00 38.56 68 GLN B O 1
ATOM 2898 N N . ILE B 1 69 ? 23.539 9.830 -27.840 1.00 38.36 69 ILE B N 1
ATOM 2899 C CA . ILE B 1 69 ? 23.458 10.417 -29.213 1.00 38.78 69 ILE B CA 1
ATOM 2900 C C . ILE B 1 69 ? 22.050 10.158 -29.761 1.00 35.79 69 ILE B C 1
ATOM 2901 O O . ILE B 1 69 ? 21.417 11.108 -30.266 1.00 35.29 69 ILE B O 1
ATOM 2906 N N . ALA B 1 70 ? 21.581 8.913 -29.652 1.00 33.58 70 ALA B N 1
ATOM 2907 C CA . ALA B 1 70 ? 20.280 8.447 -30.184 1.00 32.78 70 ALA B CA 1
ATOM 2908 C C . ALA B 1 70 ? 19.136 9.186 -29.477 1.00 33.30 70 ALA B C 1
ATOM 2909 O O . ALA B 1 70 ? 18.186 9.601 -30.166 1.00 36.05 70 ALA B O 1
ATOM 2911 N N . ALA B 1 71 ? 19.231 9.351 -28.154 1.00 32.90 71 ALA B N 1
ATOM 2912 C CA . ALA B 1 71 ? 18.243 10.077 -27.321 1.00 34.70 71 ALA B CA 1
ATOM 2913 C C . ALA B 1 71 ? 18.179 11.544 -27.759 1.00 35.78 71 ALA B C 1
ATOM 2914 O O . ALA B 1 71 ? 17.058 12.060 -27.938 1.00 38.22 71 ALA B O 1
ATOM 2916 N N . ASP B 1 72 ? 19.342 12.176 -27.939 1.00 36.57 72 ASP B N 1
ATOM 2917 C CA . ASP B 1 72 ? 19.469 13.610 -28.313 1.00 38.10 72 ASP B CA 1
ATOM 2918 C C . ASP B 1 72 ? 18.915 13.806 -29.733 1.00 38.23 72 ASP B C 1
ATOM 2919 O O . ASP B 1 72 ? 18.209 14.807 -29.953 1.00 38.87 72 ASP B O 1
ATOM 2924 N N . TRP B 1 73 ? 19.198 12.873 -30.648 1.00 37.44 73 TRP B N 1
ATOM 2925 C CA . TRP B 1 73 ? 18.642 12.846 -32.029 1.00 37.95 73 TRP B CA 1
ATOM 2926 C C . TRP B 1 73 ? 17.109 12.771 -31.983 1.00 37.93 73 TRP B C 1
ATOM 2927 O O . TRP B 1 73 ? 16.459 13.550 -32.704 1.00 39.61 73 TRP B O 1
ATOM 2938 N N . ILE B 1 74 ? 16.552 11.864 -31.174 1.00 38.02 74 ILE B N 1
ATOM 2939 C CA . ILE B 1 74 ? 15.078 11.645 -31.054 1.00 37.49 74 ILE B CA 1
ATOM 2940 C C . ILE B 1 74 ? 14.430 12.912 -30.477 1.00 39.23 74 ILE B C 1
ATOM 2941 O O . ILE B 1 74 ? 13.361 13.316 -30.991 1.00 38.08 74 ILE B O 1
ATOM 2946 N N . ALA B 1 75 ? 15.056 13.523 -29.465 1.00 39.85 75 ALA B N 1
ATOM 2947 C CA . ALA B 1 75 ? 14.640 14.821 -28.880 1.00 39.86 75 ALA B CA 1
ATOM 2948 C C . ALA B 1 75 ? 14.544 15.866 -29.997 1.00 40.50 75 ALA B C 1
ATOM 2949 O O . ALA B 1 75 ? 13.483 16.518 -30.116 1.00 39.24 75 ALA B O 1
ATOM 2951 N N . TRP B 1 76 ? 15.612 15.990 -30.791 1.00 40.55 76 TRP B N 1
ATOM 2952 C CA . TRP B 1 76 ? 15.739 16.943 -31.926 1.00 42.30 76 TRP B CA 1
ATOM 2953 C C . TRP B 1 76 ? 14.530 16.813 -32.862 1.00 40.53 76 TRP B C 1
ATOM 2954 O O . TRP B 1 76 ? 13.951 17.847 -33.227 1.00 41.16 76 TRP B O 1
ATOM 2965 N N . LEU B 1 77 ? 14.159 15.584 -33.231 1.00 40.68 77 LEU B N 1
ATOM 2966 C CA . LEU B 1 77 ? 13.028 15.321 -34.162 1.00 40.79 77 LEU B CA 1
ATOM 2967 C C . LEU B 1 77 ? 11.723 15.839 -33.542 1.00 42.25 77 LEU B C 1
ATOM 2968 O O . LEU B 1 77 ? 10.957 16.506 -34.262 1.00 42.03 77 LEU B O 1
ATOM 2973 N N . PHE B 1 78 ? 11.484 15.577 -32.254 1.00 42.91 78 PHE B N 1
ATOM 2974 C CA . PHE B 1 78 ? 10.260 16.037 -31.545 1.00 43.55 78 PHE B CA 1
ATOM 2975 C C . PHE B 1 78 ? 10.265 17.570 -31.455 1.00 44.32 78 PHE B C 1
ATOM 2976 O O . PHE B 1 78 ? 9.207 18.173 -31.721 1.00 44.12 78 PHE B O 1
ATOM 2984 N N . PHE B 1 79 ? 11.411 18.179 -31.123 1.00 46.92 79 PHE B N 1
ATOM 2985 C CA . PHE B 1 79 ? 11.578 19.657 -31.037 1.00 47.64 79 PHE B CA 1
ATOM 2986 C C . PHE B 1 79 ? 11.354 20.281 -32.418 1.00 49.32 79 PHE B C 1
ATOM 2987 O O . PHE B 1 79 ? 10.730 21.357 -32.497 1.00 50.84 79 PHE B O 1
ATOM 2995 N N . MET B 1 80 ? 11.856 19.626 -33.469 1.00 51.11 80 MET B N 1
ATOM 2996 C CA . MET B 1 80 ? 11.646 20.035 -34.883 1.00 55.33 80 MET B CA 1
ATOM 2997 C C . MET B 1 80 ? 10.145 20.008 -35.196 1.00 53.79 80 MET B C 1
ATOM 2998 O O . MET B 1 80 ? 9.619 21.042 -35.649 1.00 57.31 80 MET B O 1
ATOM 3003 N N . ASP B 1 81 ? 9.493 18.867 -34.947 1.00 51.24 81 ASP B N 1
ATOM 3004 C CA . ASP B 1 81 ? 8.047 18.632 -35.212 1.00 56.03 81 ASP B CA 1
ATOM 3005 C C . ASP B 1 81 ? 7.202 19.670 -34.457 1.00 58.13 81 ASP B C 1
ATOM 3006 O O . ASP B 1 81 ? 6.185 20.121 -35.025 1.00 59.08 81 ASP B O 1
ATOM 3011 N N . ASP B 1 82 ? 7.611 20.035 -33.234 1.00 57.51 82 ASP B N 1
ATOM 3012 C CA . ASP B 1 82 ? 6.881 20.981 -32.344 1.00 60.49 82 ASP B CA 1
ATOM 3013 C C . ASP B 1 82 ? 7.140 22.430 -32.781 1.00 65.59 82 ASP B C 1
ATOM 3014 O O . ASP B 1 82 ? 6.166 23.213 -32.781 1.00 65.97 82 ASP B O 1
ATOM 3019 N N . GLN B 1 83 ? 8.385 22.780 -33.132 1.00 68.27 83 GLN B N 1
ATOM 3020 C CA . GLN B 1 83 ? 8.785 24.172 -33.490 1.00 72.33 83 GLN B CA 1
ATOM 3021 C C . GLN B 1 83 ? 8.120 24.592 -34.809 1.00 77.75 83 GLN B C 1
ATOM 3022 O O . GLN B 1 83 ? 7.754 25.781 -34.918 1.00 78.88 83 GLN B O 1
ATOM 3028 N N . CYS B 1 84 ? 7.959 23.667 -35.764 1.00 79.68 84 CYS B N 1
ATOM 3029 C CA . CYS B 1 84 ? 7.449 23.952 -37.138 1.00 84.73 84 CYS B CA 1
ATOM 3030 C C . CYS B 1 84 ? 6.017 24.510 -37.093 1.00 87.68 84 CYS B C 1
ATOM 3031 O O . CYS B 1 84 ? 5.633 25.190 -38.066 1.00 92.55 84 CYS B O 1
ATOM 3034 N N . ASP B 1 85 ? 5.260 24.241 -36.021 1.00 88.17 85 ASP B N 1
ATOM 3035 C CA . ASP B 1 85 ? 3.883 24.770 -35.810 1.00 88.10 85 ASP B CA 1
ATOM 3036 C C . ASP B 1 85 ? 3.924 26.303 -35.789 1.00 87.30 85 ASP B C 1
ATOM 3037 O O . ASP B 1 85 ? 4.560 26.844 -34.862 1.00 87.58 85 ASP B O 1
ATOM 3042 N N . ASP B 1 92 ? 3.808 27.631 -44.373 1.00 78.97 92 ASP B N 1
ATOM 3043 C CA . ASP B 1 92 ? 4.814 28.590 -44.906 1.00 78.08 92 ASP B CA 1
ATOM 3044 C C . ASP B 1 92 ? 5.981 27.800 -45.512 1.00 75.81 92 ASP B C 1
ATOM 3045 O O . ASP B 1 92 ? 6.892 27.415 -44.753 1.00 76.90 92 ASP B O 1
ATOM 3050 N N . LEU B 1 93 ? 5.951 27.587 -46.832 1.00 75.96 93 LEU B N 1
ATOM 3051 C CA . LEU B 1 93 ? 6.907 26.716 -47.571 1.00 72.33 93 LEU B CA 1
ATOM 3052 C C . LEU B 1 93 ? 8.245 27.439 -47.777 1.00 70.06 93 LEU B C 1
ATOM 3053 O O . LEU B 1 93 ? 9.289 26.777 -47.642 1.00 68.72 93 LEU B O 1
ATOM 3058 N N . GLN B 1 94 ? 8.222 28.734 -48.106 1.00 72.41 94 GLN B N 1
ATOM 3059 C CA . GLN B 1 94 ? 9.452 29.515 -48.414 1.00 74.59 94 GLN B CA 1
ATOM 3060 C C . GLN B 1 94 ? 10.383 29.485 -47.193 1.00 73.94 94 GLN B C 1
ATOM 3061 O O . GLN B 1 94 ? 11.603 29.319 -47.389 1.00 75.90 94 GLN B O 1
ATOM 3067 N N . ARG B 1 95 ? 9.820 29.614 -45.987 1.00 73.27 95 ARG B N 1
ATOM 3068 C CA . ARG B 1 95 ? 10.566 29.602 -44.698 1.00 73.12 95 ARG B CA 1
ATOM 3069 C C . ARG B 1 95 ? 11.119 28.192 -44.441 1.00 68.59 95 ARG B C 1
ATOM 3070 O O . ARG B 1 95 ? 12.252 28.083 -43.934 1.00 67.20 95 ARG B O 1
ATOM 3078 N N . MET B 1 96 ? 10.348 27.156 -44.785 1.00 66.06 96 MET B N 1
ATOM 3079 C CA . MET B 1 96 ? 10.710 25.726 -44.586 1.00 63.87 96 MET B CA 1
ATOM 3080 C C . MET B 1 96 ? 11.862 25.341 -45.525 1.00 60.43 96 MET B C 1
ATOM 3081 O O . MET B 1 96 ? 12.824 24.708 -45.044 1.00 60.53 96 MET B O 1
ATOM 3086 N N . ILE B 1 97 ? 11.758 25.699 -46.811 1.00 57.25 97 ILE B N 1
ATOM 3087 C CA . ILE B 1 97 ? 12.787 25.410 -47.858 1.00 57.49 97 ILE B CA 1
ATOM 3088 C C . ILE B 1 97 ? 14.135 25.979 -47.394 1.00 58.72 97 ILE B C 1
ATOM 3089 O O . ILE B 1 97 ? 15.142 25.252 -47.492 1.00 56.06 97 ILE B O 1
ATOM 3094 N N . ALA B 1 98 ? 14.139 27.225 -46.908 1.00 61.53 98 ALA B N 1
ATOM 3095 C CA . ALA B 1 98 ? 15.334 27.959 -46.426 1.00 63.30 98 ALA B CA 1
ATOM 3096 C C . ALA B 1 98 ? 16.019 27.165 -45.305 1.00 59.80 98 ALA B C 1
ATOM 3097 O O . ALA B 1 98 ? 17.241 26.938 -45.396 1.00 61.73 98 ALA B O 1
ATOM 3099 N N . LEU B 1 99 ? 15.248 26.744 -44.300 1.00 58.62 99 LEU B N 1
ATOM 3100 C CA . LEU B 1 99 ? 15.745 26.040 -43.086 1.00 57.18 99 LEU B CA 1
ATOM 3101 C C . LEU B 1 99 ? 16.345 24.678 -43.467 1.00 56.42 99 LEU B C 1
ATOM 3102 O O . LEU B 1 99 ? 17.425 24.343 -42.937 1.00 57.16 99 LEU B O 1
ATOM 3107 N N . HIS B 1 100 ? 15.675 23.921 -44.341 1.00 55.17 100 HIS B N 1
ATOM 3108 C CA . HIS B 1 100 ? 16.082 22.546 -44.744 1.00 55.64 100 HIS B CA 1
ATOM 3109 C C . HIS B 1 100 ? 17.421 22.596 -45.491 1.00 60.34 100 HIS B C 1
ATOM 3110 O O . HIS B 1 100 ? 18.288 21.748 -45.191 1.00 58.06 100 HIS B O 1
ATOM 3117 N N . GLU B 1 101 ? 17.576 23.554 -46.413 1.00 65.87 101 GLU B N 1
ATOM 3118 C CA . GLU B 1 101 ? 18.840 23.821 -47.156 1.00 70.67 101 GLU B CA 1
ATOM 3119 C C . GLU B 1 101 ? 20.024 23.730 -46.185 1.00 67.73 101 GLU B C 1
ATOM 3120 O O . GLU B 1 101 ? 20.935 22.912 -46.425 1.00 67.58 101 GLU B O 1
ATOM 3126 N N . ARG B 1 102 ? 19.982 24.524 -45.112 1.00 65.50 102 ARG B N 1
ATOM 3127 C CA . ARG B 1 102 ? 21.118 24.733 -44.174 1.00 65.53 102 ARG B CA 1
ATOM 3128 C C . ARG B 1 102 ? 21.309 23.508 -43.268 1.00 59.52 102 ARG B C 1
ATOM 3129 O O . ARG B 1 102 ? 22.478 23.169 -42.995 1.00 60.39 102 ARG B O 1
ATOM 3137 N N . PHE B 1 103 ? 20.228 22.875 -42.799 1.00 54.93 103 PHE B N 1
ATOM 3138 C CA . PHE B 1 103 ? 20.300 21.615 -42.007 1.00 56.04 103 PHE B CA 1
ATOM 3139 C C . PHE B 1 103 ? 21.146 20.586 -42.766 1.00 57.61 103 PHE B C 1
ATOM 3140 O O . PHE B 1 103 ? 21.970 19.906 -42.126 1.00 56.92 103 PHE B O 1
ATOM 3148 N N . LEU B 1 104 ? 20.944 20.483 -44.085 1.00 58.03 104 LEU B N 1
ATOM 3149 C CA . LEU B 1 104 ? 21.640 19.503 -44.963 1.00 59.04 104 LEU B CA 1
ATOM 3150 C C . LEU B 1 104 ? 23.115 19.889 -45.119 1.00 61.50 104 LEU B C 1
ATOM 3151 O O . LEU B 1 104 ? 23.954 18.965 -45.151 1.00 58.98 104 LEU B O 1
ATOM 3156 N N . ALA B 1 105 ? 23.418 21.189 -45.217 1.00 62.54 105 ALA B N 1
ATOM 3157 C CA . ALA B 1 105 ? 24.798 21.730 -45.206 1.00 65.39 105 ALA B CA 1
ATOM 3158 C C . ALA B 1 105 ? 25.494 21.279 -43.916 1.00 66.62 105 ALA B C 1
ATOM 3159 O O . ALA B 1 105 ? 26.626 20.759 -44.004 1.00 71.41 105 ALA B O 1
ATOM 3161 N N . ILE B 1 106 ? 24.823 21.447 -42.770 1.00 63.11 106 ILE B N 1
ATOM 3162 C CA . ILE B 1 106 ? 25.292 20.995 -41.424 1.00 62.75 106 ILE B CA 1
ATOM 3163 C C . ILE B 1 106 ? 25.537 19.479 -41.471 1.00 61.83 106 ILE B C 1
ATOM 3164 O O . ILE B 1 106 ? 26.608 19.038 -41.009 1.00 64.97 106 ILE B O 1
ATOM 3169 N N . LEU B 1 107 ? 24.578 18.716 -42.008 1.00 58.58 107 LEU B N 1
ATOM 3170 C CA . LEU B 1 107 ? 24.633 17.228 -42.093 1.00 60.27 107 LEU B CA 1
ATOM 3171 C C . LEU B 1 107 ? 25.835 16.785 -42.939 1.00 63.60 107 LEU B C 1
ATOM 3172 O O . LEU B 1 107 ? 26.455 15.765 -42.577 1.00 62.81 107 LEU B O 1
ATOM 3177 N N . ASP B 1 108 ? 26.143 17.512 -44.019 1.00 64.01 108 ASP B N 1
ATOM 3178 C CA . ASP B 1 108 ? 27.283 17.210 -44.930 1.00 66.95 108 ASP B CA 1
ATOM 3179 C C . ASP B 1 108 ? 28.570 17.845 -44.378 1.00 70.29 108 ASP B C 1
ATOM 3180 O O . ASP B 1 108 ? 29.656 17.438 -44.834 1.00 75.83 108 ASP B O 1
ATOM 3185 N N . GLY B 1 109 ? 28.459 18.793 -43.438 1.00 70.19 109 GLY B N 1
ATOM 3186 C CA . GLY B 1 109 ? 29.568 19.194 -42.544 1.00 72.45 109 GLY B CA 1
ATOM 3187 C C . GLY B 1 109 ? 29.882 20.683 -42.560 1.00 73.77 109 GLY B C 1
ATOM 3188 O O . GLY B 1 109 ? 31.053 21.025 -42.298 1.00 78.28 109 GLY B O 1
ATOM 3189 N N . ALA B 1 110 ? 28.892 21.543 -42.822 1.00 73.57 110 ALA B N 1
ATOM 3190 C CA . ALA B 1 110 ? 29.030 23.019 -42.794 1.00 75.70 110 ALA B CA 1
ATOM 3191 C C . ALA B 1 110 ? 29.045 23.491 -41.335 1.00 76.70 110 ALA B C 1
ATOM 3192 O O . ALA B 1 110 ? 28.230 22.976 -40.541 1.00 74.42 110 ALA B O 1
ATOM 3194 N N . THR B 1 111 ? 29.948 24.418 -40.999 1.00 80.14 111 THR B N 1
ATOM 3195 C CA . THR B 1 111 ? 30.110 25.001 -39.639 1.00 82.99 111 THR B CA 1
ATOM 3196 C C . THR B 1 111 ? 28.874 25.828 -39.291 1.00 84.30 111 THR B C 1
ATOM 3197 O O . THR B 1 111 ? 28.422 26.630 -40.105 1.00 86.84 111 THR B O 1
ATOM 3201 N N . PRO B 1 112 ? 28.296 25.671 -38.076 1.00 87.96 112 PRO B N 1
ATOM 3202 C CA . PRO B 1 112 ? 27.187 26.521 -37.642 1.00 91.11 112 PRO B CA 1
ATOM 3203 C C . PRO B 1 112 ? 27.662 27.957 -37.363 1.00 96.34 112 PRO B C 1
ATOM 3204 O O . PRO B 1 112 ? 28.129 28.227 -36.269 1.00 98.78 112 PRO B O 1
ATOM 3208 N N . GLU B 1 113 ? 27.547 28.828 -38.371 1.00 97.95 113 GLU B N 1
ATOM 3209 C CA . GLU B 1 113 ? 27.907 30.272 -38.312 1.00 97.80 113 GLU B CA 1
ATOM 3210 C C . GLU B 1 113 ? 26.896 31.017 -37.431 1.00 94.53 113 GLU B C 1
ATOM 3211 O O . GLU B 1 113 ? 25.913 30.389 -36.990 1.00 92.85 113 GLU B O 1
ATOM 3217 N N . ALA B 1 114 ? 27.136 32.311 -37.193 1.00 91.80 114 ALA B N 1
ATOM 3218 C CA . ALA B 1 114 ? 26.258 33.207 -36.404 1.00 88.22 114 ALA B CA 1
ATOM 3219 C C . ALA B 1 114 ? 24.928 33.402 -37.142 1.00 84.25 114 ALA B C 1
ATOM 3220 O O . ALA B 1 114 ? 24.932 33.357 -38.390 1.00 90.19 114 ALA B O 1
ATOM 3222 N N . HIS B 1 115 ? 23.840 33.595 -36.386 1.00 77.23 115 HIS B N 1
ATOM 3223 C CA . HIS B 1 115 ? 22.449 33.819 -36.874 1.00 80.03 115 HIS B CA 1
ATOM 3224 C C . HIS B 1 115 ? 21.767 32.489 -37.232 1.00 75.48 115 HIS B C 1
ATOM 3225 O O . HIS B 1 115 ? 20.594 32.533 -37.654 1.00 72.57 115 HIS B O 1
ATOM 3232 N N . ASP B 1 116 ? 22.454 31.352 -37.070 1.00 73.39 116 ASP B N 1
ATOM 3233 C CA . ASP B 1 116 ? 21.853 29.999 -37.239 1.00 70.53 116 ASP B CA 1
ATOM 3234 C C . ASP B 1 116 ? 20.830 29.775 -36.120 1.00 70.35 116 ASP B C 1
ATOM 3235 O O . ASP B 1 116 ? 21.046 30.297 -35.008 1.00 67.99 116 ASP B O 1
ATOM 3240 N N . CYS B 1 117 ? 19.757 29.036 -36.413 1.00 68.69 117 CYS B N 1
ATOM 3241 C CA . CYS B 1 117 ? 18.701 28.647 -35.439 1.00 67.82 117 CYS B CA 1
ATOM 3242 C C . CYS B 1 117 ? 19.298 27.711 -34.382 1.00 64.86 117 CYS B C 1
ATOM 3243 O O . CYS B 1 117 ? 20.285 27.016 -34.698 1.00 65.38 117 CYS B O 1
ATOM 3246 N N . ALA B 1 118 ? 18.713 27.695 -33.181 1.00 60.76 118 ALA B N 1
ATOM 3247 C CA . ALA B 1 118 ? 19.095 26.802 -32.061 1.00 59.10 118 ALA B CA 1
ATOM 3248 C C . ALA B 1 118 ? 19.161 25.353 -32.561 1.00 56.65 118 ALA B C 1
ATOM 3249 O O . ALA B 1 118 ? 20.152 24.666 -32.247 1.00 56.98 118 ALA B O 1
ATOM 3251 N N . LEU B 1 119 ? 18.146 24.925 -33.322 1.00 55.49 119 LEU B N 1
ATOM 3252 C CA . LEU B 1 119 ? 18.026 23.556 -33.896 1.00 53.67 119 LEU B CA 1
ATOM 3253 C C . LEU B 1 119 ? 19.220 23.252 -34.810 1.00 51.74 119 LEU B C 1
ATOM 3254 O O . LEU B 1 119 ? 19.665 22.089 -34.827 1.00 45.33 119 LEU B O 1
ATOM 3259 N N . THR B 1 120 ? 19.712 24.246 -35.554 1.00 51.96 120 THR B N 1
ATOM 3260 C CA . THR B 1 120 ? 20.856 24.085 -36.491 1.00 51.76 120 THR B CA 1
ATOM 3261 C C . THR B 1 120 ? 22.127 23.781 -35.687 1.00 52.54 120 THR B C 1
ATOM 3262 O O . THR B 1 120 ? 22.872 22.870 -36.096 1.00 53.77 120 THR B O 1
ATOM 3266 N N . TYR B 1 121 ? 22.361 24.502 -34.585 1.00 53.33 121 TYR B N 1
ATOM 3267 C CA . TYR B 1 121 ? 23.507 24.274 -33.663 1.00 53.12 121 TYR B CA 1
ATOM 3268 C C . TYR B 1 121 ? 23.405 22.871 -33.053 1.00 51.11 121 TYR B C 1
ATOM 3269 O O . TYR B 1 121 ? 24.428 22.157 -33.018 1.00 48.44 121 TYR B O 1
ATOM 3278 N N . ALA B 1 122 ? 22.205 22.497 -32.593 1.00 50.06 122 ALA B N 1
ATOM 3279 C CA . ALA B 1 122 ? 21.894 21.188 -31.970 1.00 48.93 122 ALA B CA 1
ATOM 3280 C C . ALA B 1 122 ? 22.165 20.054 -32.968 1.00 49.90 122 ALA B C 1
ATOM 3281 O O . ALA B 1 122 ? 22.745 19.030 -32.552 1.00 47.91 122 ALA B O 1
ATOM 3283 N N . LEU B 1 123 ? 21.756 20.229 -34.229 1.00 50.11 123 LEU B N 1
ATOM 3284 C CA . LEU B 1 123 ? 21.970 19.239 -35.320 1.00 48.88 123 LEU B CA 1
ATOM 3285 C C . LEU B 1 123 ? 23.468 19.136 -35.633 1.00 50.00 123 LEU B C 1
ATOM 3286 O O . LEU B 1 123 ? 23.925 18.022 -35.953 1.00 52.28 123 LEU B O 1
ATOM 3291 N N . ALA B 1 124 ? 24.195 20.256 -35.546 1.00 50.41 124 ALA B N 1
ATOM 3292 C CA . ALA B 1 124 ? 25.657 20.336 -35.776 1.00 51.32 124 ALA B CA 1
ATOM 3293 C C . ALA B 1 124 ? 26.389 19.505 -34.716 1.00 53.69 124 ALA B C 1
ATOM 3294 O O . ALA B 1 124 ? 27.385 18.842 -35.068 1.00 53.08 124 ALA B O 1
ATOM 3296 N N . ASP B 1 125 ? 25.905 19.535 -33.469 1.00 54.42 125 ASP B N 1
ATOM 3297 C CA . ASP B 1 125 ? 26.476 18.759 -32.335 1.00 54.44 125 ASP B CA 1
ATOM 3298 C C . ASP B 1 125 ? 26.251 17.262 -32.585 1.00 52.29 125 ASP B C 1
ATOM 3299 O O . ASP B 1 125 ? 27.204 16.482 -32.385 1.00 53.14 125 ASP B O 1
ATOM 3304 N N . LEU B 1 126 ? 25.043 16.877 -33.006 1.00 50.01 126 LEU B N 1
ATOM 3305 C CA . LEU B 1 126 ? 24.668 15.456 -33.256 1.00 48.60 126 LEU B CA 1
ATOM 3306 C C . LEU B 1 126 ? 25.534 14.892 -34.392 1.00 48.79 126 LEU B C 1
ATOM 3307 O O . LEU B 1 126 ? 26.067 13.777 -34.222 1.00 48.76 126 LEU B O 1
ATOM 3312 N N . ARG B 1 127 ? 25.668 15.635 -35.497 1.00 49.40 127 ARG B N 1
ATOM 3313 C CA . ARG B 1 127 ? 26.534 15.276 -36.657 1.00 53.10 127 ARG B CA 1
ATOM 3314 C C . ARG B 1 127 ? 27.974 15.081 -36.164 1.00 53.01 127 ARG B C 1
ATOM 3315 O O . ARG B 1 127 ? 28.575 14.044 -36.493 1.00 53.91 127 ARG B O 1
ATOM 3323 N N . ARG B 1 128 ? 28.495 16.053 -35.409 1.00 54.54 128 ARG B N 1
ATOM 3324 C CA . ARG B 1 128 ? 29.868 16.040 -34.833 1.00 55.78 128 ARG B CA 1
ATOM 3325 C C . ARG B 1 128 ? 30.087 14.727 -34.066 1.00 54.27 128 ARG B C 1
ATOM 3326 O O . ARG B 1 128 ? 31.086 14.034 -34.346 1.00 58.27 128 ARG B O 1
ATOM 3334 N N . ARG B 1 129 ? 29.174 14.399 -33.147 1.00 52.60 129 ARG B N 1
ATOM 3335 C CA . ARG B 1 129 ? 29.271 13.229 -32.230 1.00 52.02 129 ARG B CA 1
ATOM 3336 C C . ARG B 1 129 ? 29.095 11.919 -33.013 1.00 51.15 129 ARG B C 1
ATOM 3337 O O . ARG B 1 129 ? 29.745 10.926 -32.629 1.00 51.95 129 ARG B O 1
ATOM 3345 N N . LEU B 1 130 ? 28.264 11.906 -34.062 1.00 49.45 130 LEU B N 1
ATOM 3346 C CA . LEU B 1 130 ? 28.051 10.709 -34.928 1.00 48.66 130 LEU B CA 1
ATOM 3347 C C . LEU B 1 130 ? 29.306 10.462 -35.774 1.00 50.61 130 LEU B C 1
ATOM 3348 O O . LEU B 1 130 ? 2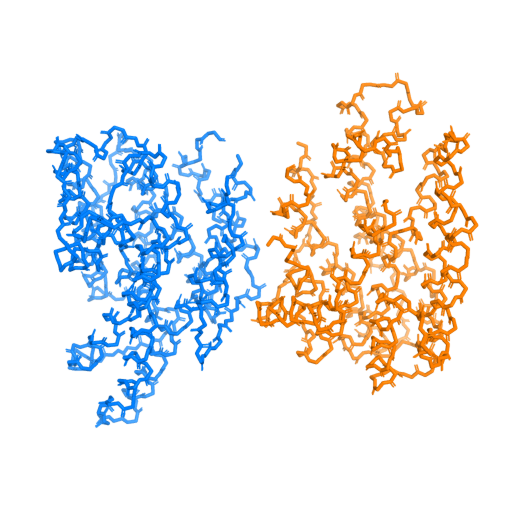9.677 9.285 -35.935 1.00 47.88 130 LEU B O 1
ATOM 3353 N N . ALA B 1 131 ? 29.938 11.531 -36.273 1.00 51.78 131 ALA B N 1
ATOM 3354 C CA . ALA B 1 131 ? 31.181 11.496 -37.084 1.00 55.05 131 ALA B CA 1
ATOM 3355 C C . ALA B 1 131 ? 32.310 10.803 -36.308 1.00 56.97 131 ALA B C 1
ATOM 3356 O O . ALA B 1 131 ? 33.154 10.153 -36.953 1.00 59.48 131 ALA B O 1
ATOM 3358 N N . LEU B 1 132 ? 32.328 10.945 -34.979 1.00 57.98 132 LEU B N 1
ATOM 3359 C CA . LEU B 1 132 ? 33.316 10.295 -34.073 1.00 60.71 132 LEU B CA 1
ATOM 3360 C C . LEU B 1 132 ? 33.058 8.784 -33.994 1.00 60.28 132 LEU B C 1
ATOM 3361 O O . LEU B 1 132 ? 34.003 8.052 -33.641 1.00 64.15 132 LEU B O 1
ATOM 3366 N N . ARG B 1 133 ? 31.835 8.340 -34.311 1.00 57.79 133 ARG B N 1
ATOM 3367 C CA . ARG B 1 133 ? 31.340 6.962 -34.044 1.00 57.51 133 ARG B CA 1
ATOM 3368 C C . ARG B 1 133 ? 31.161 6.154 -35.338 1.00 56.28 133 ARG B C 1
ATOM 3369 O O . ARG B 1 133 ? 31.206 4.912 -35.246 1.00 58.47 133 ARG B O 1
ATOM 3377 N N . ALA B 1 134 ? 30.970 6.806 -36.491 1.00 55.21 134 ALA B N 1
ATOM 3378 C CA . ALA B 1 134 ? 30.530 6.147 -37.745 1.00 55.55 134 ALA B CA 1
ATOM 3379 C C . ALA B 1 134 ? 31.411 6.553 -38.926 1.00 58.18 134 ALA B C 1
ATOM 3380 O O . ALA B 1 134 ? 31.908 7.677 -38.971 1.00 60.24 134 ALA B O 1
ATOM 3382 N N . PRO B 1 135 ? 31.633 5.649 -39.912 1.00 60.05 135 PRO B N 1
ATOM 3383 C CA . PRO B 1 135 ? 32.334 5.995 -41.153 1.00 59.33 135 PRO B CA 1
ATOM 3384 C C . PRO B 1 135 ? 31.562 6.971 -42.059 1.00 59.53 135 PRO B C 1
ATOM 3385 O O . PRO B 1 135 ? 30.388 7.193 -41.821 1.00 59.50 135 PRO B O 1
ATOM 3389 N N . ASP B 1 136 ? 32.240 7.508 -43.080 1.00 60.08 136 ASP B N 1
ATOM 3390 C CA . ASP B 1 136 ? 31.682 8.475 -44.067 1.00 60.47 136 ASP B CA 1
ATOM 3391 C C . ASP B 1 136 ? 30.522 7.814 -44.820 1.00 55.86 136 ASP B C 1
ATOM 3392 O O . ASP B 1 136 ? 29.517 8.504 -45.087 1.00 53.77 136 ASP B O 1
ATOM 3397 N N . ASN B 1 137 ? 30.682 6.528 -45.149 1.00 53.52 137 ASN B N 1
ATOM 3398 C CA . ASN B 1 137 ? 29.670 5.652 -45.799 1.00 53.27 137 ASN B CA 1
ATOM 3399 C C . ASN B 1 137 ? 28.350 5.730 -45.018 1.00 47.60 137 ASN B C 1
ATOM 3400 O O . ASN B 1 137 ? 27.299 5.954 -45.649 1.00 46.95 137 ASN B O 1
ATOM 3405 N N . TRP B 1 138 ? 28.408 5.559 -43.695 1.00 43.28 138 TRP B N 1
ATOM 3406 C CA . TRP B 1 138 ? 27.224 5.605 -42.796 1.00 41.13 138 TRP B CA 1
ATOM 3407 C C . TRP B 1 138 ? 26.621 7.016 -42.795 1.00 42.03 138 TRP B C 1
ATOM 3408 O O . TRP B 1 138 ? 25.387 7.128 -42.944 1.00 40.99 138 TRP B O 1
ATOM 3419 N N . LEU B 1 139 ? 27.456 8.047 -42.626 1.00 44.01 139 LEU B N 1
ATOM 3420 C CA . LEU B 1 139 ? 27.018 9.468 -42.542 1.00 45.07 139 LEU B CA 1
ATOM 3421 C C . LEU B 1 139 ? 26.220 9.834 -43.799 1.00 45.46 139 LEU B C 1
ATOM 3422 O O . LEU B 1 139 ? 25.208 10.550 -43.663 1.00 46.10 139 LEU B O 1
ATOM 3427 N N . ARG B 1 140 ? 26.652 9.350 -44.970 1.00 45.87 140 ARG B N 1
ATOM 3428 C CA . ARG B 1 140 ? 25.957 9.559 -46.271 1.00 46.63 140 ARG B CA 1
ATOM 3429 C C . ARG B 1 140 ? 24.555 8.934 -46.222 1.00 42.38 140 ARG B C 1
ATOM 3430 O O . ARG B 1 140 ? 23.590 9.626 -46.604 1.00 42.03 140 ARG B O 1
ATOM 3438 N N . ARG B 1 141 ? 24.445 7.676 -45.783 1.00 40.27 141 ARG B N 1
ATOM 3439 C CA . ARG B 1 141 ? 23.151 6.942 -45.713 1.00 39.83 141 ARG B CA 1
ATOM 3440 C C . ARG B 1 141 ? 22.204 7.687 -44.766 1.00 37.52 141 ARG B C 1
ATOM 3441 O O . ARG B 1 141 ? 21.050 7.940 -45.159 1.00 34.89 141 ARG B O 1
ATOM 3449 N N . PHE B 1 142 ? 22.685 8.041 -43.573 1.00 38.73 142 PHE B N 1
ATOM 3450 C CA . PHE B 1 142 ? 21.914 8.793 -42.549 1.00 37.57 142 PHE B CA 1
ATOM 3451 C C . PHE B 1 142 ? 21.438 10.120 -43.152 1.00 36.99 142 PHE B C 1
ATOM 3452 O O . PHE B 1 142 ? 20.232 10.415 -43.060 1.00 34.64 142 PHE B O 1
ATOM 3460 N N . SER B 1 143 ? 22.352 10.868 -43.778 1.00 39.56 143 SER B N 1
ATOM 3461 C CA . SER B 1 143 ? 22.094 12.185 -44.422 1.00 42.08 143 SER B CA 1
ATOM 3462 C C . SER B 1 143 ? 20.976 12.055 -45.462 1.00 41.29 143 SER B C 1
ATOM 3463 O O . SER B 1 143 ? 20.062 12.907 -45.462 1.00 38.80 143 SER B O 1
ATOM 3466 N N . GLU B 1 144 ? 21.048 11.032 -46.317 1.00 40.61 144 GLU B N 1
ATOM 3467 C CA . GLU B 1 144 ? 20.066 10.814 -47.412 1.00 41.84 144 GLU B CA 1
ATOM 3468 C C . GLU B 1 144 ? 18.690 10.537 -46.795 1.00 37.89 144 GLU B C 1
ATOM 3469 O O . GLU B 1 144 ? 17.695 11.088 -47.300 1.00 37.05 144 GLU B O 1
ATOM 3475 N N . HIS B 1 145 ? 18.635 9.725 -45.736 1.00 36.82 145 HIS B N 1
ATOM 3476 C CA . HIS B 1 145 ? 17.378 9.423 -45.001 1.00 36.19 145 HIS B CA 1
ATOM 3477 C C . HIS B 1 145 ? 16.823 10.717 -44.396 1.00 35.65 145 HIS B C 1
ATOM 3478 O O . HIS B 1 145 ? 15.598 10.927 -44.473 1.00 34.99 145 HIS B O 1
ATOM 3485 N N . VAL B 1 146 ? 17.690 11.579 -43.861 1.00 38.00 146 VAL B N 1
ATOM 3486 C CA . VAL B 1 146 ? 17.265 12.885 -43.279 1.00 39.24 146 VAL B CA 1
ATOM 3487 C C . VAL B 1 146 ? 16.749 13.784 -44.415 1.00 38.92 146 VAL B C 1
ATOM 3488 O O . VAL B 1 146 ? 15.704 14.426 -44.210 1.00 42.64 146 VAL B O 1
ATOM 3492 N N . ARG B 1 147 ? 17.421 13.810 -45.572 1.00 40.81 147 ARG B N 1
ATOM 3493 C CA . ARG B 1 147 ? 17.002 14.635 -46.743 1.00 40.42 147 ARG B CA 1
ATOM 3494 C C . ARG B 1 147 ? 15.582 14.245 -47.168 1.00 37.97 147 ARG B C 1
ATOM 3495 O O . ARG B 1 147 ? 14.765 15.157 -47.419 1.00 36.33 147 ARG B O 1
ATOM 3503 N N . LEU B 1 148 ? 15.307 12.942 -47.269 1.00 35.81 148 LEU B N 1
ATOM 3504 C CA . LEU B 1 148 ? 13.979 12.411 -47.683 1.00 37.02 148 LEU B CA 1
ATOM 3505 C C . LEU B 1 148 ? 12.922 12.802 -46.645 1.00 33.40 148 LEU B C 1
ATOM 3506 O O . LEU B 1 148 ? 11.778 13.068 -47.048 1.00 35.00 148 LEU B O 1
ATOM 3511 N N . TYR B 1 149 ? 13.301 12.851 -45.365 1.00 34.02 149 TYR B N 1
ATOM 3512 C CA . TYR B 1 149 ? 12.443 13.313 -44.242 1.00 35.08 149 TYR B CA 1
ATOM 3513 C C . TYR B 1 149 ? 12.034 14.772 -44.491 1.00 36.74 149 TYR B C 1
ATOM 3514 O O . TYR B 1 149 ? 10.822 15.072 -44.432 1.00 37.11 149 TYR B O 1
ATOM 3523 N N . PHE B 1 150 ? 12.996 15.645 -44.802 1.00 38.00 150 PHE B N 1
ATOM 3524 C CA . PHE B 1 150 ? 12.748 17.083 -45.098 1.00 40.13 150 PHE B CA 1
ATOM 3525 C C . PHE B 1 150 ? 11.824 17.201 -46.317 1.00 39.51 150 PHE B C 1
ATOM 3526 O O . PHE B 1 150 ? 10.810 17.919 -46.239 1.00 41.87 150 PHE B O 1
ATOM 3534 N N . THR B 1 151 ? 12.156 16.501 -47.404 1.00 38.71 151 THR B N 1
ATOM 3535 C CA . THR B 1 151 ? 11.381 16.492 -48.675 1.00 39.25 151 THR B CA 1
ATOM 3536 C C . THR B 1 151 ? 9.921 16.139 -48.370 1.00 39.34 151 THR B C 1
ATOM 3537 O O . THR B 1 151 ? 9.027 16.869 -48.837 1.00 40.98 151 THR B O 1
ATOM 3541 N N . ALA B 1 152 ? 9.699 15.071 -47.599 1.00 38.69 152 ALA B N 1
ATOM 3542 C CA . ALA B 1 152 ? 8.361 14.559 -47.222 1.00 40.71 152 ALA B CA 1
ATOM 3543 C C . ALA B 1 152 ? 7.613 15.606 -46.385 1.00 41.13 152 ALA B C 1
ATOM 3544 O O . ALA B 1 152 ? 6.388 15.740 -46.570 1.00 40.92 152 ALA B O 1
ATOM 3546 N N . ASN B 1 153 ? 8.325 16.315 -45.503 1.00 42.74 153 ASN B N 1
ATOM 3547 C CA . ASN B 1 153 ? 7.762 17.382 -44.629 1.00 44.77 153 ASN B CA 1
ATOM 3548 C C . ASN B 1 153 ? 7.278 18.553 -45.497 1.00 46.26 153 ASN B C 1
ATOM 3549 O O . ASN B 1 153 ? 6.139 19.010 -45.280 1.00 46.95 153 ASN B O 1
ATOM 3554 N N . ARG B 1 154 ? 8.103 19.012 -46.445 1.00 47.13 154 ARG B N 1
ATOM 3555 C CA . ARG B 1 154 ? 7.751 20.100 -47.404 1.00 49.25 154 ARG B CA 1
ATOM 3556 C C . ARG B 1 154 ? 6.516 19.693 -48.218 1.00 47.57 154 ARG B C 1
ATOM 3557 O O . ARG B 1 154 ? 5.642 20.556 -48.436 1.00 49.31 154 ARG B O 1
ATOM 3565 N N . TRP B 1 155 ? 6.452 18.430 -48.649 1.00 44.80 155 TRP B N 1
ATOM 3566 C CA . TRP B 1 155 ? 5.306 17.850 -49.400 1.00 45.06 155 TRP B CA 1
ATOM 3567 C C . TRP B 1 155 ? 4.031 17.921 -48.546 1.00 46.03 155 TRP B C 1
ATOM 3568 O O . TRP B 1 155 ? 3.003 18.407 -49.063 1.00 46.81 155 TRP B O 1
ATOM 3579 N N . GLU B 1 156 ? 4.096 17.470 -47.289 1.00 46.70 156 GLU B N 1
ATOM 3580 C CA . GLU B 1 156 ? 2.943 17.489 -46.344 1.00 50.40 156 GLU B CA 1
ATOM 3581 C C . GLU B 1 156 ? 2.497 18.940 -46.107 1.00 50.70 156 GLU B C 1
ATOM 3582 O O . GLU B 1 156 ? 1.273 19.179 -46.065 1.00 52.04 156 GLU B O 1
ATOM 3588 N N . THR B 1 157 ? 3.453 19.865 -45.965 1.00 48.97 157 THR B N 1
ATOM 3589 C CA . THR B 1 157 ? 3.213 21.315 -45.713 1.00 51.22 157 THR B CA 1
ATOM 3590 C C . THR B 1 157 ? 2.424 21.919 -46.882 1.00 52.39 157 THR B C 1
ATOM 3591 O O . THR B 1 157 ? 1.451 22.644 -46.612 1.00 56.16 157 THR B O 1
ATOM 3595 N N . VAL B 1 158 ? 2.827 21.636 -48.125 1.00 52.80 158 VAL B N 1
ATOM 3596 C CA . VAL B 1 158 ? 2.128 22.130 -49.351 1.00 56.18 158 VAL B CA 1
ATOM 3597 C C . VAL B 1 158 ? 0.680 21.623 -49.315 1.00 54.69 158 VAL B C 1
ATOM 3598 O O . VAL B 1 158 ? -0.231 22.454 -49.455 1.00 55.29 158 VAL B O 1
ATOM 3602 N N . ASN B 1 159 ? 0.485 20.318 -49.097 1.00 52.24 159 ASN B N 1
ATOM 3603 C CA . ASN B 1 159 ? -0.854 19.670 -49.015 1.00 55.51 159 ASN B CA 1
ATOM 3604 C C . ASN B 1 159 ? -1.734 20.418 -48.005 1.00 55.57 159 ASN B C 1
ATOM 3605 O O . ASN B 1 159 ? -2.916 20.665 -48.321 1.00 56.32 159 ASN B O 1
ATOM 3610 N N . ARG B 1 160 ? -1.173 20.758 -46.840 1.00 56.66 160 ARG B N 1
ATOM 3611 C CA . ARG B 1 160 ? -1.880 21.441 -45.721 1.00 58.32 160 ARG B CA 1
ATOM 3612 C C . ARG B 1 160 ? -2.405 22.800 -46.195 1.00 60.29 160 ARG B C 1
ATOM 3613 O O . ARG B 1 160 ? -3.627 23.036 -46.080 1.00 63.28 160 ARG B O 1
ATOM 3621 N N . GLN B 1 161 ? -1.508 23.648 -46.707 1.00 58.19 161 GLN B N 1
ATOM 3622 C CA . GLN B 1 161 ? -1.811 25.035 -47.157 1.00 63.08 161 GLN B CA 1
ATOM 3623 C C . GLN B 1 161 ? -2.770 24.996 -48.351 1.00 64.05 161 GLN B C 1
ATOM 3624 O O . GLN B 1 161 ? -3.717 25.810 -48.381 1.00 67.11 161 GLN B O 1
ATOM 3630 N N . ARG B 1 162 ? -2.522 24.086 -49.297 1.00 62.03 162 ARG B N 1
ATOM 3631 C CA . ARG B 1 162 ? -3.297 23.953 -50.559 1.00 66.57 162 ARG B CA 1
ATOM 3632 C C . ARG B 1 162 ? -4.555 23.109 -50.308 1.00 67.44 162 ARG B C 1
ATOM 3633 O O . ARG B 1 162 ? -5.354 22.957 -51.253 1.00 72.26 162 ARG B O 1
ATOM 3641 N N . GLY B 1 163 ? -4.726 22.593 -49.084 1.00 64.94 163 GLY B N 1
ATOM 3642 C CA . GLY B 1 163 ? -5.902 21.810 -48.657 1.00 65.84 163 GLY B CA 1
ATOM 3643 C C . GLY B 1 163 ? -6.016 20.501 -49.419 1.00 65.59 163 GLY B C 1
ATOM 3644 O O . GLY B 1 163 ? -7.146 19.985 -49.532 1.00 67.64 163 GLY B O 1
ATOM 3645 N N . ALA B 1 164 ? -4.889 19.977 -49.916 1.00 67.36 164 ALA B N 1
ATOM 3646 C CA . ALA B 1 164 ? -4.808 18.726 -50.705 1.00 65.12 164 ALA B CA 1
ATOM 3647 C C . ALA B 1 164 ? -5.263 17.552 -49.833 1.00 62.22 164 ALA B C 1
ATOM 3648 O O . ALA B 1 164 ? -5.069 17.610 -48.601 1.00 61.46 164 ALA B O 1
ATOM 3650 N N . THR B 1 165 ? -5.841 16.530 -50.466 1.00 60.73 165 THR B N 1
ATOM 3651 C CA . THR B 1 165 ? -6.489 15.367 -49.806 1.00 61.31 165 THR B CA 1
ATOM 3652 C C . THR B 1 165 ? -5.895 14.084 -50.384 1.00 56.05 165 THR B C 1
ATOM 3653 O O . THR B 1 165 ? -6.512 13.431 -51.222 1.00 56.47 165 THR B O 1
ATOM 3657 N N . PRO B 1 166 ? -4.673 13.680 -49.963 1.00 50.92 166 PRO B N 1
ATOM 3658 C CA . PRO B 1 166 ? -4.054 12.457 -50.476 1.00 48.57 166 PRO B CA 1
ATOM 3659 C C . PRO B 1 166 ? -4.873 11.218 -50.090 1.00 45.75 166 PRO B C 1
ATOM 3660 O O . PRO B 1 166 ? -5.408 11.196 -48.999 1.00 45.23 166 PRO B O 1
ATOM 3664 N N . ASN B 1 167 ? -4.955 10.235 -50.991 1.00 43.28 167 ASN B N 1
ATOM 3665 C CA . ASN B 1 167 ? -5.619 8.929 -50.734 1.00 42.76 167 ASN B CA 1
ATOM 3666 C C . ASN B 1 167 ? -4.712 8.101 -49.811 1.00 41.15 167 ASN B C 1
ATOM 3667 O O . ASN B 1 167 ? -3.581 8.553 -49.523 1.00 41.15 167 ASN B O 1
ATOM 3672 N N . VAL B 1 168 ? -5.188 6.936 -49.362 1.00 40.94 168 VAL B N 1
ATOM 3673 C CA . VAL B 1 168 ? -4.489 6.087 -48.350 1.00 40.49 168 VAL B CA 1
ATOM 3674 C C . VAL B 1 168 ? -3.141 5.639 -48.930 1.00 38.83 168 VAL B C 1
ATOM 3675 O O . VAL B 1 168 ? -2.132 5.758 -48.213 1.00 37.65 168 VAL B O 1
ATOM 3679 N N . ALA B 1 169 ? -3.125 5.163 -50.180 1.00 39.24 169 ALA B N 1
ATOM 3680 C CA . ALA B 1 169 ? -1.907 4.694 -50.885 1.00 38.47 169 ALA B CA 1
ATOM 3681 C C . ALA B 1 169 ? -0.843 5.801 -50.863 1.00 36.52 169 ALA B C 1
ATOM 3682 O O . ALA B 1 169 ? 0.294 5.518 -50.443 1.00 33.27 169 ALA B O 1
ATOM 3684 N N . THR B 1 170 ? -1.204 7.023 -51.269 1.00 36.46 170 THR B N 1
ATOM 3685 C CA . THR B 1 170 ? -0.271 8.180 -51.347 1.00 36.67 170 THR B CA 1
ATOM 3686 C C . THR B 1 170 ? 0.222 8.544 -49.942 1.00 35.99 170 THR B C 1
ATOM 3687 O O . THR B 1 170 ? 1.444 8.750 -49.783 1.00 35.36 170 THR B O 1
ATOM 3691 N N . TYR B 1 171 ? -0.689 8.638 -48.970 1.00 36.14 171 TYR B N 1
ATOM 3692 C CA . TYR B 1 171 ? -0.357 9.031 -47.578 1.00 36.90 171 TYR B CA 1
ATOM 3693 C C . TYR B 1 171 ? 0.657 8.042 -46.991 1.00 36.05 171 TYR B C 1
ATOM 3694 O O . TYR B 1 171 ? 1.688 8.490 -46.465 1.00 35.47 171 TYR B O 1
ATOM 3703 N N . CYS B 1 172 ? 0.360 6.740 -47.071 1.00 35.24 172 CYS B N 1
ATOM 3704 C CA . CYS B 1 172 ? 1.195 5.646 -46.503 1.00 34.56 172 CYS B CA 1
ATOM 3705 C C . CYS B 1 172 ? 2.589 5.656 -47.145 1.00 32.66 172 CYS B C 1
ATOM 3706 O O . CYS B 1 172 ? 3.577 5.484 -46.404 1.00 33.70 172 CYS B O 1
ATOM 3709 N N . ALA B 1 173 ? 2.671 5.854 -48.465 1.00 30.59 173 ALA B N 1
ATOM 3710 C CA . ALA B 1 173 ? 3.942 5.884 -49.227 1.00 29.88 173 ALA B CA 1
ATOM 3711 C C . ALA B 1 173 ? 4.790 7.086 -48.781 1.00 29.58 173 ALA B C 1
ATOM 3712 O O . ALA B 1 173 ? 6.018 6.935 -48.687 1.00 29.54 173 ALA B O 1
ATOM 3714 N N . ALA B 1 174 ? 4.160 8.232 -48.502 1.00 29.65 174 ALA B N 1
ATOM 3715 C CA . ALA B 1 174 ? 4.837 9.471 -48.047 1.00 31.24 174 ALA B CA 1
ATOM 3716 C C . ALA B 1 174 ? 5.210 9.344 -46.565 1.00 32.76 174 ALA B C 1
ATOM 3717 O O . ALA B 1 174 ? 6.293 9.832 -46.174 1.00 30.44 174 ALA B O 1
ATOM 3719 N N . ARG B 1 175 ? 4.337 8.707 -45.779 1.00 34.15 175 ARG B N 1
ATOM 3720 C CA . ARG B 1 175 ? 4.453 8.580 -44.302 1.00 35.05 175 ARG B CA 1
ATOM 3721 C C . ARG B 1 175 ? 5.756 7.847 -43.943 1.00 33.36 175 ARG B C 1
ATOM 3722 O O . ARG B 1 175 ? 6.339 8.162 -42.892 1.00 32.98 175 ARG B O 1
ATOM 3730 N N . LEU B 1 176 ? 6.204 6.919 -44.795 1.00 33.57 176 LEU B N 1
ATOM 3731 C CA . LEU B 1 176 ? 7.457 6.137 -44.604 1.00 32.96 176 LEU B CA 1
ATOM 3732 C C . LEU B 1 176 ? 8.664 7.076 -44.480 1.00 33.29 176 LEU B C 1
ATOM 3733 O O . LEU B 1 176 ? 9.650 6.681 -43.819 1.00 35.33 176 LEU B O 1
ATOM 3738 N N . PHE B 1 177 ? 8.605 8.263 -45.092 1.00 31.14 177 PHE B N 1
ATOM 3739 C CA . PHE B 1 177 ? 9.720 9.247 -45.089 1.00 31.74 177 PHE B CA 1
ATOM 3740 C C . PHE B 1 177 ? 9.417 10.418 -44.143 1.00 33.46 177 PHE B C 1
ATOM 3741 O O . PHE B 1 177 ? 10.382 10.932 -43.565 1.00 32.87 177 PHE B O 1
ATOM 3749 N N . SER B 1 178 ? 8.149 10.812 -43.961 1.00 34.21 178 SER B N 1
ATOM 3750 C CA . SER B 1 178 ? 7.765 12.002 -43.147 1.00 36.57 178 SER B CA 1
ATOM 3751 C C . SER B 1 178 ? 8.027 11.753 -41.653 1.00 36.96 178 SER B C 1
ATOM 3752 O O . SER B 1 178 ? 8.212 12.744 -40.924 1.00 37.84 178 SER B O 1
ATOM 3755 N N . GLY B 1 179 ? 8.062 10.486 -41.223 1.00 37.34 179 GLY B N 1
ATOM 3756 C CA . GLY B 1 179 ? 8.243 10.087 -39.813 1.00 36.64 179 GLY B CA 1
ATOM 3757 C C . GLY B 1 179 ? 9.704 9.930 -39.413 1.00 36.21 179 GLY B C 1
ATOM 3758 O O . GLY B 1 179 ? 9.949 9.754 -38.206 1.00 35.50 179 GLY B O 1
ATOM 3759 N N . ALA B 1 180 ? 10.634 9.955 -40.380 1.00 34.04 180 ALA B N 1
ATOM 3760 C CA . ALA B 1 180 ? 12.106 9.912 -40.180 1.00 34.56 180 ALA B CA 1
ATOM 3761 C C . ALA B 1 180 ? 12.548 8.582 -39.553 1.00 32.33 180 ALA B C 1
ATOM 3762 O O . ALA B 1 180 ? 13.694 8.508 -39.073 1.00 32.44 180 ALA B O 1
ATOM 3764 N N . VAL B 1 181 ? 11.696 7.556 -39.580 1.00 30.55 181 VAL B N 1
ATOM 3765 C CA . VAL B 1 181 ? 11.970 6.250 -38.912 1.00 29.82 181 VAL B CA 1
ATOM 3766 C C . VAL B 1 181 ? 13.247 5.645 -39.510 1.00 29.15 181 VAL B C 1
ATOM 3767 O O . VAL B 1 181 ? 14.022 5.054 -38.742 1.00 30.45 181 VAL B O 1
ATOM 3771 N N . TYR B 1 182 ? 13.480 5.808 -40.819 1.00 29.85 182 TYR B N 1
ATOM 3772 C CA . TYR B 1 182 ? 14.641 5.205 -41.530 1.00 30.02 182 TYR B CA 1
ATOM 3773 C C . TYR B 1 182 ? 15.949 5.784 -40.974 1.00 30.15 182 TYR B C 1
ATOM 3774 O O . TYR B 1 182 ? 16.917 5.019 -40.806 1.00 29.37 182 TYR B O 1
ATOM 3783 N N . ALA B 1 183 ? 15.983 7.089 -40.689 1.00 32.31 183 ALA B N 1
ATOM 3784 C CA . ALA B 1 183 ? 17.143 7.765 -40.062 1.00 33.84 183 ALA B CA 1
ATOM 3785 C C . ALA B 1 183 ? 17.433 7.110 -38.705 1.00 32.37 183 ALA B C 1
ATOM 3786 O O . ALA B 1 183 ? 18.616 6.862 -38.402 1.00 33.94 183 ALA B O 1
ATOM 3788 N N . CYS B 1 184 ? 16.385 6.826 -37.928 1.00 31.10 184 CYS B N 1
ATOM 3789 C CA . CYS B 1 184 ? 16.473 6.154 -36.603 1.00 32.17 184 CYS B CA 1
ATOM 3790 C C . CYS B 1 184 ? 16.952 4.704 -36.771 1.00 30.91 184 CYS B C 1
ATOM 3791 O O . CYS B 1 184 ? 17.723 4.239 -35.908 1.00 30.59 184 CYS B O 1
ATOM 3794 N N . PHE B 1 185 ? 16.527 4.009 -37.831 1.00 29.01 185 PHE B N 1
ATOM 3795 C CA . PHE B 1 185 ? 16.971 2.617 -38.123 1.00 28.33 185 PHE B CA 1
ATOM 3796 C C . PHE B 1 185 ? 18.474 2.603 -38.433 1.00 28.87 185 PHE B C 1
ATOM 3797 O O . PHE B 1 185 ? 19.133 1.619 -38.071 1.00 28.50 185 PHE B O 1
ATOM 3805 N N . ASP B 1 186 ? 19.012 3.661 -39.051 1.00 30.66 186 ASP B N 1
ATOM 3806 C CA . ASP B 1 186 ? 20.468 3.770 -39.344 1.00 31.02 186 ASP B CA 1
ATOM 3807 C C . ASP B 1 186 ? 21.269 3.669 -38.039 1.00 30.93 186 ASP B C 1
ATOM 3808 O O . ASP B 1 186 ? 22.358 3.070 -38.070 1.00 30.27 186 ASP B O 1
ATOM 3813 N N . LEU B 1 187 ? 20.751 4.213 -36.933 1.00 30.53 187 LEU B N 1
ATOM 3814 C CA . LEU B 1 187 ? 21.460 4.219 -35.623 1.00 31.58 187 LEU B CA 1
ATOM 3815 C C . LEU B 1 187 ? 21.548 2.794 -35.062 1.00 30.40 187 LEU B C 1
ATOM 3816 O O . LEU B 1 187 ? 22.438 2.559 -34.232 1.00 31.96 187 LEU B O 1
ATOM 3821 N N . ILE B 1 188 ? 20.687 1.873 -35.507 1.00 30.56 188 ILE B N 1
ATOM 3822 C CA . ILE B 1 188 ? 20.682 0.460 -35.019 1.00 31.80 188 ILE B CA 1
ATOM 3823 C C . ILE B 1 188 ? 22.074 -0.144 -35.246 1.00 31.72 188 ILE B C 1
ATOM 3824 O O . ILE B 1 188 ? 22.581 -0.792 -34.318 1.00 32.84 188 ILE B O 1
ATOM 3829 N N . GLU B 1 189 ? 22.674 0.084 -36.419 1.00 33.39 189 GLU B N 1
ATOM 3830 C CA . GLU B 1 189 ? 24.030 -0.424 -36.775 1.00 36.77 189 GLU B CA 1
ATOM 3831 C C . GLU B 1 189 ? 25.061 0.048 -35.743 1.00 37.32 189 GLU B C 1
ATOM 3832 O O . GLU B 1 189 ? 25.936 -0.763 -35.367 1.00 39.02 189 GLU B O 1
ATOM 3838 N N . LEU B 1 190 ? 24.980 1.319 -35.337 1.00 37.77 190 LEU B N 1
ATOM 3839 C CA . LEU B 1 190 ? 25.943 1.955 -34.396 1.00 38.64 190 LEU B CA 1
ATOM 3840 C C . LEU B 1 190 ? 25.674 1.442 -32.977 1.00 39.40 190 LEU B C 1
ATOM 3841 O O . LEU B 1 190 ? 26.652 1.141 -32.268 1.00 42.00 190 LEU B O 1
ATOM 3846 N N . ALA B 1 191 ? 24.400 1.360 -32.580 1.00 38.26 191 ALA B N 1
ATOM 3847 C CA . ALA B 1 191 ? 23.955 0.821 -31.272 1.00 38.25 191 ALA B CA 1
ATOM 3848 C C . ALA B 1 191 ? 24.477 -0.610 -31.109 1.00 39.20 191 ALA B C 1
ATOM 3849 O O . ALA B 1 191 ? 25.037 -0.917 -30.041 1.00 38.90 191 ALA B O 1
ATOM 3851 N N . GLU B 1 192 ? 24.321 -1.436 -32.150 1.00 39.12 192 GLU B N 1
ATOM 3852 C CA . GLU B 1 192 ? 24.644 -2.890 -32.138 1.00 42.02 192 GLU B CA 1
ATOM 3853 C C . GLU B 1 192 ? 26.114 -3.120 -32.514 1.00 42.43 192 GLU B C 1
ATOM 3854 O O . GLU B 1 192 ? 26.565 -4.272 -32.387 1.00 42.69 192 GLU B O 1
ATOM 3860 N N . GLN B 1 193 ? 26.820 -2.077 -32.970 1.00 40.58 193 GLN B N 1
ATOM 3861 C CA . GLN B 1 193 ? 28.225 -2.147 -33.458 1.00 43.47 193 GLN B CA 1
ATOM 3862 C C . GLN B 1 193 ? 28.341 -3.287 -34.477 1.00 42.31 193 GLN B C 1
ATOM 3863 O O . GLN B 1 193 ? 29.164 -4.203 -34.268 1.00 43.07 193 GLN B O 1
ATOM 3869 N N . ILE B 1 194 ? 27.523 -3.232 -35.528 1.00 39.16 194 ILE B N 1
ATOM 3870 C CA . ILE B 1 194 ? 27.540 -4.203 -36.661 1.00 40.27 194 ILE B CA 1
ATOM 3871 C C . ILE B 1 194 ? 27.885 -3.438 -37.941 1.00 40.45 194 ILE B C 1
ATOM 3872 O O . ILE B 1 194 ? 27.577 -2.233 -38.018 1.00 37.84 194 ILE B O 1
ATOM 3877 N N . GLU B 1 195 ? 28.526 -4.120 -38.890 1.00 41.25 195 GLU B N 1
ATOM 3878 C CA . GLU B 1 195 ? 28.740 -3.630 -40.275 1.00 43.47 195 GLU B CA 1
ATOM 3879 C C . GLU B 1 195 ? 28.061 -4.621 -41.223 1.00 40.93 195 GLU B C 1
ATOM 3880 O O . GLU B 1 195 ? 28.271 -5.838 -41.061 1.00 41.88 195 GLU B O 1
ATOM 3886 N N . LEU B 1 196 ? 27.228 -4.110 -42.128 1.00 36.22 196 LEU B N 1
ATOM 3887 C CA . LEU B 1 196 ? 26.554 -4.906 -43.181 1.00 35.56 196 LEU B CA 1
ATOM 3888 C C . LEU B 1 196 ? 27.164 -4.535 -44.527 1.00 33.99 196 LEU B C 1
ATOM 3889 O O . LEU B 1 196 ? 27.310 -3.354 -44.837 1.00 34.30 196 LEU B O 1
ATOM 3894 N N . PRO B 1 197 ? 27.545 -5.529 -45.360 1.00 31.66 197 PRO B N 1
ATOM 3895 C CA . PRO B 1 197 ? 28.008 -5.248 -46.716 1.00 31.71 197 PRO B CA 1
ATOM 3896 C C . PRO B 1 197 ? 26.850 -4.673 -47.544 1.00 30.69 197 PRO B C 1
ATOM 3897 O O . PRO B 1 197 ? 25.704 -4.962 -47.226 1.00 31.44 197 PRO B O 1
ATOM 3901 N N . PHE B 1 198 ? 27.172 -3.873 -48.565 1.00 28.92 198 PHE B N 1
ATOM 3902 C CA . PHE B 1 198 ? 26.200 -3.219 -49.484 1.00 29.02 198 PHE B CA 1
ATOM 3903 C C . PHE B 1 198 ? 25.116 -4.221 -49.912 1.00 27.64 198 PHE B C 1
ATOM 3904 O O . PHE B 1 198 ? 23.930 -3.864 -49.873 1.00 27.76 198 PHE B O 1
ATOM 3912 N N . TYR B 1 199 ? 25.506 -5.442 -50.294 1.00 27.05 199 TYR B N 1
ATOM 3913 C CA . TYR B 1 199 ? 24.599 -6.448 -50.913 1.00 26.43 199 TYR B CA 1
ATOM 3914 C C . TYR B 1 199 ? 23.578 -6.950 -49.881 1.00 25.56 199 TYR B C 1
ATOM 3915 O O . TYR B 1 199 ? 22.448 -7.292 -50.287 1.00 24.41 199 TYR B O 1
ATOM 3924 N N . ALA B 1 200 ? 23.950 -6.993 -48.597 1.00 25.91 200 ALA B N 1
ATOM 3925 C CA . ALA B 1 200 ? 23.073 -7.438 -47.486 1.00 28.06 200 ALA B CA 1
ATOM 3926 C C . ALA B 1 200 ? 22.170 -6.276 -47.047 1.00 28.10 200 ALA B C 1
ATOM 3927 O O . ALA B 1 200 ? 20.958 -6.494 -46.885 1.00 28.20 200 ALA B O 1
ATOM 3929 N N . ARG B 1 201 ? 22.733 -5.075 -46.884 1.00 29.13 201 ARG B N 1
ATOM 3930 C CA . ARG B 1 201 ? 21.975 -3.861 -46.476 1.00 30.85 201 ARG B CA 1
ATOM 3931 C C . ARG B 1 201 ? 20.787 -3.635 -47.420 1.00 28.81 201 ARG B C 1
ATOM 3932 O O . ARG B 1 201 ? 19.694 -3.302 -46.923 1.00 32.37 201 ARG B O 1
ATOM 3940 N N . HIS B 1 202 ? 20.998 -3.801 -48.729 1.00 27.54 202 HIS B N 1
ATOM 3941 C CA . HIS B 1 202 ? 20.037 -3.423 -49.799 1.00 29.46 202 HIS B CA 1
ATOM 3942 C C . HIS B 1 202 ? 19.211 -4.631 -50.253 1.00 27.55 202 HIS B C 1
ATOM 3943 O O . HIS B 1 202 ? 18.347 -4.438 -51.125 1.00 28.40 202 HIS B O 1
ATOM 3950 N N . HIS B 1 203 ? 19.436 -5.825 -49.694 1.00 27.09 203 HIS B N 1
ATOM 3951 C CA . HIS B 1 203 ? 18.692 -7.042 -50.120 1.00 27.61 203 HIS B CA 1
ATOM 3952 C C . HIS B 1 203 ? 17.186 -6.789 -49.974 1.00 27.98 203 HIS B C 1
ATOM 3953 O O . HIS B 1 203 ? 16.783 -6.176 -48.966 1.00 27.54 203 HIS B O 1
ATOM 3960 N N . SER B 1 204 ? 16.395 -7.249 -50.948 1.00 28.27 204 SER B N 1
ATOM 3961 C CA . SER B 1 204 ? 14.940 -6.965 -51.075 1.00 28.68 204 SER B CA 1
ATOM 3962 C C . SER B 1 204 ? 14.210 -7.303 -49.770 1.00 26.30 204 SER B C 1
ATOM 3963 O O . SER B 1 204 ? 13.357 -6.513 -49.372 1.00 26.26 204 SER B O 1
ATOM 3966 N N . ILE B 1 205 ? 14.542 -8.425 -49.123 1.00 28.41 205 ILE B N 1
ATOM 3967 C CA . ILE B 1 205 ? 13.858 -8.884 -47.875 1.00 28.73 205 ILE B CA 1
ATOM 3968 C C . ILE B 1 205 ? 14.213 -7.938 -46.723 1.00 27.84 205 ILE B C 1
ATOM 3969 O O . ILE B 1 205 ? 13.303 -7.607 -45.944 1.00 28.65 205 ILE B O 1
ATOM 3974 N N . VAL B 1 206 ? 15.481 -7.529 -46.618 1.00 28.11 206 VAL B N 1
ATOM 3975 C CA . VAL B 1 206 ? 15.957 -6.573 -45.574 1.00 28.25 206 VAL B CA 1
ATOM 3976 C C . VAL B 1 206 ? 15.182 -5.259 -45.750 1.00 26.59 206 VAL B C 1
ATOM 3977 O O . VAL B 1 206 ? 14.653 -4.752 -44.749 1.00 27.78 206 VAL B O 1
ATOM 3981 N N . GLN B 1 207 ? 15.072 -4.761 -46.984 1.00 25.91 207 GLN B N 1
ATOM 3982 C CA . GLN B 1 207 ? 14.309 -3.523 -47.318 1.00 27.02 207 GLN B CA 1
ATOM 3983 C C . GLN B 1 207 ? 12.833 -3.702 -46.941 1.00 26.34 207 GLN B C 1
ATOM 3984 O O . GLN B 1 207 ? 12.230 -2.740 -46.410 1.00 26.75 207 GLN B O 1
ATOM 3990 N N . GLN B 1 208 ? 12.262 -4.875 -47.224 1.00 25.23 208 GLN B N 1
ATOM 3991 C CA . GLN B 1 208 ? 10.823 -5.162 -46.976 1.00 26.68 208 GLN B CA 1
ATOM 3992 C C . GLN B 1 208 ? 10.565 -5.266 -45.465 1.00 27.10 208 GLN B C 1
ATOM 3993 O O . GLN B 1 208 ? 9.466 -4.870 -45.035 1.00 28.51 208 GLN B O 1
ATOM 3999 N N . LEU B 1 209 ? 11.537 -5.754 -44.686 1.00 26.71 209 LEU B N 1
ATOM 4000 C CA . LEU B 1 209 ? 11.441 -5.814 -43.201 1.00 26.84 209 LEU B CA 1
ATOM 4001 C C . LEU B 1 209 ? 11.492 -4.387 -42.632 1.00 26.61 209 LEU B C 1
ATOM 4002 O O . LEU B 1 209 ? 10.674 -4.072 -41.742 1.00 25.22 209 LEU B O 1
ATOM 4007 N N . GLU B 1 210 ? 12.388 -3.545 -43.155 1.00 26.07 210 GLU B N 1
ATOM 4008 C CA . GLU B 1 210 ? 12.507 -2.110 -42.771 1.00 26.83 210 GLU B CA 1
ATOM 4009 C C . GLU B 1 210 ? 11.195 -1.373 -43.075 1.00 26.39 210 GLU B C 1
ATOM 4010 O O . GLU B 1 210 ? 10.734 -0.597 -42.208 1.00 25.95 210 GLU B O 1
ATOM 4016 N N . GLN B 1 211 ? 10.623 -1.596 -44.261 1.00 25.05 211 GLN B N 1
ATOM 4017 C CA . GLN B 1 211 ? 9.346 -0.970 -44.699 1.00 27.25 211 GLN B CA 1
ATOM 4018 C C . GLN B 1 211 ? 8.232 -1.392 -43.737 1.00 27.48 211 GLN B C 1
ATOM 4019 O O . GLN B 1 211 ? 7.483 -0.509 -43.276 1.00 27.72 211 GLN B O 1
ATOM 4025 N N . ALA B 1 212 ? 8.142 -2.690 -43.437 1.00 26.14 212 ALA B N 1
ATOM 4026 C CA . ALA B 1 212 ? 7.112 -3.269 -42.543 1.00 28.65 212 ALA B CA 1
ATOM 4027 C C . ALA B 1 212 ? 7.217 -2.620 -41.157 1.00 28.16 212 ALA B C 1
ATOM 4028 O O . ALA B 1 212 ? 6.190 -2.109 -40.659 1.00 28.91 212 ALA B O 1
ATOM 4030 N N . ALA B 1 213 ? 8.423 -2.591 -40.585 1.00 26.84 213 ALA B N 1
ATOM 4031 C CA . ALA B 1 213 ? 8.708 -2.024 -39.246 1.00 27.35 213 ALA B CA 1
ATOM 4032 C C . ALA B 1 213 ? 8.327 -0.537 -39.228 1.00 26.80 213 ALA B C 1
ATOM 4033 O O . ALA B 1 213 ? 7.727 -0.083 -38.234 1.00 27.19 213 ALA B O 1
ATOM 4035 N N . ASN B 1 214 ? 8.647 0.185 -40.304 1.00 25.84 214 ASN B N 1
ATOM 4036 C CA . ASN B 1 214 ? 8.399 1.646 -40.435 1.00 27.24 214 ASN B CA 1
ATOM 4037 C C . ASN B 1 214 ? 6.885 1.888 -40.479 1.00 28.43 214 ASN B C 1
ATOM 4038 O O . ASN B 1 214 ? 6.408 2.742 -39.715 1.00 30.42 214 ASN B O 1
ATOM 4043 N N . ASN B 1 215 ? 6.161 1.142 -41.324 1.00 29.30 215 ASN B N 1
ATOM 4044 C CA . ASN B 1 215 ? 4.679 1.209 -41.445 1.00 29.71 215 ASN B CA 1
ATOM 4045 C C . ASN B 1 215 ? 4.031 0.944 -40.082 1.00 29.57 215 ASN B C 1
ATOM 4046 O O . ASN B 1 215 ? 3.141 1.722 -39.690 1.00 27.27 215 ASN B O 1
ATOM 4051 N N . ILE B 1 216 ? 4.441 -0.134 -39.408 1.00 29.19 216 ILE B N 1
ATOM 4052 C CA . ILE B 1 216 ? 3.915 -0.543 -38.071 1.00 30.15 216 ILE B CA 1
ATOM 4053 C C . ILE B 1 216 ? 4.063 0.634 -37.100 1.00 30.03 216 ILE B C 1
ATOM 4054 O O . ILE B 1 216 ? 3.057 0.998 -36.445 1.00 28.98 216 ILE B O 1
ATOM 4059 N N . ILE B 1 217 ? 5.267 1.205 -37.020 1.00 28.12 217 ILE B N 1
ATOM 4060 C CA . ILE B 1 217 ? 5.611 2.317 -36.083 1.00 29.05 217 ILE B CA 1
ATOM 4061 C C . ILE B 1 217 ? 4.733 3.534 -36.407 1.00 30.20 217 ILE B C 1
ATOM 4062 O O . ILE B 1 217 ? 4.155 4.105 -35.462 1.00 32.41 217 ILE B O 1
ATOM 4067 N N . CYS B 1 218 ? 4.620 3.899 -37.688 1.00 30.00 218 CYS B N 1
ATOM 4068 C CA . CYS B 1 218 ? 3.857 5.090 -38.155 1.00 31.44 218 CYS B CA 1
ATOM 4069 C C . CYS B 1 218 ? 2.356 4.908 -37.905 1.00 32.43 218 CYS B C 1
ATOM 4070 O O . CYS B 1 218 ? 1.722 5.872 -37.438 1.00 33.35 218 CYS B O 1
ATOM 4073 N N . TRP B 1 219 ? 1.809 3.725 -38.193 1.00 32.68 219 TRP B N 1
ATOM 4074 C CA . TRP B 1 219 ? 0.348 3.457 -38.108 1.00 33.78 219 TRP B CA 1
ATOM 4075 C C . TRP B 1 219 ? -0.074 3.328 -36.642 1.00 35.40 219 TRP B C 1
ATOM 4076 O O . TRP B 1 219 ? -1.178 3.802 -36.304 1.00 36.46 219 TRP B O 1
ATOM 4087 N N . CYS B 1 220 ? 0.785 2.741 -35.806 1.00 35.47 220 CYS B N 1
ATOM 4088 C CA . CYS B 1 220 ? 0.651 2.739 -34.327 1.00 36.06 220 CYS B CA 1
ATOM 4089 C C . CYS B 1 220 ? 0.526 4.189 -33.837 1.00 37.26 220 CYS B C 1
ATOM 4090 O O . CYS B 1 220 ? -0.472 4.497 -33.155 1.00 39.68 220 CYS B O 1
ATOM 4093 N N . ASN B 1 221 ? 1.486 5.044 -34.211 1.00 36.25 221 ASN B N 1
ATOM 4094 C CA . ASN B 1 221 ? 1.509 6.497 -33.884 1.00 38.36 221 ASN B CA 1
ATOM 4095 C C . ASN B 1 221 ? 0.193 7.156 -34.317 1.00 37.73 221 ASN B C 1
ATOM 4096 O O . ASN B 1 221 ? -0.393 7.896 -33.501 1.00 38.11 221 ASN B O 1
ATOM 4101 N N . ASP B 1 222 ? -0.239 6.912 -35.559 1.00 38.00 222 ASP B N 1
ATOM 4102 C CA . ASP B 1 222 ? -1.434 7.557 -36.167 1.00 39.03 222 ASP B CA 1
ATOM 4103 C C . ASP B 1 222 ? -2.679 7.233 -35.333 1.00 40.33 222 ASP B C 1
ATOM 4104 O O . ASP B 1 222 ? -3.463 8.164 -35.069 1.00 42.24 222 ASP B O 1
ATOM 4109 N N . VAL B 1 223 ? -2.852 5.968 -34.936 1.00 39.10 223 VAL B N 1
ATOM 4110 C CA . VAL B 1 223 ? -4.022 5.509 -34.129 1.00 41.19 223 VAL B CA 1
ATOM 4111 C C . VAL B 1 223 ? -4.024 6.258 -32.788 1.00 42.78 223 VAL B C 1
ATOM 4112 O O . VAL B 1 223 ? -5.121 6.601 -32.319 1.00 43.86 223 VAL B O 1
ATOM 4116 N N . LEU B 1 224 ? -2.845 6.518 -32.213 1.00 42.41 224 LEU B N 1
ATOM 4117 C CA . LEU B 1 224 ? -2.692 7.120 -30.860 1.00 42.44 224 LEU B CA 1
ATOM 4118 C C . LEU B 1 224 ? -2.730 8.654 -30.931 1.00 43.37 224 LEU B C 1
ATOM 4119 O O . LEU B 1 224 ? -3.095 9.266 -29.912 1.00 44.33 224 LEU B O 1
ATOM 4124 N N . SER B 1 225 ? -2.375 9.259 -32.070 1.00 43.23 225 SER B N 1
ATOM 4125 C CA . SER B 1 225 ? -2.161 10.727 -32.194 1.00 45.72 225 SER B CA 1
ATOM 4126 C C . SER B 1 225 ? -3.272 11.411 -33.005 1.00 48.50 225 SER B C 1
ATOM 4127 O O . SER B 1 225 ? -3.178 12.646 -33.171 1.00 51.18 225 SER B O 1
ATOM 4130 N N . TYR B 1 226 ? -4.295 10.679 -33.470 1.00 49.81 226 TYR B N 1
ATOM 4131 C CA . TYR B 1 226 ? -5.368 11.248 -34.334 1.00 50.71 226 TYR B CA 1
ATOM 4132 C C . TYR B 1 226 ? -6.141 12.315 -33.557 1.00 53.26 226 TYR B C 1
ATOM 4133 O O . TYR B 1 226 ? -6.440 13.364 -34.123 1.00 55.27 226 TYR B O 1
ATOM 4142 N N . PRO B 1 227 ? -6.475 12.127 -32.254 1.00 53.74 227 PRO B N 1
ATOM 4143 C CA . PRO B 1 227 ? -7.155 13.176 -31.491 1.00 54.41 227 PRO B CA 1
ATOM 4144 C C . PRO B 1 227 ? -6.350 14.485 -31.493 1.00 56.35 227 PRO B C 1
ATOM 4145 O O . PRO B 1 227 ? -6.919 15.516 -31.804 1.00 59.27 227 PRO B O 1
ATOM 4149 N N . LYS B 1 228 ? -5.054 14.393 -31.173 1.00 57.17 228 LYS B N 1
ATOM 4150 C CA . LYS B 1 228 ? -4.076 15.518 -31.161 1.00 61.15 228 LYS B CA 1
ATOM 4151 C C . LYS B 1 228 ? -4.111 16.249 -32.510 1.00 60.16 228 LYS B C 1
ATOM 4152 O O . LYS B 1 228 ? -4.229 17.492 -32.510 1.00 59.73 228 LYS B O 1
ATOM 4158 N N . GLU B 1 229 ? -4.020 15.502 -33.613 1.00 60.14 229 GLU B N 1
ATOM 4159 C CA . GLU B 1 229 ? -3.848 16.054 -34.985 1.00 61.10 229 GLU B CA 1
ATOM 4160 C C . GLU B 1 229 ? -5.177 16.638 -35.491 1.00 64.76 229 GLU B C 1
ATOM 4161 O O . GLU B 1 229 ? -5.120 17.645 -36.227 1.00 65.88 229 GLU B O 1
ATOM 4167 N N . MET B 1 230 ? -6.321 16.058 -35.102 1.00 67.00 230 MET B N 1
ATOM 4168 C CA . MET B 1 230 ? -7.677 16.605 -35.396 1.00 70.48 230 MET B CA 1
ATOM 4169 C C . MET B 1 230 ? -7.798 18.010 -34.792 1.00 72.38 230 MET B C 1
ATOM 4170 O O . MET B 1 230 ? -8.226 18.930 -35.517 1.00 70.24 230 MET B O 1
ATOM 4175 N N . GLN B 1 231 ? -7.418 18.151 -33.517 1.00 75.01 231 GLN B N 1
ATOM 4176 C CA . GLN B 1 231 ? -7.539 19.396 -32.706 1.00 80.34 231 GLN B CA 1
ATOM 4177 C C . GLN B 1 231 ? -6.773 20.543 -33.379 1.00 82.79 231 GLN B C 1
ATOM 4178 O O . GLN B 1 231 ? -7.232 21.697 -33.261 1.00 90.55 231 GLN B O 1
ATOM 4184 N N . HIS B 1 232 ? -5.653 20.237 -34.048 1.00 79.83 232 HIS B N 1
ATOM 4185 C CA . HIS B 1 232 ? -4.725 21.226 -34.664 1.00 80.85 232 HIS B CA 1
ATOM 4186 C C . HIS B 1 232 ? -4.921 21.295 -36.187 1.00 74.97 232 HIS B C 1
ATOM 4187 O O . HIS B 1 232 ? -4.054 21.890 -36.860 1.00 69.28 232 HIS B O 1
ATOM 4194 N N . GLY B 1 233 ? -6.019 20.730 -36.705 1.00 72.65 233 GLY B N 1
ATOM 4195 C CA . GLY B 1 233 ? -6.421 20.822 -38.123 1.00 73.13 233 GLY B CA 1
ATOM 4196 C C . GLY B 1 233 ? -5.461 20.104 -39.061 1.00 71.58 233 GLY B C 1
ATOM 4197 O O . GLY B 1 233 ? -5.388 20.508 -40.239 1.00 69.96 233 GLY B O 1
ATOM 4198 N N . ASP B 1 234 ? -4.752 19.081 -38.567 1.00 71.25 234 ASP B N 1
ATOM 4199 C CA . ASP B 1 234 ? -3.860 18.201 -39.371 1.00 70.24 234 ASP B CA 1
ATOM 4200 C C . ASP B 1 234 ? -4.654 16.954 -39.779 1.00 71.47 234 ASP B C 1
ATOM 4201 O O . ASP B 1 234 ? -5.367 16.407 -38.915 1.00 71.78 234 ASP B O 1
ATOM 4206 N N . ARG B 1 235 ? -4.536 16.532 -41.044 1.00 71.48 235 ARG B N 1
ATOM 4207 C CA . ARG B 1 235 ? -5.226 15.332 -41.595 1.00 69.45 235 ARG B CA 1
ATOM 4208 C C . ARG B 1 235 ? -4.209 14.277 -42.056 1.00 64.53 235 ARG B C 1
ATOM 4209 O O . ARG B 1 235 ? -4.660 13.210 -42.521 1.00 61.36 235 ARG B O 1
ATOM 4217 N N . HIS B 1 236 ? -2.901 14.540 -41.935 1.00 59.15 236 HIS B N 1
ATOM 4218 C CA . HIS B 1 236 ? -1.829 13.576 -42.307 1.00 57.93 236 HIS B CA 1
ATOM 4219 C C . HIS B 1 236 ? -1.712 12.531 -41.195 1.00 52.87 236 HIS B C 1
ATOM 4220 O O . HIS B 1 236 ? -0.774 12.605 -40.372 1.00 50.58 236 HIS B O 1
ATOM 4227 N N . ASN B 1 237 ? -2.665 11.596 -41.205 1.00 49.18 237 ASN B N 1
ATOM 4228 C CA . ASN B 1 237 ? -2.899 10.557 -40.170 1.00 46.67 237 ASN B CA 1
ATOM 4229 C C . ASN B 1 237 ? -3.758 9.460 -40.806 1.00 44.07 237 ASN B C 1
ATOM 4230 O O . ASN B 1 237 ? -4.794 9.804 -41.403 1.00 42.68 237 ASN B O 1
ATOM 4235 N N . LEU B 1 238 ? -3.338 8.198 -40.688 1.00 42.86 238 LEU B N 1
ATOM 4236 C CA . LEU B 1 238 ? -3.956 7.046 -41.396 1.00 41.21 238 LEU B CA 1
ATOM 4237 C C . LEU B 1 238 ? -5.464 7.010 -41.126 1.00 41.87 238 LEU B C 1
ATOM 4238 O O . LEU B 1 238 ? -6.228 6.850 -42.093 1.00 43.11 238 LEU B O 1
ATOM 4243 N N . VAL B 1 239 ? -5.873 7.163 -39.863 1.00 42.94 239 VAL B N 1
ATOM 4244 C CA . VAL B 1 239 ? -7.306 7.124 -39.440 1.00 45.37 239 VAL B CA 1
ATOM 4245 C C . VAL B 1 239 ? -8.069 8.219 -40.197 1.00 45.59 239 VAL B C 1
ATOM 4246 O O . VAL B 1 239 ? -9.150 7.913 -40.739 1.00 43.75 239 VAL B O 1
ATOM 4250 N N . LEU B 1 240 ? -7.505 9.432 -40.258 1.00 46.27 240 LEU B N 1
ATOM 4251 C CA . LEU B 1 240 ? -8.142 10.632 -40.870 1.00 47.36 240 LEU B CA 1
ATOM 4252 C C . LEU B 1 240 ? -8.191 10.488 -42.397 1.00 47.99 240 LEU B C 1
ATOM 4253 O O . LEU B 1 240 ? -9.209 10.894 -42.986 1.00 48.10 240 LEU B O 1
ATOM 4258 N N . VAL B 1 241 ? -7.138 9.941 -43.015 1.00 47.05 241 VAL B N 1
ATOM 4259 C CA . VAL B 1 241 ? -7.057 9.721 -44.492 1.00 47.55 241 VAL B CA 1
ATOM 4260 C C . VAL B 1 241 ? -8.040 8.608 -44.881 1.00 46.99 241 VAL B C 1
ATOM 4261 O O . VAL B 1 241 ? -8.731 8.776 -45.902 1.00 46.40 241 VAL B O 1
ATOM 4265 N N . ILE B 1 242 ? -8.092 7.515 -44.109 1.00 46.61 242 ILE B N 1
ATOM 4266 C CA . ILE B 1 242 ? -9.046 6.382 -44.321 1.00 48.86 242 ILE B CA 1
ATOM 4267 C C . ILE B 1 242 ? -10.482 6.918 -44.229 1.00 53.39 242 ILE B C 1
ATOM 4268 O O . ILE B 1 242 ? -11.302 6.551 -45.094 1.00 56.76 242 ILE B O 1
ATOM 4273 N N . GLN B 1 243 ? -10.772 7.748 -43.222 1.00 56.51 243 GLN B N 1
ATOM 4274 C CA . GLN B 1 243 ? -12.112 8.359 -43.007 1.00 60.70 243 GLN B CA 1
ATOM 4275 C C . GLN B 1 243 ? -12.548 9.091 -44.283 1.00 63.36 243 GLN B C 1
ATOM 4276 O O . GLN B 1 243 ? -13.685 8.854 -44.733 1.00 66.33 243 GLN B O 1
ATOM 4282 N N . GLY B 1 244 ? -11.669 9.934 -44.838 1.00 64.20 244 GLY B N 1
ATOM 4283 C CA . GLY B 1 244 ? -11.917 10.729 -46.057 1.00 66.02 244 GLY B CA 1
ATOM 4284 C C . GLY B 1 244 ? -12.149 9.856 -47.280 1.00 68.74 244 GLY B C 1
ATOM 4285 O O . GLY B 1 244 ? -13.092 10.153 -48.039 1.00 72.60 244 GLY B O 1
ATOM 4286 N N . GLU B 1 245 ? -11.323 8.819 -47.463 1.00 69.81 245 GLU B N 1
ATOM 4287 C CA . GLU B 1 245 ? -11.345 7.911 -48.645 1.00 69.03 245 GLU B CA 1
ATOM 4288 C C . GLU B 1 245 ? -12.655 7.112 -48.670 1.00 71.90 245 GLU B C 1
ATOM 4289 O O . GLU B 1 245 ? -13.317 7.109 -49.726 1.00 74.04 245 GLU B O 1
ATOM 4295 N N . HIS B 1 246 ? -13.008 6.464 -47.555 1.00 73.14 246 HIS B N 1
ATOM 4296 C CA . HIS B 1 246 ? -14.141 5.503 -47.451 1.00 76.48 246 HIS B CA 1
ATOM 4297 C C . HIS B 1 246 ? -15.455 6.226 -47.117 1.00 79.09 246 HIS B C 1
ATOM 4298 O O . HIS B 1 246 ? -16.511 5.567 -47.198 1.00 80.58 246 HIS B O 1
ATOM 4305 N N . GLN B 1 247 ? -15.396 7.518 -46.768 1.00 79.34 247 GLN B N 1
ATOM 4306 C CA . GLN B 1 247 ? -16.568 8.352 -46.372 1.00 80.66 247 GLN B CA 1
ATOM 4307 C C . GLN B 1 247 ? -17.298 7.675 -45.203 1.00 79.00 247 GLN B C 1
ATOM 4308 O O . GLN B 1 247 ? -18.544 7.665 -45.208 1.00 81.38 247 GLN B O 1
ATOM 4314 N N . CYS B 1 248 ? -16.543 7.139 -44.239 1.00 77.59 248 CYS B N 1
ATOM 4315 C CA . CYS B 1 248 ? -17.043 6.277 -43.134 1.00 74.16 248 CYS B CA 1
ATOM 4316 C C . CYS B 1 248 ? -16.942 7.018 -41.795 1.00 71.48 248 CYS B C 1
ATOM 4317 O O . CYS B 1 248 ? -16.468 8.170 -41.790 1.00 74.07 248 CYS B O 1
ATOM 4320 N N . SER B 1 249 ? -17.377 6.370 -40.709 1.00 66.51 249 SER B N 1
ATOM 4321 C CA . SER B 1 249 ? -17.344 6.903 -39.321 1.00 68.63 249 SER B CA 1
ATOM 4322 C C . SER B 1 249 ? -15.929 6.774 -38.744 1.00 67.82 249 SER B C 1
ATOM 4323 O O . SER B 1 249 ? -15.113 6.022 -39.324 1.00 67.78 249 SER B O 1
ATOM 4326 N N . LEU B 1 250 ? -15.657 7.480 -37.641 1.00 66.66 250 LEU B N 1
ATOM 4327 C CA . LEU B 1 250 ? -14.331 7.497 -36.964 1.00 66.54 250 LEU B CA 1
ATOM 4328 C C . LEU B 1 250 ? -14.019 6.106 -36.409 1.00 65.76 250 LEU B C 1
ATOM 4329 O O . LEU B 1 250 ? -12.907 5.616 -36.593 1.00 64.62 250 LEU B O 1
ATOM 4334 N N . PRO B 1 251 ? -14.972 5.415 -35.734 1.00 64.21 251 PRO B N 1
ATOM 4335 C CA . PRO B 1 251 ? -14.747 4.045 -35.266 1.00 61.85 251 PRO B CA 1
ATOM 4336 C C . PRO B 1 251 ? -14.401 3.030 -36.368 1.00 60.67 251 PRO B C 1
ATOM 4337 O O . PRO B 1 251 ? -13.599 2.155 -36.099 1.00 60.45 251 PRO B O 1
ATOM 4341 N N . GLU B 1 252 ? -15.007 3.153 -37.555 1.00 60.86 252 GLU B N 1
ATOM 4342 C CA . GLU B 1 252 ? -14.728 2.264 -38.718 1.00 61.11 252 GLU B CA 1
ATOM 4343 C C . GLU B 1 252 ? -13.339 2.591 -39.283 1.00 56.82 252 GLU B C 1
ATOM 4344 O O . GLU B 1 252 ? -12.609 1.643 -39.637 1.00 54.07 252 GLU B O 1
ATOM 4350 N N . ALA B 1 253 ? -12.997 3.881 -39.370 1.00 54.99 253 ALA B N 1
ATOM 4351 C CA . ALA B 1 253 ? -11.673 4.380 -39.815 1.00 52.70 253 ALA B CA 1
ATOM 4352 C C . ALA B 1 253 ? -10.578 3.820 -38.896 1.00 49.74 253 ALA B C 1
ATOM 4353 O O . ALA B 1 253 ? -9.552 3.353 -39.426 1.00 45.79 253 ALA B O 1
ATOM 4355 N N . ILE B 1 254 ? -10.803 3.857 -37.577 1.00 50.86 254 ILE B N 1
ATOM 4356 C CA . ILE B 1 254 ? -9.875 3.318 -36.535 1.00 50.49 254 ILE B CA 1
ATOM 4357 C C . ILE B 1 254 ? -9.747 1.801 -36.724 1.00 48.79 254 ILE B C 1
ATOM 4358 O O . ILE B 1 254 ? -8.604 1.300 -36.682 1.00 47.76 254 ILE B O 1
ATOM 4363 N N . ASP B 1 255 ? -10.874 1.104 -36.915 1.00 49.14 255 ASP B N 1
ATOM 4364 C CA . ASP B 1 255 ? -10.930 -0.367 -37.138 1.00 52.35 255 ASP B CA 1
ATOM 4365 C C . ASP B 1 255 ? -10.113 -0.733 -38.385 1.00 51.03 255 ASP B C 1
ATOM 4366 O O . ASP B 1 255 ? -9.366 -1.727 -38.323 1.00 51.87 255 ASP B O 1
ATOM 4371 N N . ARG B 1 256 ? -10.258 0.038 -39.468 1.00 50.31 256 ARG B N 1
ATOM 4372 C CA . ARG B 1 256 ? -9.549 -0.186 -40.758 1.00 51.50 256 ARG B CA 1
ATOM 4373 C C . ARG B 1 256 ? -8.045 0.026 -40.554 1.00 49.07 256 ARG B C 1
ATOM 4374 O O . ARG B 1 256 ? -7.259 -0.772 -41.100 1.00 48.02 256 ARG B O 1
ATOM 4382 N N . ALA B 1 257 ? -7.669 1.061 -39.796 1.00 48.23 257 ALA B N 1
ATOM 4383 C CA . ALA B 1 257 ? -6.265 1.425 -39.493 1.00 46.84 257 ALA B CA 1
ATOM 4384 C C . ALA B 1 257 ? -5.596 0.298 -38.696 1.00 45.33 257 ALA B C 1
ATOM 4385 O O . ALA B 1 257 ? -4.443 -0.035 -39.012 1.00 44.12 257 ALA B O 1
ATOM 4387 N N . LEU B 1 258 ? -6.297 -0.268 -37.707 1.00 45.59 258 LEU B N 1
ATOM 4388 C CA . LEU B 1 258 ? -5.765 -1.340 -36.819 1.00 45.15 258 LEU B CA 1
ATOM 4389 C C . LEU B 1 258 ? -5.672 -2.666 -37.589 1.00 44.86 258 LEU B C 1
ATOM 4390 O O . LEU B 1 258 ? -4.766 -3.459 -37.268 1.00 44.01 258 LEU B O 1
ATOM 4395 N N . ASP B 1 259 ? -6.565 -2.895 -38.560 1.00 48.22 259 ASP B N 1
ATOM 4396 C CA . ASP B 1 259 ? -6.514 -4.056 -39.492 1.00 48.70 259 ASP B CA 1
ATOM 4397 C C . ASP B 1 259 ? -5.217 -3.991 -40.309 1.00 46.62 259 ASP B C 1
ATOM 4398 O O . ASP B 1 259 ? -4.557 -5.038 -40.451 1.00 44.91 259 ASP B O 1
ATOM 4403 N N . LEU B 1 260 ? -4.868 -2.806 -40.823 1.00 45.78 260 LEU B N 1
ATOM 4404 C CA . LEU B 1 260 ? -3.633 -2.575 -41.624 1.00 43.79 260 LEU B CA 1
ATOM 4405 C C . LEU B 1 260 ? -2.400 -2.775 -40.734 1.00 42.48 260 LEU B C 1
ATOM 4406 O O . LEU B 1 260 ? -1.430 -3.388 -41.219 1.00 41.12 260 LEU B O 1
ATOM 4411 N N . HIS B 1 261 ? -2.438 -2.286 -39.488 1.00 40.31 261 HIS B N 1
ATOM 4412 C CA . HIS B 1 261 ? -1.367 -2.488 -38.475 1.00 38.92 261 HIS B CA 1
ATOM 4413 C C . HIS B 1 261 ? -1.181 -3.991 -38.231 1.00 38.11 261 HIS B C 1
ATOM 4414 O O . HIS B 1 261 ? -0.035 -4.465 -38.337 1.00 35.82 261 HIS B O 1
ATOM 4421 N N . ALA B 1 262 ? -2.272 -4.707 -37.938 1.00 38.64 262 ALA B N 1
ATOM 4422 C CA . ALA B 1 262 ? -2.291 -6.168 -37.685 1.00 39.30 262 ALA B CA 1
ATOM 4423 C C . ALA B 1 262 ? -1.688 -6.909 -38.885 1.00 38.92 262 ALA B C 1
ATOM 4424 O O . ALA B 1 262 ? -0.815 -7.770 -38.673 1.00 38.92 262 ALA B O 1
ATOM 4426 N N . ARG B 1 263 ? -2.120 -6.562 -40.101 1.00 39.72 263 ARG B N 1
ATOM 4427 C CA . ARG B 1 263 ? -1.648 -7.189 -41.369 1.00 42.19 263 ARG B CA 1
ATOM 4428 C C . ARG B 1 263 ? -0.142 -6.953 -41.544 1.00 37.69 263 ARG B C 1
ATOM 4429 O O . ARG B 1 263 ? 0.547 -7.890 -41.980 1.00 34.91 263 ARG B O 1
ATOM 4437 N N . GLU B 1 264 ? 0.347 -5.749 -41.223 1.00 35.23 264 GLU B N 1
ATOM 4438 C CA . GLU B 1 264 ? 1.771 -5.363 -41.413 1.00 34.34 264 GLU B CA 1
ATOM 4439 C C . GLU B 1 264 ? 2.648 -6.126 -40.411 1.00 33.50 264 GLU B C 1
ATOM 4440 O O . GLU B 1 264 ? 3.770 -6.511 -40.787 1.00 34.44 264 GLU B O 1
ATOM 4446 N N . VAL B 1 265 ? 2.156 -6.344 -39.188 1.00 33.08 265 VAL B N 1
ATOM 4447 C CA . VAL B 1 265 ? 2.843 -7.169 -38.148 1.00 34.15 265 VAL B CA 1
ATOM 4448 C C 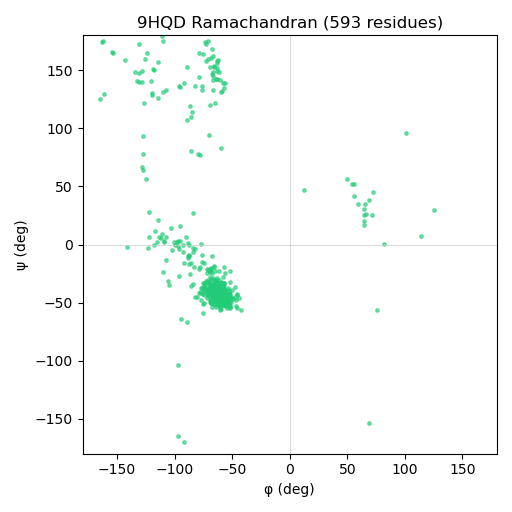. VAL B 1 265 ? 2.967 -8.611 -38.662 1.00 34.54 265 VAL B C 1
ATOM 4449 O O . VAL B 1 265 ? 4.069 -9.173 -38.558 1.00 34.33 265 VAL B O 1
ATOM 4453 N N . ALA B 1 266 ? 1.890 -9.182 -39.212 1.00 35.94 266 ALA B N 1
ATOM 4454 C CA . ALA B 1 266 ? 1.882 -10.542 -39.806 1.00 37.48 266 ALA B CA 1
ATOM 4455 C C . ALA B 1 266 ? 2.931 -10.622 -40.926 1.00 37.64 266 ALA B C 1
ATOM 4456 O O . ALA B 1 266 ? 3.658 -11.632 -40.983 1.00 38.90 266 ALA B O 1
ATOM 4458 N N . THR B 1 267 ? 3.022 -9.582 -41.763 1.00 37.16 267 THR B N 1
ATOM 4459 C CA . THR B 1 267 ? 3.973 -9.477 -42.907 1.00 37.08 267 THR B CA 1
ATOM 4460 C C . THR B 1 267 ? 5.419 -9.439 -42.386 1.00 35.63 267 THR B C 1
ATOM 4461 O O . THR B 1 267 ? 6.267 -10.166 -42.954 1.00 33.02 267 THR B O 1
ATOM 4465 N N . PHE B 1 268 ? 5.705 -8.633 -41.357 1.00 32.92 268 PHE B N 1
ATOM 4466 C CA . PHE B 1 268 ? 7.060 -8.528 -40.747 1.00 32.64 268 PHE B CA 1
ATOM 4467 C C . PHE B 1 268 ? 7.499 -9.903 -40.229 1.00 33.05 268 PHE B C 1
ATOM 4468 O O . PHE B 1 268 ? 8.624 -10.345 -40.534 1.00 32.35 268 PHE B O 1
ATOM 4476 N N . VAL B 1 269 ? 6.629 -10.555 -39.455 1.00 34.43 269 VAL B N 1
ATOM 4477 C CA . VAL B 1 269 ? 6.898 -11.875 -38.812 1.00 36.20 269 VAL B CA 1
ATOM 4478 C C . VAL B 1 269 ? 7.202 -12.906 -39.907 1.00 37.61 269 VAL B C 1
ATOM 4479 O O . VAL B 1 269 ? 8.205 -13.636 -39.760 1.00 36.35 269 VAL B O 1
ATOM 4483 N N . ARG B 1 270 ? 6.380 -12.952 -40.963 1.00 38.81 270 ARG B N 1
ATOM 4484 C CA . ARG B 1 270 ? 6.514 -13.919 -42.089 1.00 41.09 270 ARG B CA 1
ATOM 4485 C C . ARG B 1 270 ? 7.862 -13.704 -42.793 1.00 38.23 270 ARG B C 1
ATOM 4486 O O . ARG B 1 270 ? 8.583 -14.701 -43.003 1.00 37.23 270 ARG B O 1
ATOM 4494 N N . LYS B 1 271 ? 8.197 -12.453 -43.128 1.00 34.13 271 LYS B N 1
ATOM 4495 C CA . LYS B 1 271 ? 9.378 -12.105 -43.970 1.00 35.31 271 LYS B CA 1
ATOM 4496 C C . LYS B 1 271 ? 10.685 -12.311 -43.189 1.00 33.12 271 LYS B C 1
ATOM 4497 O O . LYS B 1 271 ? 11.730 -12.477 -43.836 1.00 32.57 271 LYS B O 1
ATOM 4503 N N . ARG B 1 272 ? 10.621 -12.319 -41.857 1.00 34.49 272 ARG B N 1
ATOM 4504 C CA . ARG B 1 272 ? 11.768 -12.569 -40.941 1.00 38.80 272 ARG B CA 1
ATOM 4505 C C . ARG B 1 272 ? 12.511 -13.847 -41.367 1.00 40.94 272 ARG B C 1
ATOM 4506 O O . ARG B 1 272 ? 13.755 -13.857 -41.321 1.00 43.84 272 ARG B O 1
ATOM 4514 N N . THR B 1 273 ? 11.767 -14.877 -41.781 1.00 40.24 273 THR B N 1
ATOM 4515 C CA . THR B 1 273 ? 12.276 -16.232 -42.126 1.00 41.09 273 THR B CA 1
ATOM 4516 C C . THR B 1 273 ? 12.684 -16.319 -43.606 1.00 38.34 273 THR B C 1
ATOM 4517 O O . THR B 1 273 ? 13.110 -17.411 -44.022 1.00 37.41 273 THR B O 1
ATOM 4521 N N . CYS B 1 274 ? 12.571 -15.225 -44.370 1.00 36.56 274 CYS B N 1
ATOM 4522 C CA . CYS B 1 274 ? 12.864 -15.173 -45.831 1.00 38.23 274 CYS B CA 1
ATOM 4523 C C . CYS B 1 274 ? 14.244 -14.558 -46.100 1.00 35.91 274 CYS B C 1
ATOM 4524 O O . CYS B 1 274 ? 14.600 -14.419 -47.287 1.00 36.44 274 CYS B O 1
ATOM 4527 N N . VAL B 1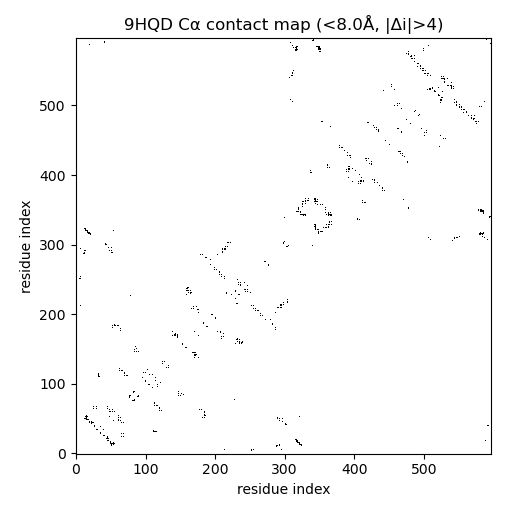 275 ? 14.994 -14.197 -45.053 1.00 36.45 275 VAL B N 1
ATOM 4528 C CA . VAL B 1 275 ? 16.351 -13.586 -45.180 1.00 35.74 275 VAL B CA 1
ATOM 4529 C C . VAL B 1 275 ? 17.295 -14.666 -45.704 1.00 36.11 275 VAL B C 1
ATOM 4530 O O . VAL B 1 275 ? 17.460 -15.701 -45.065 1.00 35.24 275 VAL B O 1
ATOM 4534 N N . PRO B 1 276 ? 17.934 -14.476 -46.882 1.00 36.78 276 PRO B N 1
ATOM 4535 C CA . PRO B 1 276 ? 18.814 -15.498 -47.445 1.00 36.22 276 PRO B CA 1
ATOM 4536 C C . PRO B 1 276 ? 20.029 -15.758 -46.546 1.00 34.91 276 PRO B C 1
ATOM 4537 O O . PRO B 1 276 ? 20.375 -14.897 -45.755 1.00 33.42 276 PRO B O 1
ATOM 4541 N N . TYR B 1 277 ? 20.642 -16.932 -46.683 1.00 34.34 277 TYR B N 1
ATOM 4542 C CA . TYR B 1 277 ? 21.926 -17.261 -46.018 1.00 36.47 277 TYR B CA 1
ATOM 4543 C C . TYR B 1 277 ? 23.073 -16.752 -46.897 1.00 34.84 277 TYR B C 1
ATOM 4544 O O . TYR B 1 277 ? 23.291 -17.307 -47.990 1.00 35.13 277 TYR B O 1
ATOM 4553 N N . PHE B 1 278 ? 23.761 -15.707 -46.433 1.00 34.79 278 PHE B N 1
ATOM 4554 C CA . PHE B 1 278 ? 24.935 -15.091 -47.101 1.00 34.87 278 PHE B CA 1
ATOM 4555 C C . PHE B 1 278 ? 26.196 -15.802 -46.600 1.00 37.17 278 PHE B C 1
ATOM 4556 O O . PHE B 1 278 ? 26.847 -16.505 -47.398 1.00 37.14 278 PHE B O 1
ATOM 4564 N N . ASP B 1 279 ? 26.507 -15.632 -45.312 1.00 38.53 279 ASP B N 1
ATOM 4565 C CA . ASP B 1 279 ? 27.515 -16.428 -44.560 1.00 40.22 279 ASP B CA 1
ATOM 4566 C C . ASP B 1 279 ? 27.264 -16.216 -43.063 1.00 38.20 279 ASP B C 1
ATOM 4567 O O . ASP B 1 279 ? 26.401 -15.384 -42.726 1.00 35.19 279 ASP B O 1
ATOM 4572 N N . ALA B 1 280 ? 27.996 -16.939 -42.211 1.00 39.06 280 ALA B N 1
ATOM 4573 C CA . ALA B 1 280 ? 27.846 -16.940 -40.736 1.00 39.87 280 ALA B CA 1
ATOM 4574 C C . ALA B 1 280 ? 27.884 -15.502 -40.205 1.00 39.18 280 ALA B C 1
ATOM 4575 O O . ALA B 1 280 ? 26.924 -15.104 -39.514 1.00 40.03 280 ALA B O 1
ATOM 4577 N N . ALA B 1 281 ? 28.946 -14.758 -40.532 1.00 39.08 281 ALA B N 1
ATOM 4578 C CA . ALA B 1 281 ? 29.239 -13.404 -40.003 1.00 39.68 281 ALA B CA 1
ATOM 4579 C C . ALA B 1 281 ? 28.143 -12.421 -40.434 1.00 37.08 281 ALA B C 1
ATOM 4580 O O . ALA B 1 281 ? 27.597 -11.722 -39.561 1.00 35.36 281 ALA B O 1
ATOM 4582 N N . VAL B 1 282 ? 27.830 -12.379 -41.732 1.00 36.95 282 VAL B N 1
ATOM 4583 C CA . VAL B 1 282 ? 26.815 -11.448 -42.311 1.00 36.20 282 VAL B CA 1
ATOM 4584 C C . VAL B 1 282 ? 25.446 -11.761 -41.694 1.00 35.28 282 VAL B C 1
ATOM 4585 O O . VAL B 1 282 ? 24.751 -10.810 -41.307 1.00 34.51 282 VAL B O 1
ATOM 4589 N N . ASN B 1 283 ? 25.073 -13.041 -41.588 1.00 34.94 283 ASN B N 1
ATOM 4590 C CA . ASN B 1 283 ? 23.720 -13.445 -41.118 1.00 36.25 283 ASN B CA 1
ATOM 4591 C C . ASN B 1 283 ? 23.585 -13.194 -39.610 1.00 36.48 283 ASN B C 1
ATOM 4592 O O . ASN B 1 283 ? 22.460 -12.854 -39.181 1.00 35.37 283 ASN B O 1
ATOM 4597 N N . THR B 1 284 ? 24.675 -13.325 -38.844 1.00 36.28 284 THR B N 1
ATOM 4598 C CA . THR B 1 284 ? 24.730 -12.958 -37.401 1.00 37.34 284 THR B CA 1
ATOM 4599 C C . THR B 1 284 ? 24.366 -11.475 -37.251 1.00 37.17 284 THR B C 1
ATOM 4600 O O . THR B 1 284 ? 23.480 -11.169 -36.429 1.00 37.67 284 THR B O 1
ATOM 4604 N N . ALA B 1 285 ? 25.020 -10.600 -38.022 1.00 35.64 285 ALA B N 1
ATOM 4605 C CA . ALA B 1 285 ? 24.803 -9.132 -38.020 1.00 36.12 285 ALA B CA 1
ATOM 4606 C C . ALA B 1 285 ? 23.366 -8.819 -38.460 1.00 35.45 285 ALA B C 1
ATOM 4607 O O . ALA B 1 285 ? 22.737 -7.928 -37.846 1.00 34.78 285 ALA B O 1
ATOM 4609 N N . LEU B 1 286 ? 22.863 -9.528 -39.478 1.00 34.30 286 LEU B N 1
ATOM 4610 C CA . LEU B 1 286 ? 21.485 -9.342 -40.005 1.00 33.08 286 LEU B CA 1
ATOM 4611 C C . LEU B 1 286 ? 20.463 -9.727 -38.929 1.00 32.50 286 LEU B C 1
ATOM 4612 O O . LEU B 1 286 ? 19.468 -8.997 -38.793 1.00 30.31 286 LEU B O 1
ATOM 4617 N N . GLU B 1 287 ? 20.705 -10.812 -38.188 1.00 34.15 287 GLU B N 1
ATOM 4618 C CA . GLU B 1 287 ? 19.812 -11.269 -37.087 1.00 38.41 287 GLU B CA 1
ATOM 4619 C C . GLU B 1 287 ? 19.759 -10.184 -36.002 1.00 36.20 287 GLU B C 1
ATOM 4620 O O . GLU B 1 287 ? 18.649 -9.915 -35.492 1.00 34.87 287 GLU B O 1
ATOM 4626 N N . LYS B 1 288 ? 20.904 -9.567 -35.687 1.00 35.29 288 LYS B N 1
ATOM 4627 C CA . LYS B 1 288 ? 21.007 -8.459 -34.699 1.00 35.33 288 LYS B CA 1
ATOM 4628 C C . LYS B 1 288 ? 20.229 -7.247 -35.222 1.00 33.28 288 LYS B C 1
ATOM 4629 O O . LYS B 1 288 ? 19.479 -6.644 -34.432 1.00 33.40 288 LYS B O 1
ATOM 4635 N N . TYR B 1 289 ? 20.391 -6.911 -36.504 1.00 31.65 289 TYR B N 1
ATOM 4636 C CA . TYR B 1 289 ? 19.705 -5.757 -37.144 1.00 31.04 289 TYR B CA 1
ATOM 4637 C C . TYR B 1 289 ? 18.184 -5.959 -37.074 1.00 30.23 289 TYR B C 1
ATOM 4638 O O . TYR B 1 289 ? 17.479 -5.018 -36.660 1.00 30.31 289 TYR B O 1
ATOM 4647 N N . VAL B 1 290 ? 17.685 -7.143 -37.449 1.00 30.24 290 VAL B N 1
ATOM 4648 C CA . VAL B 1 290 ? 16.218 -7.434 -37.465 1.00 31.23 290 VAL B CA 1
ATOM 4649 C C . VAL B 1 290 ? 15.697 -7.436 -36.020 1.00 31.07 290 VAL B C 1
ATOM 4650 O O . VAL B 1 290 ? 14.579 -6.919 -35.801 1.00 32.31 290 VAL B O 1
ATOM 4654 N N . THR B 1 291 ? 16.466 -7.975 -35.067 1.00 31.40 291 THR B N 1
ATOM 4655 C CA . THR B 1 291 ? 16.156 -7.897 -33.611 1.00 33.74 291 THR B CA 1
ATOM 4656 C C . THR B 1 291 ? 16.008 -6.418 -33.230 1.00 32.54 291 THR B C 1
ATOM 4657 O O . THR B 1 291 ? 15.057 -6.091 -32.492 1.00 32.72 291 THR B O 1
ATOM 4661 N N . GLY B 1 292 ? 16.907 -5.567 -33.737 1.00 31.18 292 GLY B N 1
ATOM 4662 C CA . GLY B 1 292 ? 16.877 -4.100 -33.571 1.00 28.70 292 GLY B CA 1
ATOM 4663 C C . GLY B 1 292 ? 15.585 -3.485 -34.089 1.00 27.73 292 GLY B C 1
ATOM 4664 O O . GLY B 1 292 ? 15.035 -2.617 -33.392 1.00 26.59 292 GLY B O 1
ATOM 4665 N N . LEU B 1 293 ? 15.108 -3.914 -35.263 1.00 27.93 293 LEU B N 1
ATOM 4666 C CA . LEU B 1 293 ? 13.809 -3.464 -35.834 1.00 29.06 293 LEU B CA 1
ATOM 4667 C C . LEU B 1 293 ? 12.679 -3.826 -34.860 1.00 28.40 293 LEU B C 1
ATOM 4668 O O . LEU B 1 293 ? 11.798 -2.976 -34.646 1.00 27.96 293 LEU B O 1
ATOM 4673 N N . GLN B 1 294 ? 12.718 -5.029 -34.279 1.00 29.70 294 GLN B N 1
ATOM 4674 C CA . GLN B 1 294 ? 11.693 -5.501 -33.306 1.00 30.65 294 GLN B CA 1
ATOM 4675 C C . GLN B 1 294 ? 11.740 -4.634 -32.042 1.00 29.78 294 GLN B C 1
ATOM 4676 O O . GLN B 1 294 ? 10.655 -4.255 -31.558 1.00 31.74 294 GLN B O 1
ATOM 4682 N N . PHE B 1 295 ? 12.937 -4.319 -31.539 1.00 30.23 295 PHE B N 1
ATOM 4683 C CA . PHE B 1 295 ? 13.133 -3.449 -30.349 1.00 30.28 295 PHE B CA 1
ATOM 4684 C C . PHE B 1 295 ? 12.479 -2.088 -30.614 1.00 28.97 295 PHE B C 1
ATOM 4685 O O . PHE B 1 295 ? 11.829 -1.555 -29.694 1.00 29.93 295 PHE B O 1
ATOM 4693 N N . TRP B 1 296 ? 12.615 -1.563 -31.836 1.00 27.83 296 TRP B N 1
ATOM 4694 C CA . TRP B 1 296 ? 12.069 -0.232 -32.220 1.00 28.35 296 TRP B CA 1
ATOM 4695 C C . TRP B 1 296 ? 10.539 -0.300 -32.297 1.00 27.64 296 TRP B C 1
ATOM 4696 O O . TRP B 1 296 ? 9.889 0.627 -31.787 1.00 28.81 296 TRP B O 1
ATOM 4707 N N . ILE B 1 297 ? 9.977 -1.355 -32.898 1.00 27.42 297 ILE B N 1
ATOM 4708 C CA . ILE B 1 297 ? 8.496 -1.533 -32.999 1.00 29.00 297 ILE B CA 1
ATOM 4709 C C . ILE B 1 297 ? 7.891 -1.514 -31.587 1.00 29.24 297 ILE B C 1
ATOM 4710 O O . ILE B 1 297 ? 6.909 -0.778 -31.373 1.00 29.95 297 ILE B O 1
ATOM 4715 N N . CYS B 1 298 ? 8.446 -2.306 -30.668 1.00 29.44 298 CYS B N 1
ATOM 4716 C CA . CYS B 1 298 ? 7.968 -2.433 -29.265 1.00 30.48 298 CYS B CA 1
ATOM 4717 C C . CYS B 1 298 ? 8.184 -1.115 -28.510 1.00 30.62 298 CYS B C 1
ATOM 4718 O O . CYS B 1 298 ? 7.254 -0.689 -27.797 1.00 31.77 298 CYS B O 1
ATOM 4721 N N . ALA B 1 299 ? 9.358 -0.496 -28.666 1.00 30.36 299 ALA B N 1
ATOM 4722 C CA . ALA B 1 299 ? 9.715 0.799 -28.039 1.00 30.94 299 ALA B CA 1
ATOM 4723 C C . ALA B 1 299 ? 8.645 1.843 -28.374 1.00 31.33 299 ALA B C 1
ATOM 4724 O O . ALA B 1 299 ? 8.127 2.485 -27.446 1.00 31.62 299 ALA B O 1
ATOM 4726 N N . ASN B 1 300 ? 8.322 1.994 -29.660 1.00 32.41 300 ASN B N 1
ATOM 4727 C CA . ASN B 1 300 ? 7.335 2.991 -30.152 1.00 31.43 300 ASN B CA 1
ATOM 4728 C C . ASN B 1 300 ? 6.004 2.794 -29.415 1.00 32.60 300 ASN B C 1
ATOM 4729 O O . ASN B 1 300 ? 5.473 3.782 -28.878 1.00 33.55 300 ASN B O 1
ATOM 4734 N N . ARG B 1 301 ? 5.498 1.558 -29.383 1.00 33.37 301 ARG B N 1
ATOM 4735 C CA . ARG B 1 301 ? 4.181 1.208 -28.787 1.00 33.67 301 ARG B CA 1
ATOM 4736 C C . ARG B 1 301 ? 4.246 1.399 -27.268 1.00 33.47 301 ARG B C 1
ATOM 4737 O O . ARG B 1 301 ? 3.392 2.134 -26.733 1.00 33.85 301 ARG B O 1
ATOM 4745 N N . ASP B 1 302 ? 5.225 0.772 -26.608 1.00 33.28 302 ASP B N 1
ATOM 4746 C CA . ASP B 1 302 ? 5.400 0.810 -25.129 1.00 34.32 302 ASP B CA 1
ATOM 4747 C C . ASP B 1 302 ? 5.492 2.267 -24.666 1.00 35.30 302 ASP B C 1
ATOM 4748 O O . ASP B 1 302 ? 4.803 2.612 -23.694 1.00 35.30 302 ASP B O 1
ATOM 4753 N N . TRP B 1 303 ? 6.303 3.084 -25.343 1.00 36.48 303 TRP B N 1
ATOM 4754 C CA . TRP B 1 303 ? 6.545 4.505 -24.977 1.00 36.41 303 TRP B CA 1
ATOM 4755 C C . TRP B 1 303 ? 5.279 5.337 -25.210 1.00 39.01 303 TRP B C 1
ATOM 4756 O O . TRP B 1 303 ? 4.890 6.084 -24.289 1.00 39.80 303 TRP B O 1
ATOM 4767 N N . SER B 1 304 ? 4.682 5.228 -26.401 1.00 38.51 304 SER B N 1
ATOM 4768 C CA . SER B 1 304 ? 3.539 6.064 -26.859 1.00 41.64 304 SER B CA 1
ATOM 4769 C C . SER B 1 304 ? 2.301 5.833 -25.980 1.00 45.25 304 SER B C 1
ATOM 4770 O O . SER B 1 304 ? 1.573 6.810 -25.737 1.00 49.51 304 SER B O 1
ATOM 4773 N N . LEU B 1 305 ? 2.075 4.600 -25.510 1.00 47.41 305 LEU B N 1
ATOM 4774 C CA . LEU B 1 305 ? 0.890 4.239 -24.681 1.00 49.48 305 LEU B CA 1
ATOM 4775 C C . LEU B 1 305 ? 0.893 5.036 -23.367 1.00 54.46 305 LEU B C 1
ATOM 4776 O O . LEU B 1 305 ? -0.214 5.324 -22.859 1.00 58.70 305 LEU B O 1
ATOM 4781 N N . THR B 1 306 ? 2.078 5.378 -22.845 1.00 55.29 306 THR B N 1
ATOM 4782 C CA . THR B 1 306 ? 2.273 6.068 -21.537 1.00 58.76 306 THR B CA 1
ATOM 4783 C C . THR B 1 306 ? 2.423 7.581 -21.744 1.00 57.91 306 THR B C 1
ATOM 4784 O O . THR B 1 306 ? 2.096 8.329 -20.805 1.00 59.88 306 THR B O 1
ATOM 4788 N N . ALA B 1 307 ? 2.911 8.000 -22.918 1.00 56.75 307 ALA B N 1
ATOM 4789 C CA . ALA B 1 307 ? 3.397 9.369 -23.217 1.00 56.59 307 ALA B CA 1
ATOM 4790 C C . ALA B 1 307 ? 2.285 10.404 -23.000 1.00 58.55 307 ALA B C 1
ATOM 4791 O O . ALA B 1 307 ? 1.167 10.198 -23.513 1.00 60.91 307 ALA B O 1
ATOM 4793 N N . THR B 1 308 ? 2.607 11.477 -22.267 1.00 59.54 308 THR B N 1
ATOM 4794 C CA . THR B 1 308 ? 1.797 12.717 -22.101 1.00 61.92 308 THR B CA 1
ATOM 4795 C C . THR B 1 308 ? 1.306 13.209 -23.470 1.00 62.09 308 THR B C 1
ATOM 4796 O O . THR B 1 308 ? 0.164 13.712 -23.549 1.00 61.71 308 THR B O 1
ATOM 4800 N N . ARG B 1 309 ? 2.150 13.056 -24.495 1.00 60.99 309 ARG B N 1
ATOM 4801 C CA . ARG B 1 309 ? 1.970 13.568 -25.880 1.00 61.89 309 ARG B CA 1
ATOM 4802 C C . ARG B 1 309 ? 0.624 13.123 -26.473 1.00 61.34 309 ARG B C 1
ATOM 4803 O O . ARG B 1 309 ? 0.017 13.930 -27.206 1.00 59.72 309 ARG B O 1
ATOM 4811 N N . TYR B 1 310 ? 0.180 11.895 -26.180 1.00 60.85 310 TYR B N 1
ATOM 4812 C CA . TYR B 1 310 ? -1.015 11.255 -26.797 1.00 59.34 310 TYR B CA 1
ATOM 4813 C C . TYR B 1 310 ? -2.114 11.024 -25.748 1.00 60.95 310 TYR B C 1
ATOM 4814 O O . TYR B 1 310 ? -2.997 10.179 -25.994 1.00 63.00 310 TYR B O 1
ATOM 4823 N N . ALA B 1 311 ? -2.078 11.765 -24.633 1.00 60.79 311 ALA B N 1
ATOM 4824 C CA . ALA B 1 311 ? -3.047 11.674 -23.514 1.00 62.44 311 ALA B CA 1
ATOM 4825 C C . ALA B 1 311 ? -4.093 12.788 -23.640 1.00 64.83 311 ALA B C 1
ATOM 4826 O O . ALA B 1 311 ? -4.508 13.156 -24.739 1.00 65.75 311 ALA B O 1
#

Radius of gyration: 26.55 Å; Cα contacts (8 Å, |Δi|>4): 803; chains: 2; bounding box: 51×54×66 Å

B-factor: mean 41.9, std 14.8, range [19.3, 107.93]

InterPro domains:
  IPR008949 Isoprenoid synthase domain superfamily [G3DSA:1.10.600.10] (7-326)
  IPR008949 Isoprenoid synthase domain superfamily [SSF48576] (9-306)
  IPR034686 Terpene cyclase-like 2 [PTHR35201] (28-317)
  IPR034686 Terpene cyclase-like 2 [SFLDG01020] (8-313)

Nearest PDB structures (foldseek):
  7zrn-assembly1_A  TM=9.410E-01  e=5.881E-18  Sorangium cellulosum
  7zrn-assembly1_B  TM=9.313E-01  e=5.293E-17  Sorangium cellulosum
  7ofl-assembly1_B  TM=9.443E-01  e=3.640E-16  Coniophora puteana RWD-64-598 SS2
  8b4m-assembly2_D  TM=9.170E-01  e=6.507E-13  Streptomyces clavuligerus
  8b4l-assembly1_E  TM=9.023E-01  e=3.419E-12  Streptomyces clavuligerus

Secondary structure (DSSP, 8-state):
---GGGS--SS-----TTHHHHHHHHHHHHHHTT-----GGG--HHHHHHHHSTT--HHHHHHHHHHHHHHHHHHHHHHHSGGGG-HHHHHHHHHHHHHHHTTPPPPTTS-HHHHHHHHHHHHHHHHS-HHHHHHHHHHHHHHHHHHHHHHHHHHHT----HHHHHHHHHHHT-HHHHHHHHHHHTT----HHHHT-HHHHHHHHHHHHHHHHHHHHHHHHHHHHTT---SHHHHHHHHHT--HHHHHHHHHHHHHHHHHHHHHHGGG-----HHHHHHHHHHHHHHHHHHHHHHHHHTT-GGG--/-GGG---SS-----TTHHHHHHHHHHHHHHTT----HHHHHHHHSTTS-HHHHHHHHHHHHHHHHHHHHT--HHHHHHHHHHHHHHHHT----TT--HHHHHHHHHHHHHHTTS-HHHHHHHHHHHHHHHHHHHHHHHHHHTT----HHHHHHHHHHHT-HHHHHHHHHHHHT----HHHHT-HHHHHHHHHHHHHHHHHHHHHHHHHHHHTT---SHHHHHHHHHT--HHHHHHHHHHHHHHHHHHHHHHGGG-----HHHHHHHHHHHHHHHHHHHHHHHHHHH-GGG-

Organism: Roseiflexus castenholzii (strain DSM 13941 / HLO8) (NCBI:txid383372)

Sequence (597 aa):
QDYRARLVYPFSGAISPHADIVDQATLAWAAMFGLLTDKSRRLQYGLLAARAYPRADREMLQIAADWIAWLFFMDDQCDETGIGRDLQRMIALHERFLAILDGATPEAHDCALTYALADLRRRLALRAPDNWLRRFSEHVRLYFTANRWETVNRQRGATPNVATYCAARLFSGAVYACFDLIELAEQIELPFYARHHSIVQQLEQAANNIICWCNDVLSYPKEMQHGDRHNLVLVIQGEHQCSLPEAIDRALDLHAREVATFVRKRTCVPYFDAAVNTALEKYVTGLQFWICANRDWSLTATRYAPYRARLVYPFSGAISPHADIVDQATLAWAAMFGLRLQYGLLAARAYPRADREMLQIAADWIAWLFFMDDQCDDLQRMIALHERFLAILDGATPEAHDCALTYALADLRRRLALRAPDNWLRRFSEHVRLYFTANRWETVNRQRGATPNVATYCAARLFSGAVYACFDLIELAEQIELPFYARHHSIVQQLEQAANNIICWCNDVLSYPKEMQHGDRHNLVLVIQGEHQCSLPEAIDRALDLHAREVATFVRKRTCVPYFDAAVNTALEKYVTGLQFWICANRDWSLTATRYA

Solvent-accessible surface area: 25799 Å² total; per-residue (Å²): 164,87,36,54,88,106,0,100,15,93,22,67,14,24,4,2,52,80,0,21,32,0,14,88,32,2,31,61,10,0,61,142,43,48,16,59,114,180,162,43,92,44,33,13,7,0,11,8,0,0,8,2,6,11,191,13,54,133,105,1,0,25,2,1,0,2,0,4,0,0,20,29,26,1,34,37,75,3,24,73,77,20,20,0,143,46,51,154,124,0,68,55,20,3,108,67,0,34,26,1,5,103,40,46,115,37,103,83,181,19,61,38,8,0,77,0,2,18,19,1,55,132,40,1,41,137,77,10,80,103,94,3,15,151,52,6,12,77,52,0,87,60,6,1,61,8,6,58,82,13,0,36,16,44,96,197,54,39,60,17,79,26,74,63,1,20,60,18,32,28,67,8,28,3,8,26,0,5,3,9,0,2,12,17,10,32,147,21,143,10,41,152,98,0,44,111,48,59,32,2,71,49,0,30,75,1,0,0,20,0,9,2,13,0,22,0,1,21,0,26,54,32,19,88,150,99,47,8,81,15,0,0,0,18,1,4,58,36,92,87,150,23,64,48,87,69,0,11,60,93,0,3,76,42,2,59,148,28,12,47,43,0,30,180,59,76,120,68,24,47,162,61,63,69,77,15,21,90,10,0,84,97,8,4,50,2,0,22,17,13,0,0,1,10,22,9,4,4,34,26,5,47,46,34,59,169,74,69,59,117,3,93,17,95,27,65,14,13,3,0,53,63,0,18,35,0,5,57,33,1,47,61,17,7,78,144,44,59,62,144,67,12,4,0,8,8,0,0,10,2,6,10,175,6,51,127,116,1,0,27,5,2,0,1,1,4,0,0,22,32,24,1,86,60,98,62,133,101,57,154,185,26,74,63,34,3,121,55,0,29,37,2,8,99,50,35,108,44,102,68,188,28,57,40,1,2,79,0,1,15,17,1,50,131,39,2,42,141,72,10,73,102,71,2,21,149,37,5,5,72,52,0,91,59,10,0,62,9,30,59,84,20,18,43,13,126,114,192,60,51,125,27,79,22,74,61,0,19,58,18,35,28,66,10,29,4,8,27,0,5,2,10,0,2,12,17,12,42,137,19,150,11,40,152,98,0,30,110,47,57,28,2,70,57,0,30,72,1,0,0,17,0,8,3,15,0,26,0,6,1,4,36,55,79,34,80,156,131,59,16,125,19,0,0,0,1,13,2,43,46,86,77,166,24,64,46,88,73,0,18,63,90,0,3,76,35,1,60,162,29,12,61,27,0,42,141,38,87,119,62,31,44,166,59,64,70,77,15,18,71,9,2,122,97,7,11,60,2,0,28,16,12,0,0,2,11,23,12,4,1,13,19,4,85,62,20,100

Foldseek 3Di:
DQCVVLLDFPDAWAFAPCQQVLLVLLLVLCVVLVLDDDCSVQQSLSRLLRLLLVQFDSLLSSLLSNVSVLCVSVVCCLLFHCCVQPLVSLVVLLVLLLCLLVPHADDPPNHSSSNSSNVSSVSVVVQDDPVLSVQLSVLVNLLSVLSSVLNVCNNVVHFDALVVLLVSQLRVVSVSSSLSSLCSRLVADAPPCQCPPPLNVLLSSLLSSLLQLLCLLLAVVVSVVSVRQSGQLSNQCVHVVDDSVVSSVVSSVVSVVSSVVNVVSLVVRDCPDPRNVVRSNSSSVSSVSSSNSSNVCSSPRPNSPD/DLVLLDFPDAWAFAPCQVVLQVVLVVLCVVLVFLFSLSLLLRLLLVQFDSLLSNLLSNVSSLVVSVVVVVLDLVVLVVLLVLLLVLLLPPDQDPPRDSSSVSSNVSSVSVPVQDDPVLSVQLSVLVNLLSVLCSVLVCCQVVVNQDALVRLLVSLLRVVSVSSSLSSLCSRLVADAPPCQCPPPLNVLLSSLLSSLLQLSCLLLCVVVCVVSSRQSGQLSSQCVNVVDDSVVSSVVSSVVSVVSSVVNVVSLVVRDCPDDRNVVRSNSSSSSSVSSSNSSSVDSVPRSNRD